Protein AF-A0A2M8RA01-F1 (afdb_monomer_lite)

Secondary structure (DSSP, 8-state):
-----HHHHHHHHHHSTTHHHHHHHIIIII--SSHHHHHHHHHHHHHHHHHHHHHH--SHHHHHHHHHHHHHHHHHHHHHHHHHTT---S--TT-TTS--TTHHHHHHHHHHHHHHHHHHHTTHHHHHHHHHHHHSTTSS---HHHHHHHHHHHHHHHHHHHHHHHHHHHHHHHHHHHHHHHGGGT--S-TTTPPPTTTTHHHHHHHTT-S--HHHHHHHHHHHHHTT------HHHHHHHHHHHHHHHHHH---TTTSSTTTTTTT-----SPPP-SS--------------------------------HHHHHTTGGGGBTT--TTTS-HHHHHHHHHHTT--TTTTTS--HHHHHHHHHHHTS--SSHHHHTT--SSSSB-HHHHHHHHHSPPP-TTT-SSHHHHHHH-SS-HHHHHHHIIIIIHHHHHTS--TT-PPPPTT--HHHHHHHHHHHHHHHHHSTTTGGGS----GGGTT---HHHHHHHHH-

Foldseek 3Di:
DPDDDPVQQVCQQPPPDVGDVVVCCCVQQAVAPALLSNLLSLLLLLLLLLLLQLVQQPDLVLLLVLQQLSQVLLVLSVCSNCLSVQQHPDPDPPCRRPRPPCNVVSSVVSVVSSVVSNPSSDPVVLVVVVCCLVPVPPPDPDPVVVNVVNVVVVVVVCVVVVVSVVVSSLVSLVLQLVLLCCQQVPFPDDPLAGRHNVLCVQSVVVVVVVPSPSVSSVVSVVVCVVSVYHGRGDVLSQQQSLLSQLVSSVSSHPPCVSNDCNTSSPPRSNHDPRPPPPDDDPDPPDDDDDDDDDDDDDDDDDDDPDDDCPDLVVLCPAVCVAAPDDDCVVCPLVLQLLLCQLFLPDPVCRSHDDQSSLLSLQLLLLADDPDPVLVVQGDNPSHDYPSNSVVSNPGDGAPNVQANGNNRCVQCDVDDVVSNLCSCQVAQQVLLQVDDDPPDDRDDRSHDLVVSLVSQLVSLVVQCVVPVLVVQDRDHDNVCSSHDGSSSSVVSVVD

Structure (mmCIF, N/CA/C/O backbone):
data_AF-A0A2M8RA01-F1
#
_entry.id   AF-A0A2M8RA01-F1
#
loop_
_atom_site.group_PDB
_atom_site.id
_atom_site.type_symbol
_atom_site.label_atom_id
_atom_site.label_alt_id
_atom_site.label_comp_id
_atom_site.label_asym_id
_atom_site.label_entity_id
_atom_site.label_seq_id
_atom_site.pdbx_PDB_ins_code
_atom_site.Cartn_x
_atom_site.Cartn_y
_atom_site.Cartn_z
_atom_site.occupancy
_atom_site.B_iso_or_equiv
_atom_site.auth_seq_id
_atom_site.auth_comp_id
_atom_site.auth_asym_id
_atom_site.auth_atom_id
_atom_site.pdbx_PDB_model_num
ATOM 1 N N . MET A 1 1 ? 18.959 -20.703 1.209 1.00 35.69 1 MET A N 1
ATOM 2 C CA . MET A 1 1 ? 19.745 -19.768 0.372 1.00 35.69 1 MET A CA 1
ATOM 3 C C . MET A 1 1 ? 20.207 -18.551 1.198 1.00 35.69 1 MET A C 1
ATOM 5 O O . MET A 1 1 ? 20.118 -17.427 0.737 1.00 35.69 1 MET A O 1
ATOM 9 N N . LEU A 1 2 ? 20.689 -18.764 2.433 1.00 31.36 2 LEU A N 1
ATOM 10 C CA . LEU A 1 2 ? 21.117 -17.709 3.369 1.00 31.36 2 LEU A CA 1
ATOM 11 C C . LEU A 1 2 ? 22.371 -18.186 4.116 1.00 31.36 2 LEU A C 1
ATOM 13 O O . LEU A 1 2 ? 22.300 -18.548 5.282 1.00 31.36 2 LEU A O 1
ATOM 17 N N . LEU A 1 3 ? 23.498 -18.273 3.413 1.00 35.00 3 LEU A N 1
ATOM 18 C CA . LEU A 1 3 ? 24.824 -18.474 4.009 1.00 35.00 3 LEU A CA 1
ATOM 19 C C . LEU A 1 3 ? 25.853 -17.737 3.139 1.00 35.00 3 LEU A C 1
ATOM 21 O O . LEU A 1 3 ? 26.678 -18.360 2.483 1.00 35.00 3 LEU A O 1
ATOM 25 N N . ASN A 1 4 ? 25.767 -16.406 3.083 1.00 39.41 4 ASN A N 1
ATOM 26 C CA . ASN A 1 4 ? 26.886 -15.586 2.617 1.00 39.41 4 ASN A CA 1
ATOM 27 C C . ASN A 1 4 ? 27.534 -14.951 3.851 1.00 39.41 4 ASN A C 1
ATOM 29 O O . ASN A 1 4 ? 26.859 -14.287 4.636 1.00 39.41 4 ASN A O 1
ATOM 33 N N . ASN A 1 5 ? 28.829 -15.212 4.038 1.00 42.72 5 ASN A N 1
ATOM 34 C CA . ASN A 1 5 ? 29.633 -14.704 5.149 1.00 42.72 5 ASN A CA 1
ATOM 35 C C . ASN A 1 5 ? 29.649 -13.165 5.164 1.00 42.72 5 ASN A C 1
ATOM 37 O O . ASN A 1 5 ? 29.687 -12.539 4.105 1.00 42.72 5 ASN A O 1
ATOM 41 N N . GLY A 1 6 ? 29.678 -12.555 6.355 1.00 47.00 6 GLY A N 1
ATOM 42 C CA . GLY A 1 6 ? 29.566 -11.098 6.546 1.00 47.00 6 GLY A CA 1
ATOM 43 C C . GLY A 1 6 ? 30.570 -10.238 5.761 1.00 47.00 6 GLY A C 1
ATOM 44 O O . GLY A 1 6 ? 30.247 -9.105 5.416 1.00 47.00 6 GLY A O 1
ATOM 45 N N . CYS A 1 7 ? 31.736 -10.779 5.388 1.00 56.66 7 CYS A N 1
ATOM 46 C CA . CYS A 1 7 ? 32.702 -10.080 4.531 1.00 56.66 7 CYS A CA 1
ATOM 47 C C . CYS A 1 7 ? 32.156 -9.797 3.123 1.00 56.66 7 CYS A C 1
ATOM 49 O O . CYS A 1 7 ? 32.380 -8.713 2.600 1.00 56.66 7 CYS A O 1
ATOM 51 N N . ALA A 1 8 ? 31.383 -10.723 2.543 1.00 51.66 8 ALA A N 1
ATOM 52 C CA . ALA A 1 8 ? 30.787 -10.547 1.217 1.00 51.66 8 ALA A CA 1
ATOM 53 C C . ALA A 1 8 ? 29.656 -9.504 1.215 1.00 51.66 8 ALA A C 1
ATOM 55 O O . ALA A 1 8 ? 29.356 -8.926 0.179 1.00 51.66 8 ALA A O 1
ATOM 56 N N . ILE A 1 9 ? 29.026 -9.254 2.369 1.00 48.69 9 ILE A N 1
ATOM 57 C CA . ILE A 1 9 ? 28.024 -8.192 2.517 1.00 48.69 9 ILE A CA 1
ATOM 58 C C . ILE A 1 9 ? 28.723 -6.836 2.583 1.00 48.69 9 ILE A C 1
ATOM 60 O O . ILE A 1 9 ? 28.410 -5.957 1.791 1.00 48.69 9 ILE A O 1
ATOM 64 N N . TYR A 1 10 ? 29.708 -6.684 3.472 1.00 55.72 10 TYR A N 1
ATOM 65 C CA . TYR A 1 10 ? 30.448 -5.430 3.646 1.00 55.72 10 TYR A CA 1
ATOM 66 C C . TYR A 1 10 ? 31.186 -4.987 2.375 1.00 55.72 10 TYR A C 1
ATOM 68 O O . TYR A 1 10 ? 31.172 -3.812 2.008 1.00 55.72 10 TYR A O 1
ATOM 76 N N . GLU A 1 11 ? 31.812 -5.934 1.677 1.00 55.31 11 GLU A N 1
ATOM 77 C CA . GLU A 1 11 ? 32.492 -5.664 0.413 1.00 55.31 11 GLU A CA 1
ATOM 78 C C . GLU A 1 11 ? 31.514 -5.120 -0.631 1.00 55.31 11 GLU A C 1
ATOM 80 O O . GLU A 1 11 ? 31.785 -4.099 -1.250 1.00 55.31 11 GLU A O 1
ATOM 85 N N . MET A 1 12 ? 30.333 -5.717 -0.783 1.00 55.81 12 MET A N 1
ATOM 86 C CA . MET A 1 12 ? 29.350 -5.231 -1.758 1.00 55.81 12 MET A CA 1
ATOM 87 C C . MET A 1 12 ? 28.647 -3.950 -1.302 1.00 55.81 12 MET A C 1
ATOM 89 O O . MET A 1 12 ? 28.281 -3.140 -2.145 1.00 55.81 12 MET A O 1
ATOM 93 N N . GLU A 1 13 ? 28.507 -3.727 0.007 1.00 52.00 13 GLU A N 1
ATOM 94 C CA . GLU A 1 13 ? 27.983 -2.471 0.558 1.00 52.00 13 GLU A CA 1
ATOM 95 C C . GLU A 1 13 ? 28.885 -1.275 0.216 1.00 52.00 13 GLU A C 1
ATOM 97 O O . GLU A 1 13 ? 28.414 -0.157 0.033 1.00 52.00 13 GLU A O 1
ATOM 102 N N . THR A 1 14 ? 30.191 -1.525 0.105 1.00 51.69 14 THR A N 1
ATOM 103 C CA . THR A 1 14 ? 31.208 -0.497 -0.150 1.00 51.69 14 THR A CA 1
ATOM 104 C C . THR A 1 14 ? 31.614 -0.388 -1.619 1.00 51.69 14 THR A C 1
ATOM 106 O O . THR A 1 14 ? 32.033 0.685 -2.051 1.00 51.69 14 THR A O 1
ATOM 109 N N . THR A 1 15 ? 31.495 -1.469 -2.395 1.00 49.22 15 THR A N 1
ATOM 110 C CA . THR A 1 15 ? 31.978 -1.532 -3.786 1.00 49.22 15 THR A CA 1
ATOM 111 C C . THR A 1 15 ? 30.874 -1.521 -4.840 1.00 49.22 15 THR A C 1
ATOM 113 O O . THR A 1 15 ? 31.141 -1.090 -5.963 1.00 49.22 15 THR A O 1
ATOM 116 N N . ASN A 1 16 ? 29.645 -1.946 -4.518 1.00 45.69 16 ASN A N 1
ATOM 117 C CA . ASN A 1 16 ? 28.538 -1.921 -5.471 1.00 45.69 16 ASN A CA 1
ATOM 118 C C . ASN A 1 16 ? 27.715 -0.635 -5.341 1.00 45.69 16 ASN A C 1
ATOM 120 O O . ASN A 1 16 ? 27.414 -0.165 -4.241 1.00 45.69 16 ASN A O 1
ATOM 124 N N . ARG A 1 17 ? 27.322 -0.054 -6.477 1.00 44.56 17 ARG A N 1
ATOM 125 C CA . ARG A 1 17 ? 26.574 1.207 -6.513 1.00 44.56 17 ARG A CA 1
ATOM 126 C C . ARG A 1 17 ? 25.153 0.953 -5.989 1.00 44.56 17 ARG A C 1
ATOM 128 O O . ARG A 1 17 ? 24.334 0.419 -6.721 1.00 44.56 17 ARG A O 1
ATOM 135 N N . GLY A 1 18 ? 24.895 1.314 -4.729 1.00 42.66 18 GLY A N 1
ATOM 136 C CA . GLY A 1 18 ? 23.618 1.054 -4.042 1.00 42.66 18 GLY A CA 1
ATOM 137 C C . GLY A 1 18 ? 23.640 -0.091 -3.014 1.00 42.66 18 GLY A C 1
ATOM 138 O O . GLY A 1 18 ? 22.631 -0.361 -2.369 1.00 42.66 18 GLY A O 1
ATOM 139 N N . GLY A 1 19 ? 24.797 -0.729 -2.801 1.00 53.00 19 GLY A N 1
ATOM 140 C CA . GLY A 1 19 ? 25.043 -1.664 -1.699 1.00 53.00 19 GLY A CA 1
ATOM 141 C C . GLY A 1 19 ? 24.786 -3.151 -1.999 1.00 53.00 19 GLY A C 1
ATOM 142 O O . GLY A 1 19 ? 24.597 -3.557 -3.148 1.00 53.00 19 GLY A O 1
ATOM 143 N N . TYR A 1 20 ? 24.805 -3.999 -0.962 1.00 42.75 20 TYR A N 1
ATOM 144 C CA . TYR A 1 20 ? 24.675 -5.462 -1.058 1.00 42.75 20 TYR A CA 1
ATOM 145 C C . TYR A 1 20 ? 23.279 -5.901 -1.500 1.00 42.75 20 TYR A C 1
ATOM 147 O O . TYR A 1 20 ? 23.145 -6.882 -2.231 1.00 42.75 20 TYR A O 1
ATOM 155 N N . ILE A 1 21 ? 22.233 -5.189 -1.074 1.00 45.28 21 ILE A N 1
ATOM 156 C CA . ILE A 1 21 ? 20.869 -5.474 -1.531 1.00 45.28 21 ILE A CA 1
ATOM 157 C C . ILE A 1 21 ? 20.777 -5.213 -3.032 1.00 45.28 21 ILE A C 1
ATOM 159 O O . ILE A 1 21 ? 20.347 -6.109 -3.756 1.00 45.28 21 ILE A O 1
ATOM 163 N N . ASP A 1 22 ? 21.276 -4.071 -3.507 1.00 45.25 22 ASP A N 1
ATOM 164 C CA . ASP A 1 22 ? 21.349 -3.782 -4.939 1.00 45.25 22 ASP A CA 1
ATOM 165 C C . ASP A 1 22 ? 22.259 -4.778 -5.663 1.00 45.25 22 ASP A C 1
ATOM 167 O O . ASP A 1 22 ? 21.903 -5.227 -6.738 1.00 45.25 22 ASP A O 1
ATOM 171 N N . TYR A 1 23 ? 23.342 -5.269 -5.052 1.00 52.47 23 TYR A N 1
ATOM 172 C CA . TYR A 1 23 ? 24.168 -6.339 -5.632 1.00 52.47 23 TYR A CA 1
ATOM 173 C C . TYR A 1 23 ? 23.415 -7.663 -5.797 1.00 52.47 23 TYR A C 1
ATOM 175 O O . TYR A 1 23 ? 23.531 -8.319 -6.830 1.00 52.47 23 TYR A O 1
ATOM 183 N N . VAL A 1 24 ? 22.662 -8.102 -4.785 1.00 49.44 24 VAL A N 1
ATOM 184 C CA . VAL A 1 24 ? 21.873 -9.342 -4.857 1.00 49.44 24 VAL A CA 1
ATOM 185 C C . VAL A 1 24 ? 20.732 -9.177 -5.853 1.00 49.44 24 VAL A C 1
ATOM 187 O O . VAL A 1 24 ? 20.484 -10.088 -6.650 1.00 49.44 24 VAL A O 1
ATOM 190 N N . LEU A 1 25 ? 20.072 -8.016 -5.830 1.00 49.25 25 LEU A N 1
ATOM 191 C CA . LEU A 1 25 ? 19.061 -7.653 -6.806 1.00 49.25 25 LEU A CA 1
ATOM 192 C C . LEU A 1 25 ? 19.675 -7.659 -8.201 1.00 49.25 25 LEU A C 1
ATOM 194 O O . LEU A 1 25 ? 19.173 -8.391 -9.032 1.00 49.25 25 LEU A O 1
ATOM 198 N N . ASP A 1 26 ? 20.792 -6.993 -8.457 1.00 52.25 26 ASP A N 1
ATOM 199 C CA . ASP A 1 26 ? 21.491 -6.988 -9.742 1.00 52.25 26 ASP A CA 1
ATOM 200 C C . ASP A 1 26 ? 21.891 -8.404 -10.159 1.00 52.25 26 ASP A C 1
ATOM 202 O O . ASP A 1 26 ? 21.517 -8.867 -11.231 1.00 52.25 26 ASP A O 1
ATOM 206 N N . LYS A 1 27 ? 22.560 -9.168 -9.300 1.00 56.47 27 LYS A N 1
ATOM 207 C CA . LYS A 1 27 ? 23.065 -10.509 -9.625 1.00 56.47 27 LYS A CA 1
ATOM 208 C C . LYS A 1 27 ? 21.969 -11.517 -9.969 1.00 56.47 27 LYS A C 1
ATOM 210 O O . LYS A 1 27 ? 22.207 -12.400 -10.794 1.00 56.47 27 LYS A O 1
ATOM 215 N N . HIS A 1 28 ? 20.802 -11.419 -9.335 1.00 50.00 28 HIS A N 1
ATOM 216 C CA . HIS A 1 28 ? 19.772 -12.456 -9.426 1.00 50.00 28 HIS A CA 1
ATOM 217 C C . HIS A 1 28 ? 18.454 -11.998 -10.052 1.00 50.00 28 HIS A C 1
ATOM 219 O O . HIS A 1 28 ? 17.752 -12.834 -10.617 1.00 50.00 28 HIS A O 1
ATOM 225 N N . TRP A 1 29 ? 18.127 -10.708 -10.000 1.00 45.00 29 TRP A N 1
ATOM 226 C CA . TRP A 1 29 ? 16.832 -10.159 -10.414 1.00 45.00 29 TRP A CA 1
ATOM 227 C C . TRP A 1 29 ? 16.912 -8.949 -11.366 1.00 45.00 29 TRP A C 1
ATOM 229 O O . TRP A 1 29 ? 16.000 -8.772 -12.165 1.00 45.00 29 TRP A O 1
ATOM 239 N N . LEU A 1 30 ? 17.976 -8.138 -11.372 1.00 49.53 30 LEU A N 1
ATOM 240 C CA . LEU A 1 30 ? 18.034 -6.790 -11.961 1.00 49.53 30 LEU A CA 1
ATOM 241 C C . LEU A 1 30 ? 19.291 -6.489 -12.802 1.00 49.53 30 LEU A C 1
ATOM 243 O O . LEU A 1 30 ? 19.401 -5.353 -13.237 1.00 49.53 30 LEU A O 1
ATOM 247 N N . LYS A 1 31 ? 20.165 -7.463 -13.146 1.00 51.69 31 LYS A N 1
ATOM 248 C CA . LYS A 1 31 ? 21.251 -7.265 -14.137 1.00 51.69 31 LYS A CA 1
ATOM 249 C C . LYS A 1 31 ? 20.684 -6.824 -15.488 1.00 51.69 31 LYS A C 1
ATOM 251 O O . LYS A 1 31 ? 20.304 -7.658 -16.314 1.00 51.69 31 LYS A O 1
ATOM 256 N N . ALA A 1 32 ? 20.532 -5.526 -15.640 1.00 56.34 32 ALA A N 1
ATOM 257 C CA . ALA A 1 32 ? 19.901 -4.831 -16.734 1.00 56.34 32 ALA A CA 1
ATOM 258 C C . ALA A 1 32 ? 20.660 -3.515 -16.837 1.00 56.34 32 ALA A C 1
ATOM 260 O O . ALA A 1 32 ? 20.376 -2.572 -16.098 1.00 56.34 32 ALA A O 1
ATOM 261 N N . ASP A 1 33 ? 21.671 -3.483 -17.697 1.00 64.44 33 ASP A N 1
ATOM 262 C CA . ASP A 1 33 ? 22.510 -2.296 -17.832 1.00 64.44 33 ASP A CA 1
ATOM 263 C C . ASP A 1 33 ? 21.727 -1.168 -18.551 1.00 64.44 33 ASP A C 1
ATOM 265 O O . ASP A 1 33 ? 21.959 0.020 -18.318 1.00 64.44 33 ASP A O 1
ATOM 269 N N . SER A 1 34 ? 20.682 -1.518 -19.316 1.00 79.06 34 SER A N 1
ATOM 270 C CA . SER A 1 34 ? 19.712 -0.578 -19.890 1.00 79.06 34 SER A CA 1
ATOM 271 C C . SER A 1 34 ? 18.540 -0.187 -18.965 1.00 79.06 34 SER A C 1
ATOM 273 O O . SER A 1 34 ? 17.915 -1.002 -18.276 1.00 79.06 34 SER A O 1
ATOM 275 N N . LYS A 1 35 ? 18.152 1.100 -19.031 1.00 84.56 35 LYS A N 1
ATOM 276 C CA . LYS A 1 35 ? 16.979 1.670 -18.328 1.00 84.56 35 LYS A CA 1
ATOM 277 C C . LYS A 1 35 ? 15.683 0.917 -18.652 1.00 84.56 35 LYS A C 1
ATOM 279 O O . LYS A 1 35 ? 14.871 0.656 -17.772 1.00 84.56 35 LYS A O 1
ATOM 284 N N . SER A 1 36 ? 15.493 0.520 -19.906 1.00 85.00 36 SER A N 1
ATOM 285 C CA . SER A 1 36 ? 14.278 -0.159 -20.358 1.00 85.00 36 SER A CA 1
ATOM 286 C C . SER A 1 36 ? 14.096 -1.545 -19.734 1.00 85.00 36 SER A C 1
ATOM 288 O O . SER A 1 36 ? 12.988 -1.885 -19.310 1.00 85.00 36 SER A O 1
ATOM 290 N N . MET A 1 37 ? 15.173 -2.320 -19.587 1.00 82.56 37 MET A N 1
ATOM 291 C CA . MET A 1 37 ? 15.126 -3.614 -18.904 1.00 82.56 37 MET A CA 1
ATOM 292 C C . MET A 1 37 ? 14.910 -3.472 -17.395 1.00 82.56 37 MET A C 1
ATOM 294 O O . MET A 1 37 ? 14.130 -4.237 -16.820 1.00 82.56 37 MET A O 1
ATOM 298 N N . ARG A 1 38 ? 15.527 -2.467 -16.755 1.00 80.25 38 ARG A N 1
ATOM 299 C CA . ARG A 1 38 ? 15.272 -2.149 -15.337 1.00 80.25 38 ARG A CA 1
ATOM 300 C C . ARG A 1 38 ? 13.799 -1.817 -15.103 1.00 80.25 38 ARG A C 1
ATOM 302 O O . ARG A 1 38 ? 13.189 -2.383 -14.197 1.00 80.25 38 ARG A O 1
ATOM 309 N N . ALA A 1 39 ? 13.209 -0.981 -15.957 1.00 87.12 39 ALA A N 1
ATOM 310 C CA . ALA A 1 39 ? 11.790 -0.645 -15.892 1.00 87.12 39 ALA A CA 1
ATOM 311 C C . ALA A 1 39 ? 10.890 -1.878 -16.085 1.00 87.12 39 ALA A C 1
ATOM 313 O O . ALA A 1 39 ? 9.953 -2.074 -15.311 1.00 87.12 39 ALA A O 1
ATOM 314 N N . LEU A 1 40 ? 11.180 -2.733 -17.078 1.00 85.00 40 LEU A N 1
ATOM 315 C CA . LEU A 1 40 ? 10.379 -3.935 -17.348 1.00 85.00 40 LEU A CA 1
ATOM 316 C C . LEU A 1 40 ? 10.350 -4.872 -16.141 1.00 85.00 40 LEU A C 1
ATOM 318 O O . LEU A 1 40 ? 9.280 -5.306 -15.716 1.00 85.00 40 LEU A O 1
ATOM 322 N N . ARG A 1 41 ? 11.521 -5.168 -15.577 1.00 79.81 41 ARG A N 1
ATOM 323 C CA . ARG A 1 41 ? 11.643 -6.085 -14.440 1.00 79.81 41 ARG A CA 1
ATOM 324 C C . ARG A 1 41 ? 10.971 -5.528 -13.198 1.00 79.81 41 ARG A C 1
ATOM 326 O O . ARG A 1 41 ? 10.228 -6.244 -12.535 1.00 79.81 41 ARG A O 1
ATOM 333 N N . ALA A 1 42 ? 11.167 -4.244 -12.917 1.00 82.44 42 ALA A N 1
ATOM 334 C CA . ALA A 1 42 ? 10.563 -3.607 -11.759 1.00 82.44 42 ALA A CA 1
ATOM 335 C C . ALA A 1 42 ? 9.021 -3.536 -11.884 1.00 82.44 42 ALA A C 1
ATOM 337 O O . ALA A 1 42 ? 8.307 -3.672 -10.889 1.00 82.44 42 ALA A O 1
ATOM 338 N N . PHE A 1 43 ? 8.475 -3.404 -13.098 1.00 88.56 43 PHE A N 1
ATOM 339 C CA . PHE A 1 43 ? 7.030 -3.516 -13.327 1.00 88.56 43 PHE A CA 1
ATOM 340 C C . PHE A 1 43 ? 6.524 -4.959 -13.221 1.00 88.56 43 PHE A C 1
ATOM 342 O O . PHE A 1 43 ? 5.499 -5.207 -12.588 1.00 88.56 43 PHE A O 1
ATOM 349 N N . ALA A 1 44 ? 7.264 -5.933 -13.755 1.00 82.75 44 ALA A N 1
ATOM 350 C CA . ALA A 1 44 ? 6.945 -7.350 -13.587 1.00 82.75 44 ALA A CA 1
ATOM 351 C C . ALA A 1 44 ? 6.915 -7.755 -12.099 1.00 82.75 44 ALA A C 1
ATOM 353 O O . ALA A 1 44 ? 6.007 -8.472 -11.673 1.00 82.75 44 ALA A O 1
ATOM 354 N N . MET A 1 45 ? 7.838 -7.233 -11.281 1.00 80.81 45 MET A N 1
ATOM 355 C CA . MET A 1 45 ? 7.821 -7.401 -9.822 1.00 80.81 45 MET A CA 1
ATOM 356 C C . MET A 1 45 ? 6.560 -6.810 -9.193 1.00 80.81 45 MET A C 1
ATOM 358 O O . MET A 1 45 ? 5.929 -7.466 -8.369 1.00 80.81 45 MET A O 1
ATOM 362 N N . GLN A 1 46 ? 6.140 -5.613 -9.603 1.00 88.00 46 GLN A N 1
ATOM 363 C CA . GLN A 1 46 ? 4.898 -5.021 -9.108 1.00 88.00 46 GLN A CA 1
ATOM 364 C C . GLN A 1 46 ? 3.682 -5.900 -9.417 1.00 88.00 46 GLN A C 1
ATOM 366 O O . GLN A 1 46 ? 2.877 -6.162 -8.526 1.00 88.00 46 GLN A O 1
ATOM 371 N N . VAL A 1 47 ? 3.551 -6.376 -10.660 1.00 85.56 47 VAL A N 1
ATOM 372 C CA . VAL A 1 47 ? 2.465 -7.283 -11.078 1.00 85.56 47 VAL A CA 1
ATOM 373 C C . VAL A 1 47 ? 2.485 -8.572 -10.256 1.00 85.56 47 VAL A C 1
ATOM 375 O O . VAL A 1 47 ? 1.445 -9.046 -9.800 1.00 85.56 47 VAL A O 1
ATOM 378 N N . SER A 1 48 ? 3.680 -9.098 -9.998 1.00 80.31 48 SER A N 1
ATOM 379 C CA . SER A 1 48 ? 3.896 -10.287 -9.173 1.00 80.31 48 SER A CA 1
ATOM 380 C C . SER A 1 48 ? 3.442 -10.076 -7.724 1.00 80.31 48 SER A C 1
ATOM 382 O O . SER A 1 48 ? 2.711 -10.895 -7.162 1.00 80.31 48 SER A O 1
ATOM 384 N N . LEU A 1 49 ? 3.808 -8.941 -7.126 1.00 80.75 49 LEU A N 1
ATOM 385 C CA . LEU A 1 49 ? 3.386 -8.557 -5.780 1.00 80.75 49 LEU A CA 1
ATOM 386 C C . LEU A 1 49 ? 1.879 -8.295 -5.703 1.00 80.75 49 LEU A C 1
ATOM 388 O O . LEU A 1 49 ? 1.238 -8.713 -4.743 1.00 80.75 49 LEU A O 1
ATOM 392 N N . ALA A 1 50 ? 1.287 -7.677 -6.725 1.00 86.62 50 ALA A N 1
ATOM 393 C CA . ALA A 1 50 ? -0.158 -7.500 -6.822 1.00 86.62 50 ALA A CA 1
ATOM 394 C C . ALA A 1 50 ? -0.890 -8.850 -6.891 1.00 86.62 50 ALA A C 1
ATOM 396 O O . ALA A 1 50 ? -1.927 -9.043 -6.251 1.00 86.62 50 ALA A O 1
ATOM 397 N N . ARG A 1 51 ? -0.329 -9.829 -7.613 1.00 84.00 51 ARG A N 1
ATOM 398 C CA . ARG A 1 51 ? -0.874 -11.189 -7.647 1.00 84.00 51 ARG A CA 1
ATOM 399 C C . ARG A 1 51 ? -0.821 -11.848 -6.270 1.00 84.00 51 ARG A C 1
ATOM 401 O O . ARG A 1 51 ? -1.824 -12.426 -5.854 1.00 84.00 51 ARG A O 1
ATOM 408 N N . LEU A 1 52 ? 0.302 -11.737 -5.561 1.00 77.12 52 LEU A N 1
ATOM 409 C CA . LEU A 1 52 ? 0.432 -12.215 -4.179 1.00 77.12 52 LEU A CA 1
ATOM 410 C C . LEU A 1 52 ? -0.587 -11.539 -3.253 1.00 77.12 52 LEU A C 1
ATOM 412 O O . LEU A 1 52 ? -1.310 -12.228 -2.537 1.00 77.12 52 LEU A O 1
ATOM 416 N N . ALA A 1 53 ? -0.718 -10.216 -3.349 1.00 79.81 53 ALA A N 1
ATOM 417 C CA . ALA A 1 53 ? -1.691 -9.427 -2.601 1.00 79.81 53 ALA A CA 1
ATOM 418 C C . ALA A 1 53 ? -3.138 -9.908 -2.821 1.00 79.81 53 ALA A C 1
ATOM 420 O O . ALA A 1 53 ? -3.910 -10.017 -1.869 1.00 79.81 53 ALA A O 1
ATOM 421 N N . SER A 1 54 ? -3.499 -10.279 -4.057 1.00 81.19 54 SER A N 1
ATOM 422 C CA . SER A 1 54 ? -4.847 -10.779 -4.382 1.00 81.19 54 SER A CA 1
ATOM 423 C C . SER A 1 54 ? -5.229 -12.079 -3.666 1.00 81.19 54 SER A C 1
ATOM 425 O O . SER A 1 54 ? -6.414 -12.366 -3.507 1.00 81.19 54 SER A O 1
ATOM 427 N N . VAL A 1 55 ? -4.243 -12.862 -3.215 1.00 79.81 55 VAL A N 1
ATOM 428 C CA . VAL A 1 55 ? -4.462 -14.150 -2.533 1.00 79.81 55 VAL A CA 1
ATOM 429 C C . VAL A 1 55 ? -4.107 -14.129 -1.043 1.00 79.81 55 VAL A C 1
ATOM 431 O O . VAL A 1 55 ? -4.384 -15.119 -0.351 1.00 79.81 55 VAL A O 1
ATOM 434 N N . SER A 1 56 ? -3.484 -13.049 -0.555 1.00 71.69 56 SER A N 1
ATOM 435 C CA . SER A 1 56 ? -3.063 -12.887 0.843 1.00 71.69 56 SER A CA 1
ATOM 436 C C . SER A 1 56 ? -4.021 -12.043 1.687 1.00 71.69 56 SER A C 1
ATOM 438 O O . SER A 1 56 ? -4.060 -12.217 2.904 1.00 71.69 56 SER A O 1
ATOM 440 N N . ALA A 1 57 ? -4.831 -11.179 1.068 1.00 73.25 57 ALA A N 1
ATOM 441 C CA . ALA A 1 57 ? -5.768 -10.318 1.784 1.00 73.25 57 ALA A CA 1
ATOM 442 C C . ALA A 1 57 ? -6.826 -11.120 2.572 1.00 73.25 57 ALA A C 1
ATOM 444 O O . ALA A 1 57 ? -7.548 -11.945 1.999 1.00 73.25 57 ALA A O 1
ATOM 445 N N . LYS A 1 58 ? -6.942 -10.852 3.882 1.00 75.06 58 LYS A N 1
ATOM 446 C CA . LYS A 1 58 ? -7.809 -11.607 4.807 1.00 75.06 58 LYS A CA 1
ATOM 447 C C . LYS A 1 58 ? -9.262 -11.112 4.790 1.00 75.06 58 LYS A C 1
ATOM 449 O O . LYS A 1 58 ? -10.168 -11.886 5.085 1.00 75.06 58 LYS A O 1
ATOM 454 N N . ASN A 1 59 ? -9.499 -9.851 4.424 1.00 81.75 59 ASN A N 1
ATOM 455 C CA . ASN A 1 59 ? -10.832 -9.241 4.362 1.00 81.75 59 ASN A CA 1
ATOM 456 C C . ASN A 1 59 ? -10.946 -8.194 3.227 1.00 81.75 59 ASN A C 1
ATOM 458 O O . ASN A 1 59 ? -9.966 -7.881 2.552 1.00 81.75 59 ASN A O 1
ATOM 462 N N . GLU A 1 60 ? -12.152 -7.657 3.007 1.00 80.00 60 GLU A N 1
ATOM 463 C CA . GLU A 1 60 ? -12.426 -6.684 1.933 1.00 80.00 60 GLU A CA 1
ATOM 464 C C . GLU A 1 60 ? -11.726 -5.333 2.145 1.00 80.00 60 GLU A C 1
ATOM 466 O O . GLU A 1 60 ? -11.263 -4.721 1.188 1.00 80.00 60 GLU A O 1
ATOM 471 N N . SER A 1 61 ? -11.575 -4.883 3.393 1.00 82.19 61 SER A N 1
ATOM 472 C CA . SER A 1 61 ? -10.857 -3.638 3.694 1.00 82.19 61 SER A CA 1
ATOM 473 C C . SER A 1 61 ? -9.375 -3.745 3.317 1.00 82.19 61 SER A C 1
ATOM 475 O O . SER A 1 61 ? -8.818 -2.816 2.730 1.00 82.19 61 SER A O 1
ATOM 477 N N . ASP A 1 62 ? -8.742 -4.886 3.598 1.00 82.00 62 ASP A N 1
ATOM 478 C CA . ASP A 1 62 ? -7.354 -5.160 3.214 1.00 82.00 62 ASP A CA 1
ATOM 479 C C . ASP A 1 62 ? -7.211 -5.180 1.690 1.00 82.00 62 ASP A C 1
ATOM 481 O O . ASP A 1 62 ? -6.269 -4.607 1.145 1.00 82.00 62 ASP A O 1
ATOM 485 N N . ARG A 1 63 ? -8.178 -5.789 0.989 1.00 83.12 63 ARG A N 1
ATOM 486 C CA . ARG A 1 63 ? -8.232 -5.814 -0.480 1.00 83.12 63 ARG A CA 1
ATOM 487 C C . ARG A 1 63 ? -8.308 -4.409 -1.067 1.00 83.12 63 ARG A C 1
ATOM 489 O O . ARG A 1 63 ? -7.543 -4.086 -1.972 1.00 83.12 63 ARG A O 1
ATOM 496 N N . GLN A 1 64 ? -9.173 -3.552 -0.529 1.00 85.94 64 GLN A N 1
ATOM 497 C CA . GLN A 1 64 ? -9.286 -2.160 -0.968 1.00 85.94 64 GLN A CA 1
ATOM 498 C C . GLN A 1 64 ? -8.000 -1.370 -0.709 1.00 85.94 64 GLN A C 1
ATOM 500 O O . GLN A 1 64 ? -7.532 -0.641 -1.586 1.00 85.94 64 GLN A O 1
ATOM 505 N N . LEU A 1 65 ? -7.391 -1.538 0.468 1.00 85.06 65 LEU A N 1
ATOM 506 C CA . LEU A 1 65 ? -6.125 -0.885 0.793 1.00 85.06 65 LEU A CA 1
ATOM 507 C C . LEU A 1 65 ? -5.004 -1.341 -0.150 1.00 85.06 65 LEU A C 1
ATOM 509 O O . LEU A 1 65 ? -4.268 -0.505 -0.675 1.00 85.06 65 LEU A O 1
ATOM 513 N N . LEU A 1 66 ? -4.901 -2.645 -0.411 1.00 87.25 66 LEU A N 1
ATOM 514 C CA . LEU A 1 66 ? -3.946 -3.221 -1.357 1.00 87.25 66 LEU A CA 1
ATOM 515 C C . LEU A 1 66 ? -4.157 -2.678 -2.772 1.00 87.25 66 LEU A C 1
ATOM 517 O O . LEU A 1 66 ? -3.198 -2.236 -3.400 1.00 87.25 66 LEU A O 1
ATOM 521 N N . ALA A 1 67 ? -5.404 -2.629 -3.241 1.00 88.38 67 ALA A N 1
ATOM 522 C CA . ALA A 1 67 ? -5.769 -2.059 -4.534 1.00 88.38 67 ALA A CA 1
ATOM 523 C C . ALA A 1 67 ? -5.319 -0.589 -4.661 1.00 88.38 67 ALA A C 1
ATOM 525 O O . ALA A 1 67 ? -4.703 -0.199 -5.656 1.00 88.38 67 ALA A O 1
ATOM 526 N N . ILE A 1 68 ? -5.531 0.221 -3.619 1.00 87.12 68 ILE A N 1
ATOM 527 C CA . ILE A 1 68 ? -5.075 1.618 -3.576 1.00 87.12 68 ILE A CA 1
ATOM 528 C C . ILE A 1 68 ? -3.542 1.709 -3.607 1.00 87.12 68 ILE A C 1
ATOM 530 O O . ILE A 1 68 ? -2.994 2.546 -4.328 1.00 87.12 68 ILE A O 1
ATOM 534 N N . ARG A 1 69 ? -2.835 0.857 -2.851 1.00 89.56 69 ARG A N 1
ATOM 535 C CA . ARG A 1 69 ? -1.361 0.849 -2.789 1.00 89.56 69 ARG A CA 1
ATOM 536 C C . ARG A 1 69 ? -0.735 0.422 -4.118 1.00 89.56 69 ARG A C 1
ATOM 538 O O . ARG A 1 69 ? 0.194 1.083 -4.577 1.00 89.56 69 ARG A O 1
ATOM 545 N N . ILE A 1 70 ? -1.284 -0.603 -4.771 1.00 91.12 70 ILE A N 1
ATOM 546 C CA . ILE A 1 70 ? -0.899 -1.024 -6.130 1.00 91.12 70 ILE A CA 1
ATOM 547 C C . ILE A 1 70 ? -1.088 0.133 -7.113 1.00 91.12 70 ILE A C 1
ATOM 549 O O . ILE A 1 70 ? -0.195 0.439 -7.902 1.00 91.12 70 ILE A O 1
ATOM 553 N N . GLY A 1 71 ? -2.220 0.828 -7.023 1.00 90.00 71 GLY A N 1
ATOM 554 C CA . GLY A 1 71 ? -2.495 2.014 -7.824 1.00 90.00 71 GLY A CA 1
ATOM 555 C C . GLY A 1 71 ? -1.479 3.134 -7.641 1.00 90.00 71 GLY A C 1
ATOM 556 O O . GLY A 1 71 ? -0.926 3.660 -8.607 1.00 90.00 71 GLY A O 1
ATOM 557 N N . ALA A 1 72 ? -1.195 3.486 -6.386 1.00 89.75 72 ALA A N 1
ATOM 558 C CA . ALA A 1 72 ? -0.210 4.506 -6.044 1.00 89.75 72 ALA A CA 1
ATOM 559 C C . ALA A 1 72 ? 1.193 4.149 -6.559 1.00 89.75 72 ALA A C 1
ATOM 561 O O . ALA A 1 72 ? 1.899 5.023 -7.060 1.00 89.75 72 ALA A O 1
ATOM 562 N N . LEU A 1 73 ? 1.573 2.872 -6.485 1.00 91.69 73 LEU A N 1
ATOM 563 C CA . LEU A 1 73 ? 2.849 2.393 -7.001 1.00 91.69 73 LEU A CA 1
ATOM 564 C C . LEU A 1 73 ? 2.913 2.461 -8.535 1.00 91.69 73 LEU A C 1
ATOM 566 O O . LEU A 1 73 ? 3.903 2.944 -9.077 1.00 91.69 73 LEU A O 1
ATOM 570 N N . THR A 1 74 ? 1.824 2.121 -9.233 1.00 92.06 74 THR A N 1
ATOM 571 C CA . THR A 1 74 ? 1.732 2.267 -10.700 1.00 92.06 74 THR A CA 1
ATOM 572 C C . THR A 1 74 ? 1.899 3.725 -11.138 1.00 92.06 74 THR A C 1
ATOM 574 O O . THR A 1 74 ? 2.565 4.013 -12.130 1.00 92.06 74 THR A O 1
ATOM 577 N N . LYS A 1 75 ? 1.374 4.689 -10.369 1.00 88.50 75 LYS A N 1
ATOM 578 C CA . LYS A 1 75 ? 1.597 6.119 -10.654 1.00 88.50 75 LYS A CA 1
ATOM 579 C C . LYS A 1 75 ? 3.077 6.505 -10.568 1.00 88.50 75 LYS A C 1
ATOM 581 O O . LYS A 1 75 ? 3.531 7.294 -11.390 1.00 88.50 75 LYS A O 1
ATOM 586 N N . ARG A 1 76 ? 3.823 5.937 -9.612 1.00 88.38 76 ARG A N 1
ATOM 587 C CA . ARG A 1 76 ? 5.280 6.140 -9.478 1.00 88.38 76 ARG A CA 1
ATOM 588 C C . ARG A 1 76 ? 6.068 5.454 -10.594 1.00 88.38 76 ARG A C 1
ATOM 590 O O . ARG A 1 76 ? 7.136 5.930 -10.956 1.00 88.38 76 ARG A O 1
ATOM 597 N N . PHE A 1 77 ? 5.530 4.376 -11.160 1.00 91.00 77 PHE A N 1
ATOM 598 C CA . PHE A 1 77 ? 6.141 3.677 -12.286 1.00 91.00 77 PHE A CA 1
ATOM 599 C C . PHE A 1 77 ? 6.119 4.493 -13.588 1.00 91.00 77 PHE A C 1
ATOM 601 O O . PHE A 1 77 ? 7.024 4.374 -14.409 1.00 91.00 77 PHE A O 1
ATOM 608 N N . MET A 1 78 ? 5.115 5.344 -13.806 1.00 88.38 78 MET A N 1
ATOM 609 C CA . MET A 1 78 ? 4.948 5.999 -15.110 1.00 88.38 78 MET A CA 1
ATOM 610 C C . MET A 1 78 ? 6.122 6.875 -15.565 1.00 88.38 78 MET A C 1
ATOM 612 O O . MET A 1 78 ? 6.543 6.716 -16.711 1.00 88.38 78 MET A O 1
ATOM 616 N N . PRO A 1 79 ? 6.703 7.748 -14.724 1.00 85.31 79 PRO A N 1
ATOM 617 C CA . PRO A 1 79 ? 7.903 8.490 -15.104 1.00 85.31 79 PRO A CA 1
ATOM 618 C C . PRO A 1 79 ? 9.075 7.575 -15.490 1.00 85.31 79 PRO A C 1
ATOM 620 O O . PRO A 1 79 ? 9.792 7.869 -16.441 1.00 85.31 79 PRO A O 1
ATOM 623 N N . ILE A 1 80 ? 9.232 6.435 -14.807 1.00 87.94 80 ILE A N 1
ATOM 624 C CA . ILE A 1 80 ? 10.258 5.425 -15.113 1.00 87.94 80 ILE A CA 1
ATOM 625 C C . ILE A 1 80 ? 10.005 4.814 -16.487 1.00 87.94 80 ILE A C 1
ATOM 627 O O . ILE A 1 80 ? 10.929 4.734 -17.292 1.00 87.94 80 ILE A O 1
ATOM 631 N N . TYR A 1 81 ? 8.765 4.401 -16.764 1.00 90.31 81 TYR A N 1
ATOM 632 C CA . TYR A 1 81 ? 8.370 3.830 -18.051 1.00 90.31 81 TYR A CA 1
ATOM 633 C C . TYR A 1 81 ? 8.642 4.789 -19.214 1.00 90.31 81 TYR A C 1
ATOM 635 O O . TYR A 1 81 ? 9.263 4.394 -20.196 1.00 90.31 81 TYR A O 1
ATOM 643 N N . LEU A 1 82 ? 8.217 6.047 -19.097 1.00 86.12 82 LEU A N 1
ATOM 644 C CA . LEU A 1 82 ? 8.434 7.061 -20.133 1.00 86.12 82 LEU A CA 1
ATOM 645 C C . LEU A 1 82 ? 9.937 7.279 -20.371 1.00 86.12 82 LEU A C 1
ATOM 647 O O . LEU A 1 82 ? 10.424 7.145 -21.495 1.00 86.12 82 LEU A O 1
ATOM 651 N N . CYS A 1 83 ? 10.700 7.463 -19.292 1.00 85.00 83 CYS A N 1
ATOM 652 C CA . CYS A 1 83 ? 12.147 7.633 -19.366 1.00 85.00 83 CYS A CA 1
ATOM 653 C C . CYS A 1 83 ? 12.893 6.412 -19.918 1.00 85.00 83 CYS A C 1
ATOM 655 O O . CYS A 1 83 ? 13.917 6.566 -20.583 1.00 85.00 83 CYS A O 1
ATOM 657 N N . ALA A 1 84 ? 12.395 5.201 -19.667 1.00 86.75 84 ALA A N 1
ATOM 658 C CA . ALA A 1 84 ? 12.927 3.966 -20.235 1.00 86.75 84 ALA A CA 1
ATOM 659 C C . ALA A 1 84 ? 12.817 3.915 -21.767 1.00 86.75 84 ALA A C 1
ATOM 661 O O . ALA A 1 84 ? 13.580 3.189 -22.403 1.00 86.75 84 ALA A O 1
ATOM 662 N N . PHE A 1 85 ? 11.903 4.689 -22.355 1.00 86.81 85 PHE A N 1
ATOM 663 C CA . PHE A 1 85 ? 11.703 4.784 -23.797 1.00 86.81 85 PHE A CA 1
ATOM 664 C C . PHE A 1 85 ? 12.018 6.175 -24.362 1.00 86.81 85 PHE A C 1
ATOM 666 O O . PHE A 1 85 ? 11.491 6.530 -25.415 1.00 86.81 85 PHE A O 1
ATOM 673 N N . ASN A 1 86 ? 12.908 6.919 -23.695 1.00 81.88 86 ASN A N 1
ATOM 674 C CA . ASN A 1 86 ? 13.379 8.246 -24.109 1.00 81.88 86 ASN A CA 1
ATOM 675 C C . ASN A 1 86 ? 12.251 9.274 -24.312 1.00 81.88 86 ASN A C 1
ATOM 677 O O . ASN A 1 86 ? 12.371 10.166 -25.147 1.00 81.88 86 ASN A O 1
ATOM 681 N N . GLU A 1 87 ? 11.156 9.144 -23.564 1.00 79.94 87 GLU A N 1
ATOM 682 C CA . GLU A 1 87 ? 10.119 10.169 -23.462 1.00 79.94 87 GLU A CA 1
ATOM 683 C C . GLU A 1 87 ? 10.336 10.909 -22.144 1.00 79.94 87 GLU A C 1
ATOM 685 O O . GLU A 1 87 ? 10.232 10.291 -21.085 1.00 79.94 87 GLU A O 1
ATOM 690 N N . ASN A 1 88 ? 10.661 12.205 -22.186 1.00 74.62 88 ASN A N 1
ATOM 691 C CA . ASN A 1 88 ? 10.830 12.993 -20.966 1.00 74.62 88 ASN A CA 1
ATOM 692 C C . ASN A 1 88 ? 9.456 13.333 -20.346 1.00 74.62 88 ASN A C 1
ATOM 694 O O . ASN A 1 88 ? 8.656 14.023 -20.977 1.00 74.62 88 ASN A O 1
ATOM 698 N N . PRO A 1 89 ? 9.162 12.890 -19.108 1.00 71.50 89 PRO A N 1
ATOM 699 C CA . PRO A 1 89 ? 7.902 13.204 -18.429 1.00 71.50 89 PRO A CA 1
ATOM 700 C C . PRO A 1 89 ? 7.748 14.670 -18.007 1.00 71.50 89 PRO A C 1
ATOM 702 O O . PRO A 1 89 ? 6.651 15.070 -17.612 1.00 71.50 89 PRO A O 1
ATOM 705 N N . LEU A 1 90 ? 8.833 15.453 -17.983 1.00 72.81 90 LEU A N 1
ATOM 706 C CA . LEU A 1 90 ? 8.773 16.847 -17.558 1.00 72.81 90 LEU A CA 1
ATOM 707 C C . LEU A 1 90 ? 8.140 17.681 -18.672 1.00 72.81 90 LEU A C 1
ATOM 709 O O . LEU A 1 90 ? 8.623 17.681 -19.797 1.00 72.81 90 LEU A O 1
ATOM 713 N N . ALA A 1 91 ? 7.083 18.423 -18.340 1.00 64.62 91 ALA A N 1
ATOM 714 C CA . ALA A 1 91 ? 6.410 19.348 -19.252 1.00 64.62 91 ALA A CA 1
ATOM 715 C C . ALA A 1 91 ? 7.233 20.637 -19.461 1.00 64.62 91 ALA A C 1
ATOM 717 O O . ALA A 1 91 ? 6.744 21.743 -19.233 1.00 64.62 91 ALA A O 1
ATOM 718 N N . VAL A 1 92 ? 8.506 20.483 -19.824 1.00 73.12 92 VAL A N 1
ATOM 719 C CA . VAL A 1 92 ? 9.395 21.571 -20.228 1.00 73.12 92 VAL A CA 1
ATOM 720 C C . VAL A 1 92 ? 9.444 21.548 -21.749 1.00 73.12 92 VAL A C 1
ATOM 722 O O . VAL A 1 92 ? 9.844 20.549 -22.341 1.00 73.12 92 VAL A O 1
ATOM 725 N N . GLU A 1 93 ? 8.987 22.632 -22.366 1.00 73.88 93 GLU A N 1
ATOM 726 C CA . GLU A 1 93 ? 8.960 22.786 -23.820 1.00 73.88 93 GLU A CA 1
ATOM 727 C C . GLU A 1 93 ? 10.368 22.595 -24.407 1.00 73.88 93 GLU A C 1
ATOM 729 O O . GLU A 1 93 ? 11.322 23.233 -23.954 1.00 73.88 93 GLU A O 1
ATOM 734 N N . GLY A 1 94 ? 10.504 21.691 -25.383 1.00 72.00 94 GLY A N 1
ATOM 735 C CA . GLY A 1 94 ? 11.779 21.377 -26.037 1.00 72.00 94 GLY A CA 1
ATOM 736 C C . GLY A 1 94 ? 12.627 20.308 -25.340 1.00 72.00 94 GLY A C 1
ATOM 737 O O . GLY A 1 94 ? 13.668 19.929 -25.877 1.00 72.00 94 GLY A O 1
ATOM 738 N N . ALA A 1 95 ? 12.202 19.804 -24.176 1.00 69.81 95 ALA A N 1
ATOM 739 C CA . ALA A 1 95 ? 12.916 18.767 -23.429 1.00 69.81 95 ALA A CA 1
ATOM 740 C C . ALA A 1 95 ? 12.408 17.344 -23.726 1.00 69.81 95 ALA A C 1
ATOM 742 O O . ALA A 1 95 ? 12.812 16.400 -23.044 1.00 69.81 95 ALA A O 1
ATOM 743 N N . GLU A 1 96 ? 11.516 17.155 -24.708 1.00 66.75 96 GLU A N 1
ATOM 744 C CA . GLU A 1 96 ? 10.803 15.889 -24.954 1.00 66.75 96 GLU A CA 1
ATOM 745 C C . GLU A 1 96 ? 11.749 14.718 -25.267 1.00 66.75 96 GLU A C 1
ATOM 747 O O . GLU A 1 96 ? 11.420 13.561 -24.990 1.00 66.75 96 GLU A O 1
ATOM 752 N N . HIS A 1 97 ? 12.932 15.026 -25.806 1.00 68.00 97 HIS A N 1
ATOM 753 C CA . HIS A 1 97 ? 13.975 14.070 -26.186 1.00 68.00 97 HIS A CA 1
ATOM 754 C C . HIS A 1 97 ? 15.230 14.146 -25.311 1.00 68.00 97 HIS A C 1
ATOM 756 O O . HIS A 1 97 ? 16.213 13.452 -25.589 1.00 68.00 97 HIS A O 1
ATOM 762 N N . ASP A 1 98 ? 15.211 14.963 -24.258 1.00 71.94 98 ASP A N 1
ATOM 763 C CA . ASP A 1 98 ? 16.352 15.072 -23.363 1.00 71.94 98 ASP A CA 1
ATOM 764 C C . ASP A 1 98 ? 16.570 13.760 -22.598 1.00 71.94 98 ASP A C 1
ATOM 766 O O . ASP A 1 98 ? 15.612 13.084 -22.194 1.00 71.94 98 ASP A O 1
ATOM 770 N N . PRO A 1 99 ? 17.834 13.378 -22.346 1.00 69.81 99 PRO A N 1
ATOM 771 C CA . PRO A 1 99 ? 18.126 12.213 -21.537 1.00 69.81 99 PRO A CA 1
ATOM 772 C C . PRO A 1 99 ? 17.526 12.393 -20.141 1.00 69.81 99 PRO A C 1
ATOM 774 O O . PRO A 1 99 ? 17.863 13.322 -19.408 1.00 69.81 99 PRO A O 1
ATOM 777 N N . CYS A 1 100 ? 16.668 11.455 -19.736 1.00 77.94 100 CYS A N 1
ATOM 778 C CA . CYS A 1 100 ? 16.103 11.440 -18.392 1.00 77.94 100 CYS A CA 1
ATOM 779 C C . CYS A 1 100 ? 17.198 11.274 -17.327 1.00 77.94 100 CYS A C 1
ATOM 781 O O . CYS A 1 100 ? 17.594 10.144 -17.003 1.00 77.94 100 CYS A O 1
ATOM 783 N N . PHE A 1 101 ? 17.670 12.392 -16.777 1.00 78.25 101 PHE A N 1
ATOM 784 C CA . PHE A 1 101 ? 18.716 12.433 -15.753 1.00 78.25 101 PHE A CA 1
ATOM 785 C C . PHE A 1 101 ? 18.216 11.966 -14.377 1.00 78.25 101 PHE A C 1
ATOM 787 O O . PHE A 1 101 ? 19.002 11.485 -13.570 1.00 78.25 101 PHE A O 1
ATOM 794 N N . TYR A 1 102 ? 16.907 12.045 -14.119 1.00 77.75 102 TYR A N 1
ATOM 795 C CA . TYR A 1 102 ? 16.297 11.661 -12.840 1.00 77.75 102 TYR A CA 1
ATOM 796 C C . TYR A 1 102 ? 15.776 10.215 -12.805 1.00 77.75 102 TYR A C 1
ATOM 798 O O . TYR A 1 102 ? 15.142 9.822 -11.826 1.00 77.75 102 TYR A O 1
ATOM 806 N N . TYR A 1 103 ? 16.041 9.410 -13.844 1.00 82.81 103 TYR A N 1
ATOM 807 C CA . TYR A 1 103 ? 15.593 8.013 -13.919 1.00 82.81 103 TYR A CA 1
ATOM 808 C C . TYR A 1 103 ? 15.989 7.210 -12.673 1.00 82.81 103 TYR A C 1
ATOM 810 O O . TYR A 1 103 ? 15.153 6.524 -12.093 1.00 82.81 103 TYR A O 1
ATOM 818 N N . ASP A 1 104 ? 17.245 7.328 -12.235 1.00 75.38 104 ASP A N 1
ATOM 819 C CA . ASP A 1 104 ? 17.742 6.587 -11.073 1.00 75.38 104 ASP A CA 1
ATOM 820 C C . ASP A 1 104 ? 17.064 7.036 -9.775 1.00 75.38 104 ASP A C 1
ATOM 822 O O . ASP A 1 104 ? 16.679 6.198 -8.966 1.00 75.38 104 ASP A O 1
ATOM 826 N N . SER A 1 105 ? 16.818 8.339 -9.618 1.00 75.44 105 SER A N 1
ATOM 827 C CA . SER A 1 105 ? 16.062 8.889 -8.485 1.00 75.44 105 SER A CA 1
ATOM 828 C C . SER A 1 105 ? 14.631 8.344 -8.454 1.00 75.44 105 SER A C 1
ATOM 830 O O . SER A 1 105 ? 14.170 7.865 -7.422 1.00 75.44 105 SER A O 1
ATOM 832 N N . ALA A 1 106 ? 13.940 8.348 -9.599 1.00 78.50 106 ALA A N 1
ATOM 833 C CA . ALA A 1 106 ? 12.594 7.791 -9.706 1.00 78.50 106 ALA A CA 1
ATOM 834 C C . ALA A 1 106 ? 12.577 6.277 -9.426 1.00 78.50 106 ALA A C 1
ATOM 836 O O . ALA A 1 106 ? 11.666 5.782 -8.762 1.00 78.50 106 ALA A O 1
ATOM 837 N N . MET A 1 107 ? 13.597 5.543 -9.884 1.00 79.88 107 MET A N 1
ATOM 838 C CA . MET A 1 107 ? 13.755 4.116 -9.599 1.00 79.88 107 MET A CA 1
ATOM 839 C C . MET A 1 107 ? 13.943 3.822 -8.110 1.00 79.88 107 MET A C 1
ATOM 841 O O . MET A 1 107 ? 13.409 2.817 -7.653 1.00 79.88 107 MET A O 1
ATOM 845 N N . VAL A 1 108 ? 14.647 4.674 -7.356 1.00 72.88 108 VAL A N 1
ATOM 846 C CA . VAL A 1 108 ? 14.794 4.540 -5.893 1.00 72.88 108 VAL A CA 1
ATOM 847 C C . VAL A 1 108 ? 13.455 4.753 -5.175 1.00 72.88 108 VAL A C 1
ATOM 849 O O . VAL A 1 108 ? 13.071 3.972 -4.300 1.00 72.88 108 VAL A O 1
ATOM 852 N N . ASP A 1 109 ? 12.686 5.765 -5.576 1.00 74.31 109 ASP A N 1
ATOM 853 C CA . ASP A 1 109 ? 11.345 5.999 -5.018 1.00 74.31 109 ASP A CA 1
ATOM 854 C C . ASP A 1 109 ? 10.384 4.840 -5.328 1.00 74.31 109 ASP A C 1
ATOM 856 O O . ASP A 1 109 ? 9.520 4.466 -4.520 1.00 74.31 109 ASP A O 1
ATOM 860 N N . TYR A 1 110 ? 10.526 4.259 -6.518 1.00 82.31 110 TYR A N 1
ATOM 861 C CA . TYR A 1 110 ? 9.736 3.120 -6.955 1.00 82.31 110 TYR A CA 1
ATOM 862 C C . TYR A 1 110 ? 10.162 1.812 -6.286 1.00 82.31 110 TYR A C 1
ATOM 864 O O . TYR A 1 110 ? 9.291 1.049 -5.876 1.00 82.31 110 TYR A O 1
ATOM 872 N N . SER A 1 111 ? 11.462 1.565 -6.099 1.00 72.06 111 SER A N 1
ATOM 873 C CA . SER A 1 111 ? 11.964 0.391 -5.377 1.00 72.06 111 SER A CA 1
ATOM 874 C C . SER A 1 111 ? 11.531 0.420 -3.913 1.00 72.06 111 SER A C 1
ATOM 876 O O . SER A 1 111 ? 11.032 -0.583 -3.409 1.00 72.06 111 SER A O 1
ATOM 878 N N . THR A 1 112 ? 11.583 1.585 -3.265 1.00 72.69 112 THR A N 1
ATOM 879 C CA . THR A 1 112 ? 11.020 1.789 -1.921 1.00 72.69 112 THR A CA 1
ATOM 880 C C . THR A 1 112 ? 9.532 1.431 -1.892 1.00 72.69 112 THR A C 1
ATOM 882 O O . THR A 1 112 ? 9.080 0.683 -1.030 1.00 72.69 112 THR A O 1
ATOM 885 N N . GLY A 1 113 ? 8.767 1.878 -2.892 1.00 75.50 113 GLY A N 1
ATOM 886 C CA . GLY A 1 113 ? 7.356 1.511 -3.022 1.00 75.50 113 GLY A CA 1
ATOM 887 C C . GLY A 1 113 ? 7.113 0.016 -3.286 1.00 75.50 113 GLY A C 1
ATOM 888 O O . GLY A 1 113 ? 6.123 -0.531 -2.800 1.00 75.50 113 GLY A O 1
ATOM 889 N N . LEU A 1 114 ? 8.004 -0.663 -4.017 1.00 75.69 114 LEU A N 1
ATOM 890 C CA . LEU A 1 114 ? 7.974 -2.119 -4.193 1.00 75.69 114 LEU A CA 1
ATOM 891 C C . LEU A 1 114 ? 8.227 -2.843 -2.867 1.00 75.69 114 LEU A C 1
ATOM 893 O O . LEU A 1 114 ? 7.527 -3.812 -2.580 1.00 75.69 114 LEU A O 1
ATOM 897 N N . PHE A 1 115 ? 9.170 -2.367 -2.049 1.00 69.81 115 PHE A N 1
ATOM 898 C CA . PHE A 1 115 ? 9.403 -2.904 -0.706 1.00 69.81 115 PHE A CA 1
ATOM 899 C C . PHE A 1 115 ? 8.183 -2.714 0.196 1.00 69.81 115 PHE A C 1
ATOM 901 O O . PHE A 1 115 ? 7.739 -3.682 0.812 1.00 69.81 115 PHE A O 1
ATOM 908 N N . ASP A 1 116 ? 7.581 -1.523 0.206 1.00 71.81 116 ASP A N 1
ATOM 909 C CA . ASP A 1 116 ? 6.343 -1.262 0.947 1.00 71.81 116 ASP A CA 1
ATOM 910 C C . ASP A 1 116 ? 5.222 -2.215 0.506 1.00 71.81 116 ASP A C 1
ATOM 912 O O . ASP A 1 116 ? 4.556 -2.837 1.336 1.00 71.81 116 ASP A O 1
ATOM 916 N N . LEU A 1 117 ? 5.023 -2.377 -0.808 1.00 80.00 117 LEU A N 1
ATOM 917 C CA . LEU A 1 117 ? 4.016 -3.297 -1.334 1.00 80.00 117 LEU A CA 1
ATOM 918 C C . LEU A 1 117 ? 4.334 -4.747 -0.953 1.00 80.00 117 LEU A C 1
ATOM 920 O O . LEU A 1 117 ? 3.421 -5.483 -0.588 1.00 80.00 117 LEU A O 1
ATOM 924 N N . ALA A 1 118 ? 5.602 -5.157 -0.996 1.00 73.00 118 ALA A N 1
ATOM 925 C CA . ALA A 1 118 ? 6.027 -6.490 -0.588 1.00 73.00 118 ALA A CA 1
ATOM 926 C C . ALA A 1 118 ? 5.757 -6.746 0.898 1.00 73.00 118 ALA A C 1
ATOM 928 O O . ALA A 1 118 ? 5.267 -7.820 1.241 1.00 73.00 118 ALA A O 1
ATOM 929 N N . MET A 1 119 ? 5.998 -5.761 1.768 1.00 67.75 119 MET A N 1
ATOM 930 C CA . MET A 1 119 ? 5.721 -5.870 3.202 1.00 67.75 119 MET A CA 1
ATOM 931 C C . MET A 1 119 ? 4.235 -6.045 3.523 1.00 67.75 119 MET A C 1
ATOM 933 O O . MET A 1 119 ? 3.902 -6.666 4.529 1.00 67.75 119 MET A O 1
ATOM 937 N N . ILE A 1 120 ? 3.348 -5.499 2.688 1.00 72.38 120 ILE A N 1
ATOM 938 C CA . ILE A 1 120 ? 1.896 -5.631 2.861 1.00 72.38 120 ILE A CA 1
ATOM 939 C C . ILE A 1 120 ? 1.387 -6.913 2.183 1.00 72.38 120 ILE A C 1
ATOM 941 O O . ILE A 1 120 ? 0.518 -7.600 2.714 1.00 72.38 120 ILE A O 1
ATOM 945 N N . ALA A 1 121 ? 1.919 -7.248 1.005 1.00 71.75 121 ALA A N 1
ATOM 946 C CA . ALA A 1 121 ? 1.499 -8.413 0.229 1.00 71.75 121 ALA A CA 1
ATOM 947 C C . ALA A 1 121 ? 1.944 -9.736 0.870 1.00 71.75 121 ALA A C 1
ATOM 949 O O . ALA A 1 121 ? 1.228 -10.736 0.764 1.00 71.75 121 ALA A O 1
ATOM 950 N N . LEU A 1 122 ? 3.106 -9.745 1.528 1.00 68.62 122 LEU A N 1
ATOM 951 C CA . LEU A 1 122 ? 3.627 -10.873 2.291 1.00 68.62 122 LEU A CA 1
ATOM 952 C C . LEU A 1 122 ? 3.220 -10.691 3.759 1.00 68.62 122 LEU A C 1
ATOM 954 O O . LEU A 1 122 ? 3.652 -9.720 4.375 1.00 68.62 122 LEU A O 1
ATOM 958 N N . PRO A 1 123 ? 2.422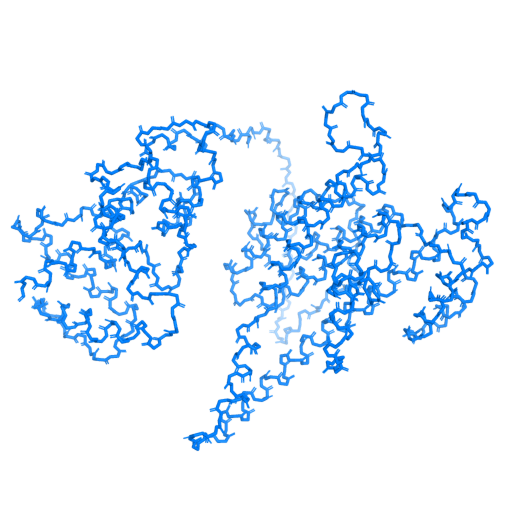 -11.587 4.366 1.00 61.47 123 PRO A N 1
ATOM 959 C CA . PRO A 1 123 ? 2.041 -11.440 5.766 1.00 61.47 123 PRO A CA 1
ATOM 960 C C . PRO A 1 123 ? 3.249 -11.685 6.683 1.00 61.47 123 PRO A C 1
ATOM 962 O O . PRO A 1 123 ? 3.530 -12.800 7.122 1.00 61.47 123 PRO A O 1
ATOM 965 N N . ILE A 1 124 ? 3.978 -10.609 6.987 1.00 53.41 124 ILE A N 1
ATOM 966 C CA . ILE A 1 124 ? 5.157 -10.621 7.862 1.00 53.41 124 ILE A CA 1
ATOM 967 C C . ILE A 1 124 ? 4.787 -11.061 9.281 1.00 53.41 124 ILE A C 1
ATOM 969 O O . ILE A 1 124 ? 5.626 -11.617 9.975 1.00 53.41 124 ILE A O 1
ATOM 973 N N . GLU A 1 125 ? 3.548 -10.861 9.729 1.00 55.09 125 GLU A N 1
ATOM 974 C CA . GLU A 1 125 ? 3.084 -11.337 11.038 1.00 55.09 125 GLU A CA 1
ATOM 975 C C . GLU A 1 125 ? 3.038 -12.864 11.125 1.00 55.09 125 GLU A C 1
ATOM 977 O O . GLU A 1 125 ? 3.400 -13.418 12.162 1.00 55.09 125 GLU A O 1
ATOM 982 N N . ASP A 1 126 ? 2.693 -13.541 10.029 1.00 52.31 126 ASP A N 1
ATOM 983 C CA . ASP A 1 126 ? 2.689 -15.002 9.960 1.00 52.31 126 ASP A CA 1
ATOM 984 C C . ASP A 1 126 ? 4.146 -15.523 9.933 1.00 52.31 126 ASP A C 1
ATOM 986 O O . ASP A 1 126 ? 4.474 -16.486 10.625 1.00 52.31 126 ASP A O 1
ATOM 990 N N . ALA A 1 127 ? 5.065 -14.795 9.277 1.00 45.06 127 ALA A N 1
ATOM 991 C CA . ALA A 1 127 ? 6.512 -15.059 9.295 1.00 45.06 127 ALA A CA 1
ATOM 992 C C . ALA A 1 127 ? 7.219 -14.672 10.619 1.00 45.06 127 ALA A C 1
ATOM 994 O O . ALA A 1 127 ? 8.208 -15.291 11.003 1.00 45.06 127 ALA A O 1
ATOM 995 N N . LYS A 1 128 ? 6.737 -13.662 11.350 1.00 44.75 128 LYS A N 1
ATOM 996 C CA . LYS A 1 128 ? 7.269 -13.256 12.663 1.00 44.75 128 LYS A CA 1
ATOM 997 C C . LYS A 1 128 ? 6.766 -14.180 13.764 1.00 44.75 128 LYS A C 1
ATOM 999 O O . LYS A 1 128 ? 7.578 -14.606 14.577 1.00 44.75 128 LYS A O 1
ATOM 1004 N N . ARG A 1 129 ? 5.481 -14.565 13.748 1.00 48.97 129 ARG A N 1
ATOM 1005 C CA . ARG A 1 129 ? 4.952 -15.643 14.604 1.00 48.97 129 ARG A CA 1
ATOM 1006 C C . ARG A 1 129 ? 5.753 -16.930 14.410 1.00 48.97 129 ARG A C 1
ATOM 1008 O O . ARG A 1 129 ? 6.102 -17.559 15.398 1.00 48.97 129 ARG A O 1
ATOM 1015 N N . LEU A 1 130 ? 6.131 -17.246 13.171 1.00 41.69 130 LEU A N 1
ATOM 1016 C CA . LEU A 1 130 ? 7.055 -18.327 12.800 1.00 41.69 130 LEU A CA 1
ATOM 1017 C C . LEU A 1 130 ? 8.360 -18.301 13.603 1.00 41.69 130 LEU A C 1
ATOM 1019 O O . LEU A 1 130 ? 8.734 -19.295 14.215 1.00 41.69 130 LEU A O 1
ATOM 1023 N N . VAL A 1 131 ? 9.052 -17.157 13.594 1.00 42.75 131 VAL A N 1
ATOM 1024 C CA . VAL A 1 131 ? 10.352 -16.998 14.252 1.00 42.75 131 VAL A CA 1
ATOM 1025 C C . VAL A 1 131 ? 10.166 -17.043 15.758 1.00 42.75 131 VAL A C 1
ATOM 1027 O O . VAL A 1 131 ? 10.894 -17.760 16.422 1.00 42.75 131 VAL A O 1
ATOM 1030 N N . THR A 1 132 ? 9.161 -16.356 16.300 1.00 48.28 132 THR A N 1
ATOM 1031 C CA . THR A 1 132 ? 8.904 -16.325 17.745 1.00 48.28 132 THR A CA 1
ATOM 1032 C C . THR A 1 132 ? 8.468 -17.686 18.304 1.00 48.28 132 THR A C 1
ATOM 1034 O O . THR A 1 132 ? 8.843 -18.020 19.422 1.00 48.28 132 THR A O 1
ATOM 1037 N N . VAL A 1 133 ? 7.735 -18.501 17.538 1.00 47.88 133 VAL A N 1
ATOM 1038 C CA . VAL A 1 133 ? 7.376 -19.882 17.917 1.00 47.88 133 VAL A CA 1
ATOM 1039 C C . VAL A 1 133 ? 8.568 -20.830 17.757 1.00 47.88 133 VAL A C 1
ATOM 1041 O O . VAL A 1 133 ? 8.775 -21.687 18.606 1.00 47.88 133 VAL A O 1
ATOM 1044 N N . ALA A 1 134 ? 9.396 -20.661 16.722 1.00 39.34 134 ALA A N 1
ATOM 1045 C CA . ALA A 1 134 ? 10.571 -21.505 16.497 1.00 39.34 134 ALA A CA 1
ATOM 1046 C C . ALA A 1 134 ? 11.754 -21.189 17.435 1.00 39.34 134 ALA A C 1
ATOM 1048 O O . ALA A 1 134 ? 12.553 -22.077 17.722 1.00 39.34 134 ALA A O 1
ATOM 1049 N N . THR A 1 135 ? 11.887 -19.946 17.913 1.00 45.28 135 THR A N 1
ATOM 1050 C CA . THR A 1 135 ? 13.002 -19.512 18.778 1.00 45.28 135 THR A CA 1
ATOM 1051 C C . THR A 1 135 ? 12.602 -19.285 20.240 1.00 45.28 135 THR A C 1
ATOM 1053 O O . THR A 1 135 ? 13.481 -19.171 21.091 1.00 45.28 135 THR A O 1
ATOM 1056 N N . GLY A 1 136 ? 11.301 -19.245 20.561 1.00 43.50 136 GLY A N 1
ATOM 1057 C CA . GLY A 1 136 ? 10.782 -18.919 21.898 1.00 43.50 136 GLY A CA 1
ATOM 1058 C C . GLY A 1 136 ? 10.528 -20.103 22.841 1.00 43.50 136 GLY A C 1
ATOM 1059 O O . GLY A 1 136 ? 10.199 -19.894 24.009 1.00 43.50 136 GLY A O 1
ATOM 1060 N N . SER A 1 137 ? 10.683 -21.347 22.392 1.00 40.84 137 SER A N 1
ATOM 1061 C CA . SER A 1 137 ? 10.283 -22.541 23.156 1.00 40.84 137 SER A CA 1
ATOM 1062 C C . SER A 1 137 ? 11.448 -23.211 23.879 1.00 40.84 137 SER A C 1
ATOM 1064 O O . SER A 1 137 ? 11.686 -24.403 23.720 1.00 40.84 137 SER A O 1
ATOM 1066 N N . ALA A 1 138 ? 12.182 -22.446 24.684 1.00 41.19 138 ALA A N 1
ATOM 1067 C CA . ALA A 1 138 ? 13.189 -22.999 25.592 1.00 41.19 138 ALA A CA 1
ATOM 1068 C C . ALA A 1 138 ? 12.722 -23.052 27.059 1.00 41.19 138 ALA A C 1
ATOM 1070 O O . ALA A 1 138 ? 13.452 -23.574 27.895 1.00 41.19 138 ALA A O 1
ATOM 1071 N N . VAL A 1 139 ? 11.536 -22.519 27.404 1.00 43.00 139 VAL A N 1
ATOM 1072 C CA . VAL A 1 139 ? 11.203 -22.267 28.825 1.00 43.00 139 VAL A CA 1
ATOM 1073 C C . VAL A 1 139 ? 9.820 -22.733 29.298 1.00 43.00 139 VAL A C 1
ATOM 1075 O O . VAL A 1 139 ? 9.510 -22.543 30.464 1.00 43.00 139 VAL A O 1
ATOM 1078 N N . ASN A 1 140 ? 8.993 -23.388 28.475 1.00 45.41 140 ASN A N 1
ATOM 1079 C CA . ASN A 1 140 ? 7.783 -24.063 28.971 1.00 45.41 140 ASN A CA 1
ATOM 1080 C C . ASN A 1 140 ? 7.390 -25.260 28.091 1.00 45.41 140 ASN A C 1
ATOM 1082 O O . ASN A 1 140 ? 7.592 -25.193 26.876 1.00 45.41 140 ASN A O 1
ATOM 1086 N N . PRO A 1 141 ? 6.820 -26.338 28.669 1.00 42.12 141 PRO A N 1
ATOM 1087 C CA . PRO A 1 141 ? 6.329 -27.478 27.906 1.00 42.12 141 PRO A CA 1
ATOM 1088 C C . PRO A 1 141 ? 5.132 -27.029 27.064 1.00 42.12 141 PRO A C 1
ATOM 1090 O O . PRO A 1 141 ? 4.021 -26.850 27.557 1.00 42.12 141 PRO A O 1
ATOM 1093 N N . ILE A 1 142 ? 5.386 -26.789 25.783 1.00 43.00 142 ILE A N 1
ATOM 1094 C CA . ILE A 1 142 ? 4.353 -26.475 24.804 1.00 43.00 142 ILE A CA 1
ATOM 1095 C C . ILE A 1 142 ? 3.538 -27.735 24.544 1.00 43.00 142 ILE A C 1
ATOM 1097 O O . ILE A 1 142 ? 4.085 -28.826 24.380 1.00 43.00 142 ILE A O 1
ATOM 1101 N N . ASN A 1 143 ? 2.221 -27.563 24.491 1.00 51.47 143 ASN A N 1
ATOM 1102 C CA . ASN A 1 143 ? 1.292 -28.572 24.020 1.00 51.47 143 ASN A CA 1
ATOM 1103 C C . ASN A 1 143 ? 1.702 -28.968 22.592 1.00 51.47 143 ASN A C 1
ATOM 1105 O O . ASN A 1 143 ? 1.609 -28.165 21.665 1.00 51.47 143 ASN A O 1
ATOM 1109 N N . LEU A 1 144 ? 2.220 -30.186 22.426 1.00 39.09 144 LEU A N 1
ATOM 1110 C CA . LEU A 1 144 ? 2.826 -30.684 21.183 1.00 39.09 144 LEU A CA 1
ATOM 1111 C C . LEU A 1 144 ? 1.892 -30.527 19.965 1.00 39.09 144 LEU A C 1
ATOM 1113 O O . LEU A 1 144 ? 2.355 -30.412 18.834 1.00 39.09 144 LEU A O 1
ATOM 1117 N N . ILE A 1 145 ? 0.582 -30.491 20.220 1.00 43.41 145 ILE A N 1
ATOM 1118 C CA . ILE A 1 145 ? -0.480 -30.293 19.233 1.00 43.41 145 ILE A CA 1
ATOM 1119 C C . ILE A 1 145 ? -0.475 -28.861 18.677 1.00 43.41 145 ILE A C 1
ATOM 1121 O O . ILE A 1 145 ? -0.552 -28.707 17.466 1.00 43.41 145 ILE A O 1
ATOM 1125 N N . ASP A 1 146 ? -0.285 -27.831 19.507 1.00 44.00 146 ASP A N 1
ATOM 1126 C CA . ASP A 1 146 ? -0.246 -26.428 19.059 1.00 44.00 146 ASP A CA 1
ATOM 1127 C C . ASP A 1 146 ? 1.029 -26.129 18.253 1.00 44.00 146 ASP A C 1
ATOM 1129 O O . ASP A 1 146 ? 1.006 -25.370 17.283 1.00 44.00 146 ASP A O 1
ATOM 1133 N N . LEU A 1 147 ? 2.148 -26.772 18.614 1.00 41.34 147 LEU A N 1
ATOM 1134 C CA . LEU A 1 147 ? 3.394 -26.710 17.845 1.00 41.34 147 LEU A CA 1
ATOM 1135 C C . LEU A 1 147 ? 3.245 -27.411 16.487 1.00 41.34 147 LEU A C 1
ATOM 1137 O O . LEU A 1 147 ? 3.740 -26.906 15.479 1.00 41.34 147 LEU A O 1
ATOM 1141 N N . LEU A 1 148 ? 2.562 -28.559 16.454 1.00 39.16 148 LEU A N 1
ATOM 1142 C CA . LEU A 1 148 ? 2.300 -29.304 15.226 1.00 39.16 148 LEU A CA 1
ATOM 1143 C C . LEU A 1 148 ? 1.335 -28.543 14.310 1.00 39.16 148 LEU A C 1
ATOM 1145 O O . LEU A 1 148 ? 1.610 -28.449 13.120 1.00 39.16 148 LEU A O 1
ATOM 1149 N N . ASP A 1 149 ? 0.264 -27.950 14.842 1.00 45.75 149 ASP A N 1
ATOM 1150 C CA . ASP A 1 149 ? -0.689 -27.153 14.059 1.00 45.75 149 ASP A CA 1
ATOM 1151 C C . ASP A 1 149 ? -0.039 -25.880 13.509 1.00 45.75 149 ASP A C 1
ATOM 1153 O O . ASP A 1 149 ? -0.218 -25.558 12.331 1.00 45.75 149 ASP A O 1
ATOM 1157 N N . ALA A 1 150 ? 0.809 -25.218 14.306 1.00 44.50 150 ALA A N 1
ATOM 1158 C CA . ALA A 1 150 ? 1.634 -24.113 13.836 1.00 44.50 150 ALA A CA 1
ATOM 1159 C C . ALA A 1 150 ? 2.594 -24.575 12.729 1.00 44.50 150 ALA A C 1
ATOM 1161 O O . ALA A 1 150 ? 2.597 -23.985 11.657 1.00 44.50 150 ALA A O 1
ATOM 1162 N N . LEU A 1 151 ? 3.352 -25.662 12.914 1.00 37.03 151 LEU A N 1
ATOM 1163 C CA . LEU A 1 151 ? 4.254 -26.215 11.889 1.00 37.03 151 LEU A CA 1
ATOM 1164 C C . LEU A 1 151 ? 3.523 -26.647 10.611 1.00 37.03 151 LEU A C 1
ATOM 1166 O O . LEU A 1 151 ? 4.065 -26.529 9.512 1.00 37.03 151 LEU A O 1
ATOM 1170 N N . LEU A 1 152 ? 2.288 -27.124 10.729 1.00 41.56 152 LEU A N 1
ATOM 1171 C CA . LEU A 1 152 ? 1.480 -27.597 9.611 1.00 41.56 152 LEU A CA 1
ATOM 1172 C C . LEU A 1 152 ? 0.808 -26.429 8.870 1.00 41.56 152 LEU A C 1
ATOM 1174 O O . LEU A 1 152 ? 0.712 -26.468 7.642 1.00 41.56 152 LEU A O 1
ATOM 1178 N N . GLN A 1 153 ? 0.431 -25.353 9.569 1.00 47.88 153 GLN A N 1
ATOM 1179 C CA . GLN A 1 153 ? 0.081 -24.063 8.960 1.00 47.88 153 GLN A CA 1
ATOM 1180 C C . GLN A 1 153 ? 1.291 -23.408 8.291 1.00 47.88 153 GLN A C 1
ATOM 1182 O O . GLN A 1 153 ? 1.175 -22.972 7.153 1.00 47.88 153 GLN A O 1
ATOM 1187 N N . ILE A 1 154 ? 2.468 -23.457 8.916 1.00 41.12 154 ILE A N 1
ATOM 1188 C CA . ILE A 1 154 ? 3.743 -23.002 8.345 1.00 41.12 154 ILE A CA 1
ATOM 1189 C C . ILE A 1 154 ? 4.059 -23.769 7.063 1.00 41.12 154 ILE A C 1
ATOM 1191 O O . ILE A 1 154 ? 4.388 -23.161 6.049 1.00 41.12 154 ILE A O 1
ATOM 1195 N N . GLY A 1 155 ? 3.913 -25.096 7.075 1.00 35.22 155 GLY A N 1
ATOM 1196 C CA . GLY A 1 155 ? 4.072 -25.927 5.888 1.00 35.22 155 GLY A CA 1
ATOM 1197 C C . GLY A 1 155 ? 3.076 -25.547 4.794 1.00 35.22 155 GLY A C 1
ATOM 1198 O O . GLY A 1 155 ? 3.464 -25.377 3.643 1.00 35.22 155 GLY A O 1
ATOM 1199 N N . LYS A 1 156 ? 1.799 -25.343 5.136 1.00 46.97 156 LYS A N 1
ATOM 1200 C CA . LYS A 1 156 ? 0.754 -24.951 4.176 1.00 46.97 156 LYS A CA 1
ATOM 1201 C C . LYS A 1 156 ? 0.976 -23.557 3.593 1.00 46.97 156 LYS A C 1
ATOM 1203 O O . LYS A 1 156 ? 0.841 -23.400 2.382 1.00 46.97 156 LYS A O 1
ATOM 1208 N N . ASP A 1 157 ? 1.358 -22.582 4.407 1.00 47.66 157 ASP A N 1
ATOM 1209 C CA . ASP A 1 157 ? 1.593 -21.204 3.984 1.00 47.66 157 ASP A CA 1
ATOM 1210 C C . ASP A 1 157 ? 2.906 -21.081 3.213 1.00 47.66 157 ASP A C 1
ATOM 1212 O O . ASP A 1 157 ? 2.918 -20.511 2.127 1.00 47.66 157 ASP A O 1
ATOM 1216 N N . ALA A 1 158 ? 3.989 -21.713 3.668 1.00 39.16 158 ALA A N 1
ATOM 1217 C CA . ALA A 1 158 ? 5.242 -21.778 2.918 1.00 39.16 158 ALA A CA 1
ATOM 1218 C C . ALA A 1 158 ? 5.077 -22.517 1.580 1.00 39.16 158 ALA A C 1
ATOM 1220 O O . ALA A 1 158 ? 5.667 -22.104 0.586 1.00 39.16 158 ALA A O 1
ATOM 1221 N N . ILE A 1 159 ? 4.237 -23.558 1.504 1.00 45.41 159 ILE A N 1
ATOM 1222 C CA . ILE A 1 159 ? 3.892 -24.223 0.236 1.00 45.41 159 ILE A CA 1
ATOM 1223 C C . ILE A 1 159 ? 2.991 -23.328 -0.626 1.00 45.41 159 ILE A C 1
ATOM 1225 O O . ILE A 1 159 ? 3.187 -23.266 -1.838 1.00 45.41 159 ILE A O 1
ATOM 1229 N N . LYS A 1 160 ? 2.019 -22.614 -0.045 1.00 53.62 160 LYS A N 1
ATOM 1230 C CA . LYS A 1 160 ? 1.134 -21.688 -0.773 1.00 53.62 160 LYS A CA 1
ATOM 1231 C C . LYS A 1 160 ? 1.939 -20.535 -1.374 1.00 53.62 160 LYS A C 1
ATOM 1233 O O . LYS A 1 160 ? 1.841 -20.293 -2.574 1.00 53.62 160 LYS A O 1
ATOM 1238 N N . TYR A 1 161 ? 2.782 -19.883 -0.579 1.00 52.00 161 TYR A N 1
ATOM 1239 C CA . TYR A 1 161 ? 3.661 -18.810 -1.037 1.00 52.00 161 TYR A CA 1
ATOM 1240 C C . TYR A 1 161 ? 4.784 -19.340 -1.922 1.00 52.00 161 TYR A C 1
ATOM 1242 O O . TYR A 1 161 ? 5.071 -18.723 -2.934 1.00 52.00 161 TYR A O 1
ATOM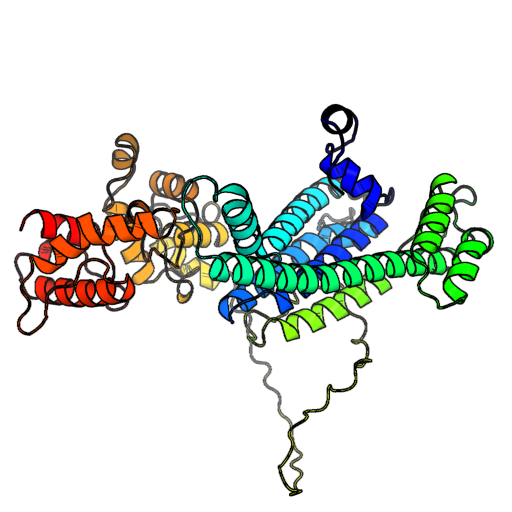 1250 N N . GLY A 1 162 ? 5.350 -20.513 -1.638 1.00 43.22 162 GLY A N 1
ATOM 1251 C CA . GLY A 1 162 ? 6.353 -21.161 -2.485 1.00 43.22 162 GLY A CA 1
ATOM 1252 C C . GLY A 1 162 ? 5.820 -21.533 -3.871 1.00 43.22 162 GLY A C 1
ATOM 1253 O O . GLY A 1 162 ? 6.520 -21.343 -4.860 1.00 43.22 162 GLY A O 1
ATOM 1254 N N . ARG A 1 163 ? 4.560 -21.979 -3.980 1.00 58.19 163 ARG A N 1
ATOM 1255 C CA . ARG A 1 163 ? 3.892 -22.212 -5.273 1.00 58.19 163 ARG A CA 1
ATOM 1256 C C . ARG A 1 163 ? 3.695 -20.917 -6.052 1.00 58.19 163 ARG A C 1
ATOM 1258 O O . ARG A 1 163 ? 3.929 -20.904 -7.255 1.00 58.19 163 ARG A O 1
ATOM 1265 N N . VAL A 1 164 ? 3.281 -19.840 -5.382 1.00 56.56 164 VAL A N 1
ATOM 1266 C CA . VAL A 1 164 ? 3.072 -18.547 -6.048 1.00 56.56 164 VAL A CA 1
ATOM 1267 C C . VAL A 1 164 ? 4.410 -17.910 -6.422 1.00 56.56 164 VAL A C 1
ATOM 1269 O O . VAL A 1 164 ? 4.597 -17.567 -7.576 1.00 56.56 164 VAL A O 1
ATOM 1272 N N . VAL A 1 165 ? 5.374 -17.824 -5.505 1.00 55.59 165 VAL A N 1
ATOM 1273 C CA . VAL A 1 165 ? 6.716 -17.269 -5.751 1.00 55.59 165 VAL A CA 1
ATOM 1274 C C . VAL A 1 165 ? 7.485 -18.095 -6.783 1.00 55.59 165 VAL A C 1
ATOM 1276 O O . VAL A 1 165 ? 8.142 -17.517 -7.638 1.00 55.59 165 VAL A O 1
ATOM 1279 N N . GLY A 1 166 ? 7.382 -19.426 -6.753 1.00 55.59 166 GLY A N 1
ATOM 1280 C CA . GLY A 1 166 ? 8.001 -20.300 -7.752 1.00 55.59 166 GLY A CA 1
ATOM 1281 C C . GLY A 1 166 ? 7.415 -20.102 -9.151 1.00 55.59 166 GLY A C 1
ATOM 1282 O O . GLY A 1 166 ? 8.173 -19.989 -10.112 1.00 55.59 166 GLY A O 1
ATOM 1283 N N . ALA A 1 167 ? 6.085 -19.993 -9.262 1.00 63.09 167 ALA A N 1
ATOM 1284 C CA . ALA A 1 167 ? 5.428 -19.659 -10.525 1.00 63.09 167 ALA A CA 1
ATOM 1285 C C . ALA A 1 167 ? 5.828 -18.258 -11.009 1.00 63.09 167 ALA A C 1
ATOM 1287 O O . ALA A 1 167 ? 6.238 -18.114 -12.150 1.00 63.09 167 ALA A O 1
ATOM 1288 N N . LEU A 1 168 ? 5.815 -17.254 -10.126 1.00 62.00 168 LEU A N 1
ATOM 1289 C CA . LEU A 1 168 ? 6.237 -15.889 -10.452 1.00 62.00 168 LEU A CA 1
ATOM 1290 C C . LEU A 1 168 ? 7.691 -15.839 -10.925 1.00 62.00 168 LEU A C 1
ATOM 1292 O O . LEU A 1 168 ? 7.983 -15.208 -11.933 1.00 62.00 168 LEU A O 1
ATOM 1296 N N . TYR A 1 169 ? 8.601 -16.530 -10.236 1.00 63.47 169 TYR A N 1
ATOM 1297 C CA . TYR A 1 169 ? 10.001 -16.607 -10.641 1.00 63.47 169 TYR A CA 1
ATOM 1298 C C . TYR A 1 169 ? 10.143 -17.239 -12.028 1.00 63.47 169 TYR A C 1
ATOM 1300 O O . TYR A 1 169 ? 10.787 -16.656 -12.900 1.00 63.47 169 TYR A O 1
ATOM 1308 N N . ARG A 1 170 ? 9.487 -18.377 -12.274 1.00 70.94 170 ARG A N 1
ATOM 1309 C CA . ARG A 1 170 ? 9.485 -19.014 -13.596 1.00 70.94 170 ARG A CA 1
ATOM 1310 C C . ARG A 1 170 ? 8.938 -18.078 -14.672 1.00 70.94 170 ARG A C 1
ATOM 1312 O O . ARG A 1 170 ? 9.598 -17.896 -15.688 1.00 70.94 170 ARG A O 1
ATOM 1319 N N . ASP A 1 171 ? 7.790 -17.454 -14.432 1.00 70.62 171 ASP A N 1
ATOM 1320 C CA . ASP A 1 171 ? 7.140 -16.563 -15.393 1.00 70.62 171 ASP A CA 1
ATOM 1321 C C . ASP A 1 171 ? 8.016 -15.319 -15.673 1.00 70.62 171 ASP A C 1
ATOM 1323 O O . ASP A 1 171 ? 8.077 -14.845 -16.806 1.00 70.62 171 ASP A O 1
ATOM 1327 N N . THR A 1 172 ? 8.769 -14.816 -14.680 1.00 70.81 172 THR A N 1
ATOM 1328 C CA . THR A 1 172 ? 9.748 -13.730 -14.898 1.00 70.81 172 THR A CA 1
ATOM 1329 C C . THR A 1 172 ? 10.951 -14.163 -15.733 1.00 70.81 172 THR A C 1
ATOM 1331 O O . THR A 1 172 ? 11.403 -13.394 -16.582 1.00 70.81 172 THR A O 1
ATOM 1334 N N . VAL A 1 173 ? 11.457 -15.385 -15.530 1.00 77.62 173 VAL A N 1
ATOM 1335 C CA . VAL A 1 173 ? 12.539 -15.946 -16.352 1.00 77.62 173 VAL A CA 1
ATOM 1336 C C . VAL A 1 173 ? 12.045 -16.156 -17.781 1.00 77.62 173 VAL A C 1
ATOM 1338 O O . VAL A 1 173 ? 12.731 -15.769 -18.722 1.00 77.62 173 VAL A O 1
ATOM 1341 N N . GLU A 1 174 ? 10.845 -16.709 -17.960 1.00 83.50 174 GLU A N 1
ATOM 1342 C CA . GLU A 1 174 ? 10.261 -16.922 -19.283 1.00 83.50 174 GLU A CA 1
ATOM 1343 C C . GLU A 1 174 ? 10.011 -15.600 -20.022 1.00 83.50 174 GLU A C 1
ATOM 1345 O O . GLU A 1 174 ? 10.365 -15.477 -21.196 1.00 83.50 174 GLU A O 1
ATOM 1350 N N . LEU A 1 175 ? 9.466 -14.585 -19.341 1.00 82.94 175 LEU A N 1
ATOM 1351 C CA . LEU A 1 175 ? 9.313 -13.246 -19.913 1.00 82.94 175 LEU A CA 1
ATOM 1352 C C . LEU A 1 175 ? 10.654 -12.722 -20.434 1.00 82.94 175 LEU A C 1
ATOM 1354 O O . LEU A 1 175 ? 10.721 -12.171 -21.532 1.00 82.94 175 LEU A O 1
ATOM 1358 N N . GLU A 1 176 ? 11.729 -12.906 -19.670 1.00 86.25 176 GLU A N 1
ATOM 1359 C CA . GLU A 1 176 ? 13.051 -12.482 -20.105 1.00 86.25 176 GLU A CA 1
ATOM 1360 C C . GLU A 1 176 ? 13.539 -13.253 -21.339 1.00 86.25 176 GLU A C 1
ATOM 1362 O O . GLU A 1 176 ? 14.060 -12.635 -22.270 1.00 86.25 176 GLU A O 1
ATOM 1367 N N . VAL A 1 177 ? 13.311 -14.568 -21.403 1.00 88.62 177 VAL A N 1
ATOM 1368 C CA . VAL A 1 177 ? 13.598 -15.368 -22.605 1.00 88.62 177 VAL A CA 1
ATOM 1369 C C . VAL A 1 177 ? 12.853 -14.801 -23.815 1.00 88.62 177 VAL A C 1
ATOM 1371 O O . VAL A 1 177 ? 13.465 -14.550 -24.851 1.00 88.62 177 VAL A O 1
ATOM 1374 N N . GLN A 1 178 ? 11.556 -14.512 -23.695 1.00 89.12 178 GLN A N 1
ATOM 1375 C CA . GLN A 1 178 ? 10.773 -13.931 -24.793 1.00 89.12 178 GLN A CA 1
ATOM 1376 C C . GLN A 1 178 ? 11.294 -12.549 -25.219 1.00 89.12 178 GLN A C 1
ATOM 1378 O O . GLN A 1 178 ? 11.279 -12.205 -26.406 1.00 89.12 178 GLN A O 1
ATOM 1383 N N . VAL A 1 179 ? 11.789 -11.748 -24.275 1.00 88.88 179 VAL A N 1
ATOM 1384 C CA . VAL A 1 179 ? 12.414 -10.450 -24.559 1.00 88.88 179 VAL A CA 1
ATOM 1385 C C . VAL A 1 179 ? 13.715 -10.636 -25.347 1.00 88.88 179 VAL A C 1
ATOM 1387 O O . VAL A 1 179 ? 13.889 -9.986 -26.379 1.00 88.88 179 VAL A O 1
ATOM 1390 N N . TRP A 1 180 ? 14.571 -11.588 -24.967 1.00 92.69 180 TRP A N 1
ATOM 1391 C CA . TRP A 1 180 ? 15.755 -11.955 -25.755 1.00 92.69 180 TRP A CA 1
ATOM 1392 C C . TRP A 1 180 ? 15.402 -12.395 -27.173 1.00 92.69 180 TRP A C 1
ATOM 1394 O O . TRP A 1 180 ? 15.934 -11.848 -28.136 1.00 92.69 180 TRP A O 1
ATOM 1404 N N . LEU A 1 181 ? 14.459 -13.326 -27.313 1.00 92.38 181 LEU A N 1
ATOM 1405 C CA . LEU A 1 181 ? 14.077 -13.887 -28.611 1.00 92.38 181 LEU A CA 1
ATOM 1406 C C . LEU A 1 181 ? 13.430 -12.857 -29.548 1.00 92.38 181 LEU A C 1
ATOM 1408 O O . LEU A 1 181 ? 13.492 -13.001 -30.766 1.00 92.38 181 LEU A O 1
ATOM 1412 N N . THR A 1 182 ? 12.822 -11.802 -29.003 1.00 91.56 182 THR A N 1
ATOM 1413 C CA . THR A 1 182 ? 12.187 -10.739 -29.798 1.00 91.56 182 THR A CA 1
ATOM 1414 C C . THR A 1 182 ? 13.087 -9.527 -30.046 1.00 91.56 182 THR A C 1
ATOM 1416 O O . THR A 1 182 ? 12.733 -8.682 -30.872 1.00 91.56 182 THR A O 1
ATOM 1419 N N . THR A 1 183 ? 14.245 -9.442 -29.381 1.00 91.06 183 THR A N 1
ATOM 1420 C CA . THR A 1 183 ? 15.198 -8.329 -29.527 1.00 91.06 183 THR A CA 1
ATOM 1421 C C . THR A 1 183 ? 15.742 -8.188 -30.957 1.00 91.06 183 THR A C 1
ATOM 1423 O O . THR A 1 183 ? 15.694 -7.070 -31.470 1.00 91.06 183 THR A O 1
ATOM 1426 N N . PRO A 1 184 ? 16.175 -9.257 -31.663 1.00 93.00 184 PRO A N 1
ATOM 1427 C CA . PRO A 1 184 ? 16.785 -9.115 -32.991 1.00 93.00 184 PRO A CA 1
ATOM 1428 C C . PRO A 1 184 ? 15.921 -8.395 -34.030 1.00 93.00 184 PRO A C 1
ATOM 1430 O O . PRO A 1 184 ? 16.443 -7.766 -34.944 1.00 93.00 184 PRO A O 1
ATOM 1433 N N . ALA A 1 185 ? 14.595 -8.466 -33.893 1.00 89.06 185 ALA A N 1
ATOM 1434 C CA . ALA A 1 185 ? 13.660 -7.834 -34.819 1.00 89.06 185 ALA A CA 1
ATOM 1435 C C . ALA A 1 185 ? 13.587 -6.302 -34.682 1.00 89.06 185 ALA A C 1
ATOM 1437 O O . ALA A 1 185 ? 13.059 -5.639 -35.572 1.00 89.06 185 ALA A O 1
ATOM 1438 N N . ILE A 1 186 ? 14.056 -5.744 -33.563 1.00 85.69 186 ILE A N 1
ATOM 1439 C CA . ILE A 1 186 ? 13.913 -4.318 -33.233 1.00 85.69 186 ILE A CA 1
ATOM 1440 C C . ILE A 1 186 ? 15.232 -3.640 -32.854 1.00 85.69 186 ILE A C 1
ATOM 1442 O O . ILE A 1 186 ? 15.255 -2.428 -32.646 1.00 85.69 186 ILE A O 1
ATOM 1446 N N . ASP A 1 187 ? 16.316 -4.403 -32.730 1.00 87.75 187 ASP A N 1
ATOM 1447 C CA . ASP A 1 187 ? 17.602 -3.887 -32.288 1.00 87.75 187 ASP A CA 1
ATOM 1448 C C . ASP A 1 187 ? 18.323 -3.140 -33.410 1.00 87.75 187 ASP A C 1
ATOM 1450 O O . ASP A 1 187 ? 18.887 -3.720 -34.340 1.00 87.75 187 ASP A O 1
ATOM 1454 N N . ASN A 1 188 ? 18.284 -1.815 -33.312 1.00 84.69 188 ASN A N 1
ATOM 1455 C CA . ASN A 1 188 ? 18.907 -0.891 -34.246 1.00 84.69 188 ASN A CA 1
ATOM 1456 C C . ASN A 1 188 ? 20.248 -0.335 -33.740 1.00 84.69 188 ASN A C 1
ATOM 1458 O O . ASN A 1 188 ? 20.790 0.568 -34.379 1.00 84.69 188 ASN A O 1
ATOM 1462 N N . ARG A 1 189 ? 20.802 -0.867 -32.638 1.00 84.69 189 ARG A N 1
ATOM 1463 C CA . ARG A 1 189 ? 22.131 -0.476 -32.144 1.00 84.69 189 ARG A CA 1
ATOM 1464 C C . ARG A 1 189 ? 23.221 -0.792 -33.170 1.00 84.69 189 ARG A C 1
ATOM 1466 O O . ARG A 1 189 ? 22.997 -1.514 -34.150 1.00 84.69 189 ARG A O 1
ATOM 1473 N N . ASP A 1 190 ? 24.402 -0.227 -32.933 1.00 83.69 190 ASP A N 1
ATOM 1474 C CA . ASP A 1 190 ? 25.613 -0.548 -33.688 1.00 83.69 190 ASP A CA 1
ATOM 1475 C C . ASP A 1 190 ? 25.894 -2.061 -33.662 1.00 83.69 190 ASP A C 1
ATOM 1477 O O . ASP A 1 190 ? 25.572 -2.740 -32.685 1.00 83.69 190 ASP A O 1
ATOM 1481 N N . LEU A 1 191 ? 26.497 -2.586 -34.733 1.00 80.62 191 LEU A N 1
ATOM 1482 C CA . LEU A 1 191 ? 26.772 -4.014 -34.929 1.00 80.62 191 LEU A CA 1
ATOM 1483 C C . LEU A 1 191 ? 27.526 -4.629 -33.745 1.00 80.62 191 LEU A C 1
ATOM 1485 O O . LEU A 1 191 ? 27.278 -5.777 -33.397 1.00 80.62 191 LEU A O 1
ATOM 1489 N N . SER A 1 192 ? 28.384 -3.840 -33.101 1.00 80.69 192 SER A N 1
ATOM 1490 C CA . SER A 1 192 ? 29.170 -4.198 -31.918 1.00 80.69 192 SER A CA 1
ATOM 1491 C C . SER A 1 192 ? 28.324 -4.616 -30.702 1.00 80.69 192 SER A C 1
ATOM 1493 O O . SER A 1 192 ? 28.793 -5.384 -29.868 1.00 80.69 192 SER A O 1
ATOM 1495 N N . TYR A 1 193 ? 27.091 -4.106 -30.594 1.00 79.94 193 TYR A N 1
ATOM 1496 C CA . TYR A 1 193 ? 26.193 -4.290 -29.440 1.00 79.94 193 TYR A CA 1
ATOM 1497 C C . TYR A 1 193 ? 24.812 -4.830 -29.831 1.00 79.94 193 TYR A C 1
ATOM 1499 O O . TYR A 1 193 ? 23.930 -4.976 -28.981 1.00 79.94 193 TYR A O 1
ATOM 1507 N N . ARG A 1 194 ? 24.602 -5.081 -31.125 1.00 88.19 194 ARG A N 1
ATOM 1508 C CA . ARG A 1 194 ? 23.337 -5.556 -31.671 1.00 88.19 194 ARG A CA 1
ATOM 1509 C C . ARG A 1 194 ? 23.179 -7.043 -31.390 1.00 88.19 194 ARG A C 1
ATOM 1511 O O . ARG A 1 194 ? 24.033 -7.842 -31.754 1.00 88.19 194 ARG A O 1
ATOM 1518 N N . VAL A 1 195 ? 22.042 -7.421 -30.824 1.00 90.62 195 VAL A N 1
ATOM 1519 C CA . VAL A 1 195 ? 21.650 -8.822 -30.680 1.00 90.62 195 VAL A CA 1
ATOM 1520 C C . VAL A 1 195 ? 21.101 -9.314 -32.013 1.00 90.62 195 VAL A C 1
ATOM 1522 O O . VAL A 1 195 ? 20.091 -8.812 -32.505 1.00 90.62 195 VAL A O 1
ATOM 1525 N N . THR A 1 196 ? 21.754 -10.305 -32.609 1.00 93.69 196 THR A N 1
ATOM 1526 C CA . THR A 1 196 ? 21.330 -10.906 -33.879 1.00 93.69 196 THR A CA 1
ATOM 1527 C C . THR A 1 196 ? 20.542 -12.199 -33.665 1.00 93.69 196 THR A C 1
ATOM 1529 O O . THR A 1 196 ? 20.530 -12.772 -32.575 1.00 93.69 196 THR A O 1
ATOM 1532 N N . VAL A 1 197 ? 19.891 -12.695 -34.724 1.00 94.62 197 VAL A N 1
ATOM 1533 C CA . VAL A 1 197 ? 19.223 -14.012 -34.707 1.00 94.62 197 VAL A CA 1
ATOM 1534 C C . VAL A 1 197 ? 20.223 -15.120 -34.364 1.00 94.62 197 VAL A C 1
ATOM 1536 O O . VAL A 1 197 ? 19.917 -15.994 -33.559 1.00 94.62 197 VAL A O 1
ATOM 1539 N N . THR A 1 198 ? 21.440 -15.037 -34.906 1.00 95.50 198 THR A N 1
ATOM 1540 C CA . THR A 1 198 ? 22.522 -15.988 -34.630 1.00 95.50 198 THR A CA 1
ATOM 1541 C C . THR A 1 198 ? 22.906 -16.000 -33.153 1.00 95.50 198 THR A C 1
ATOM 1543 O O . THR A 1 198 ? 23.151 -17.065 -32.595 1.00 95.50 198 THR A O 1
ATOM 1546 N N . ASP A 1 199 ? 22.923 -14.836 -32.497 1.00 95.00 199 ASP A N 1
ATOM 1547 C CA . ASP A 1 199 ? 23.306 -14.747 -31.088 1.00 95.00 199 ASP A CA 1
ATOM 1548 C C . ASP A 1 199 ? 22.345 -15.496 -30.173 1.00 95.00 199 ASP A C 1
ATOM 1550 O O . ASP A 1 199 ? 22.795 -16.151 -29.234 1.00 95.00 199 ASP A O 1
ATOM 1554 N N . VAL A 1 200 ? 21.041 -15.400 -30.444 1.00 95.69 200 VAL A N 1
ATOM 1555 C CA . VAL A 1 200 ? 19.985 -15.998 -29.614 1.00 95.69 200 VAL A CA 1
ATOM 1556 C C . VAL A 1 200 ? 19.595 -17.409 -30.055 1.00 95.69 200 VAL A C 1
ATOM 1558 O O . VAL A 1 200 ? 18.693 -17.989 -29.453 1.00 95.69 200 VAL A O 1
ATOM 1561 N N . GLN A 1 201 ? 20.262 -17.985 -31.062 1.00 96.19 201 GLN A N 1
ATOM 1562 C CA . GLN A 1 201 ? 19.898 -19.290 -31.621 1.00 96.19 201 GLN A CA 1
ATOM 1563 C C . GLN A 1 201 ? 19.938 -20.405 -30.568 1.00 96.19 201 GLN A C 1
ATOM 1565 O O . GLN A 1 201 ? 18.976 -21.155 -30.442 1.00 96.19 201 GLN A O 1
ATOM 1570 N N . SER A 1 202 ? 20.991 -20.474 -29.749 1.00 94.31 202 SER A N 1
ATOM 1571 C CA . SER A 1 202 ? 21.082 -21.478 -28.678 1.00 94.31 202 SER A CA 1
ATOM 1572 C C . SER A 1 202 ? 19.946 -21.338 -27.662 1.00 94.31 202 SER A C 1
ATOM 1574 O O . SER A 1 202 ? 19.340 -22.330 -27.258 1.00 94.31 202 SER A O 1
ATOM 1576 N N . LEU A 1 203 ? 19.592 -20.103 -27.290 1.00 94.69 203 LEU A N 1
ATOM 1577 C CA . LEU A 1 203 ? 18.464 -19.841 -26.396 1.00 94.69 203 LEU A CA 1
ATOM 1578 C C . LEU A 1 203 ? 17.131 -20.252 -27.041 1.00 94.69 203 LEU A C 1
ATOM 1580 O O . LEU A 1 203 ? 16.290 -20.854 -26.372 1.00 94.69 203 LEU A O 1
ATOM 1584 N N . TYR A 1 204 ? 16.955 -19.966 -28.334 1.00 95.38 204 TYR A N 1
ATOM 1585 C CA . TYR A 1 204 ? 15.792 -20.392 -29.109 1.00 95.38 204 TYR A CA 1
ATOM 1586 C C . TYR A 1 204 ? 15.674 -21.917 -29.137 1.00 95.38 204 TYR A C 1
ATOM 1588 O O . TYR A 1 204 ? 14.609 -22.445 -28.832 1.00 95.38 204 TYR A O 1
ATOM 1596 N N . ASP A 1 205 ? 16.767 -22.630 -29.411 1.00 94.38 205 ASP A N 1
ATOM 1597 C CA . ASP A 1 205 ? 16.792 -24.093 -29.476 1.00 94.38 205 ASP A CA 1
ATOM 1598 C C . ASP A 1 205 ? 16.470 -24.743 -28.126 1.00 94.38 205 ASP A C 1
ATOM 1600 O O . ASP A 1 205 ? 15.888 -25.828 -28.078 1.00 94.38 205 ASP A O 1
ATOM 1604 N N . VAL A 1 206 ? 16.849 -24.108 -27.013 1.00 92.88 206 VAL A N 1
ATOM 1605 C CA . VAL A 1 206 ? 16.461 -24.558 -25.670 1.00 92.88 206 VAL A CA 1
ATOM 1606 C C . VAL A 1 206 ? 14.981 -24.262 -25.408 1.00 92.88 206 VAL A C 1
ATOM 1608 O O . VAL A 1 206 ? 14.276 -25.137 -24.907 1.00 92.88 206 VAL A O 1
ATOM 1611 N N . TYR A 1 207 ? 14.491 -23.068 -25.753 1.00 91.69 207 TYR A N 1
ATOM 1612 C CA . TYR A 1 207 ? 13.088 -22.678 -25.556 1.00 91.69 207 TYR A CA 1
ATOM 1613 C C . TYR A 1 207 ? 12.120 -23.521 -26.404 1.00 91.69 207 TYR A C 1
ATOM 1615 O O . TYR A 1 207 ? 11.103 -23.997 -25.902 1.00 91.69 207 TYR A O 1
ATOM 1623 N N . ALA A 1 208 ? 12.478 -23.808 -27.658 1.00 91.56 208 ALA A N 1
ATOM 1624 C CA . ALA A 1 208 ? 11.673 -24.575 -28.608 1.00 91.56 208 ALA A CA 1
ATOM 1625 C C . ALA A 1 208 ? 11.433 -26.039 -28.192 1.00 91.56 208 ALA A C 1
ATOM 1627 O O . ALA A 1 208 ? 10.520 -26.680 -28.709 1.00 91.56 208 ALA A O 1
ATOM 1628 N N . ARG A 1 209 ? 12.206 -26.578 -27.236 1.00 91.69 209 ARG A N 1
ATOM 1629 C CA . ARG A 1 209 ? 11.987 -27.927 -26.679 1.00 91.69 209 ARG A CA 1
ATOM 1630 C C . ARG A 1 209 ? 10.719 -28.023 -25.828 1.00 91.69 209 ARG A C 1
ATOM 1632 O O . ARG A 1 209 ? 10.277 -29.138 -25.565 1.00 91.69 209 ARG A O 1
ATOM 1639 N N . GLY A 1 210 ? 10.163 -26.894 -25.374 1.00 84.62 210 GLY A N 1
ATOM 1640 C CA . GLY A 1 210 ? 8.889 -26.841 -24.645 1.00 84.62 210 GLY A CA 1
ATOM 1641 C C . GLY A 1 210 ? 8.883 -27.579 -23.302 1.00 84.62 210 GLY A C 1
ATOM 1642 O O . GLY A 1 210 ? 7.831 -28.025 -22.855 1.00 84.62 210 GLY A O 1
ATOM 1643 N N . ASN A 1 211 ? 10.050 -27.766 -22.679 1.00 83.19 211 ASN A N 1
ATOM 1644 C CA . ASN A 1 211 ? 10.211 -28.541 -21.445 1.00 83.19 211 ASN A CA 1
ATOM 1645 C C . ASN A 1 211 ? 10.525 -27.684 -20.204 1.00 83.19 211 ASN A C 1
ATOM 1647 O O . ASN A 1 211 ? 11.013 -28.225 -19.213 1.00 83.19 211 ASN A O 1
ATOM 1651 N N . ASP A 1 212 ? 10.292 -26.369 -20.268 1.00 79.75 212 ASP A N 1
ATOM 1652 C CA . ASP A 1 212 ? 10.503 -25.401 -19.181 1.00 79.75 212 ASP A CA 1
ATOM 1653 C C . ASP A 1 212 ? 11.859 -25.519 -18.460 1.00 79.75 212 ASP A C 1
ATOM 1655 O O . ASP A 1 212 ? 11.961 -25.418 -17.233 1.00 79.75 212 ASP A O 1
ATOM 1659 N N . ASN A 1 213 ? 12.936 -25.755 -19.220 1.00 85.19 213 ASN A N 1
ATOM 1660 C CA . ASN A 1 213 ? 14.278 -25.949 -18.672 1.00 85.19 213 ASN A CA 1
ATOM 1661 C C . ASN A 1 213 ? 14.910 -24.621 -18.211 1.00 85.19 213 ASN A C 1
ATOM 1663 O O . ASN A 1 213 ? 15.828 -24.096 -18.846 1.00 85.19 213 ASN A O 1
ATOM 1667 N N . MET A 1 214 ? 14.435 -24.088 -17.078 1.00 80.56 214 MET A N 1
ATOM 1668 C CA . MET A 1 214 ? 14.920 -22.818 -16.526 1.00 80.56 214 MET A CA 1
ATOM 1669 C C . MET A 1 214 ? 16.439 -22.774 -16.307 1.00 80.56 214 MET A C 1
ATOM 1671 O O . MET A 1 214 ? 17.029 -21.750 -16.649 1.00 80.56 214 MET A O 1
ATOM 1675 N N . PRO A 1 215 ? 17.113 -23.817 -15.769 1.00 81.56 215 PRO A N 1
ATOM 1676 C CA . PRO A 1 215 ? 18.567 -23.780 -15.626 1.00 81.56 215 PRO A CA 1
ATOM 1677 C C . PRO A 1 215 ? 19.285 -23.549 -16.959 1.00 81.56 215 PRO A C 1
ATOM 1679 O O . PRO A 1 215 ? 20.227 -22.760 -17.010 1.00 81.56 215 PRO A O 1
ATOM 1682 N N . ALA A 1 216 ? 18.812 -24.179 -18.039 1.00 86.56 216 ALA A N 1
ATOM 1683 C CA . ALA A 1 216 ? 19.367 -23.967 -19.371 1.00 86.56 216 ALA A CA 1
ATOM 1684 C C . ALA A 1 216 ? 19.057 -22.558 -19.900 1.00 86.56 216 ALA A C 1
ATOM 1686 O O . ALA A 1 216 ? 19.963 -21.893 -20.389 1.00 86.56 216 ALA A O 1
ATOM 1687 N N . TRP A 1 217 ? 17.830 -22.051 -19.728 1.00 86.38 217 TRP A N 1
ATOM 1688 C CA . TRP A 1 217 ? 17.493 -20.667 -20.095 1.00 86.38 217 TRP A CA 1
ATOM 1689 C C . TRP A 1 217 ? 18.398 -19.647 -19.397 1.00 86.38 217 TRP A C 1
ATOM 1691 O O . TRP A 1 217 ? 18.942 -18.750 -20.037 1.00 86.38 217 TRP A O 1
ATOM 1701 N N . ILE A 1 218 ? 18.593 -19.800 -18.085 1.00 82.69 218 ILE A N 1
ATOM 1702 C CA . ILE A 1 218 ? 19.445 -18.917 -17.280 1.00 82.69 218 ILE A CA 1
ATOM 1703 C C . ILE A 1 218 ? 20.900 -18.990 -17.754 1.00 82.69 218 ILE A C 1
ATOM 1705 O O . ILE A 1 218 ? 21.547 -17.947 -17.854 1.00 82.69 218 ILE A O 1
ATOM 1709 N N . ALA A 1 219 ? 21.404 -20.186 -18.069 1.00 85.94 219 ALA A N 1
ATOM 1710 C CA . ALA A 1 219 ? 22.762 -20.376 -18.571 1.00 85.94 219 ALA A CA 1
ATOM 1711 C C . ALA A 1 219 ? 22.978 -19.688 -19.931 1.00 85.94 219 ALA A C 1
ATOM 1713 O O . ALA A 1 219 ? 23.943 -18.941 -20.087 1.00 85.94 219 ALA A O 1
ATOM 1714 N N . GLU A 1 220 ? 22.053 -19.860 -20.877 1.00 92.44 220 GLU A N 1
ATOM 1715 C CA . GLU A 1 220 ? 22.126 -19.225 -22.200 1.00 92.44 220 GLU A CA 1
ATOM 1716 C C . GLU A 1 220 ? 22.029 -17.693 -22.106 1.00 92.44 220 GLU A C 1
ATOM 1718 O O . GLU A 1 220 ? 22.837 -16.967 -22.688 1.00 92.44 220 GLU A O 1
ATOM 1723 N N . MET A 1 221 ? 21.105 -17.170 -21.291 1.00 90.06 221 MET A N 1
ATOM 1724 C CA . MET A 1 221 ? 21.018 -15.728 -21.031 1.00 90.06 221 MET A CA 1
ATOM 1725 C C . MET A 1 221 ? 22.274 -15.184 -20.336 1.00 90.06 221 MET A C 1
ATOM 1727 O O . MET A 1 221 ? 22.678 -14.047 -20.579 1.00 90.06 221 MET A O 1
ATOM 1731 N N . ALA A 1 222 ? 22.909 -15.958 -19.453 1.00 85.50 222 ALA A N 1
ATOM 1732 C CA . ALA A 1 222 ? 24.172 -15.569 -18.833 1.00 85.50 222 ALA A CA 1
ATOM 1733 C C . ALA A 1 222 ? 25.317 -15.529 -19.857 1.00 85.50 222 ALA A C 1
ATOM 1735 O O . ALA A 1 222 ? 26.103 -14.582 -19.834 1.00 85.50 222 ALA A O 1
ATOM 1736 N N . ALA A 1 223 ? 25.377 -16.492 -20.782 1.00 90.12 223 ALA A N 1
ATOM 1737 C CA . ALA A 1 223 ? 26.359 -16.523 -21.865 1.00 90.12 223 ALA A CA 1
ATOM 1738 C C . ALA A 1 223 ? 26.203 -15.330 -22.824 1.00 90.12 223 ALA A C 1
ATOM 1740 O O . ALA A 1 223 ? 27.194 -14.714 -23.214 1.00 90.12 223 ALA A O 1
ATOM 1741 N N . LEU A 1 224 ? 24.965 -14.948 -23.151 1.00 90.81 224 LEU A N 1
ATOM 1742 C CA . LEU A 1 224 ? 24.668 -13.735 -23.916 1.00 90.81 224 LEU A CA 1
ATOM 1743 C C . LEU A 1 224 ? 25.204 -12.476 -23.217 1.00 90.81 224 LEU A C 1
ATOM 1745 O O . LEU A 1 224 ? 25.973 -11.721 -23.810 1.00 90.81 224 LEU A O 1
ATOM 1749 N N . ARG A 1 225 ? 24.886 -12.294 -21.929 1.00 86.75 225 ARG A N 1
ATOM 1750 C CA . ARG A 1 225 ? 25.374 -11.144 -21.145 1.00 86.75 225 ARG A CA 1
ATOM 1751 C C . ARG A 1 225 ? 26.891 -11.142 -20.959 1.00 86.75 225 ARG A C 1
ATOM 1753 O O . ARG A 1 225 ? 27.493 -10.077 -20.904 1.00 86.75 225 ARG A O 1
ATOM 1760 N N . ALA A 1 226 ? 27.526 -12.311 -20.868 1.00 87.06 226 ALA A N 1
ATOM 1761 C CA . ALA A 1 226 ? 28.984 -12.418 -20.772 1.00 87.06 226 ALA A CA 1
ATOM 1762 C C . ALA A 1 226 ? 29.698 -11.882 -22.025 1.00 87.06 226 ALA A C 1
ATOM 1764 O O . ALA A 1 226 ? 30.852 -11.472 -21.938 1.00 87.06 226 ALA A O 1
ATOM 1765 N N . ARG A 1 227 ? 29.003 -11.833 -23.170 1.00 87.88 227 ARG A N 1
ATOM 1766 C CA . ARG A 1 227 ? 29.481 -11.208 -24.411 1.00 87.88 227 ARG A CA 1
ATOM 1767 C C . ARG A 1 227 ? 29.211 -9.699 -24.487 1.00 87.88 227 ARG A C 1
ATOM 1769 O O . ARG A 1 227 ? 29.494 -9.098 -25.514 1.00 87.88 227 ARG A O 1
ATOM 1776 N N . GLY A 1 228 ? 28.651 -9.090 -23.438 1.00 85.69 228 GLY A N 1
ATOM 1777 C CA . GLY A 1 228 ? 28.247 -7.680 -23.438 1.00 85.69 228 GLY A CA 1
ATOM 1778 C C . GLY A 1 228 ? 26.966 -7.399 -24.230 1.00 85.69 228 GLY A C 1
ATOM 1779 O O . GLY A 1 228 ? 26.664 -6.244 -24.511 1.00 85.69 228 GLY A O 1
ATOM 1780 N N . LEU A 1 229 ? 26.219 -8.443 -24.607 1.00 87.75 229 LEU A N 1
ATOM 1781 C CA . LEU A 1 229 ? 24.925 -8.298 -25.264 1.00 87.75 229 LEU A CA 1
ATOM 1782 C C . LEU A 1 229 ? 23.826 -8.068 -24.226 1.00 87.75 229 LEU A C 1
ATOM 1784 O O . LEU A 1 229 ? 23.853 -8.626 -23.127 1.00 87.75 229 LEU A O 1
ATOM 1788 N N . GLU A 1 230 ? 22.804 -7.315 -24.620 1.00 85.56 230 GLU A N 1
ATOM 1789 C CA . GLU A 1 230 ? 21.635 -7.027 -23.790 1.00 85.56 230 GLU A CA 1
ATOM 1790 C C . GLU A 1 230 ? 20.355 -7.091 -24.611 1.00 85.56 230 GLU A C 1
ATOM 1792 O O . GLU A 1 230 ? 20.362 -6.647 -25.758 1.00 85.56 230 GLU A O 1
ATOM 1797 N N . PRO A 1 231 ? 19.234 -7.550 -24.047 1.00 88.25 231 PRO A N 1
ATOM 1798 C CA . PRO A 1 231 ? 17.985 -7.549 -24.775 1.00 88.25 231 PRO A CA 1
ATOM 1799 C C . PRO A 1 231 ? 17.325 -6.162 -24.734 1.00 88.25 231 PRO A C 1
ATOM 1801 O O . PRO A 1 231 ? 17.511 -5.395 -23.788 1.00 88.25 231 PRO A O 1
ATOM 1804 N N . ILE A 1 232 ? 16.507 -5.852 -25.741 1.00 87.75 232 ILE A N 1
ATOM 1805 C CA . ILE A 1 232 ? 15.718 -4.616 -25.800 1.00 87.75 232 ILE A CA 1
ATOM 1806 C C . ILE A 1 232 ? 14.241 -4.972 -25.609 1.00 87.75 232 ILE A C 1
ATOM 1808 O O . ILE A 1 232 ? 13.650 -5.645 -26.458 1.00 87.75 232 ILE A O 1
ATOM 1812 N N . PRO A 1 233 ? 13.597 -4.513 -24.525 1.00 87.38 233 PRO A N 1
ATOM 1813 C CA . PRO A 1 233 ? 12.201 -4.817 -24.288 1.00 87.38 233 PRO A CA 1
ATOM 1814 C C . PRO A 1 233 ? 11.302 -3.963 -25.185 1.00 87.38 233 PRO A C 1
ATOM 1816 O O . PRO A 1 233 ? 11.425 -2.742 -25.275 1.00 87.38 233 PRO A O 1
ATOM 1819 N N . GLN A 1 234 ? 10.330 -4.613 -25.818 1.00 86.19 234 GLN A N 1
ATOM 1820 C CA . GLN A 1 234 ? 9.271 -3.946 -26.573 1.00 86.19 234 GLN A CA 1
ATOM 1821 C C . GLN A 1 234 ? 8.184 -3.404 -25.635 1.00 86.19 234 GLN A C 1
ATOM 1823 O O . GLN A 1 234 ? 7.798 -4.069 -24.670 1.00 86.19 234 GLN A O 1
ATOM 1828 N N . ARG A 1 235 ? 7.585 -2.253 -25.980 1.00 88.00 235 ARG A N 1
ATOM 1829 C CA . ARG A 1 235 ? 6.443 -1.673 -25.238 1.00 88.00 235 ARG A CA 1
ATOM 1830 C C . ARG A 1 235 ? 5.280 -2.657 -25.051 1.00 88.00 235 ARG A C 1
ATOM 1832 O O . ARG A 1 235 ? 4.605 -2.618 -24.028 1.00 88.00 235 ARG A O 1
ATOM 1839 N N . LYS A 1 236 ? 5.096 -3.604 -25.983 1.00 86.38 236 LYS A N 1
ATOM 1840 C CA . LYS A 1 236 ? 4.064 -4.652 -25.894 1.00 86.38 236 LYS A CA 1
ATOM 1841 C C . LYS A 1 236 ? 4.126 -5.464 -24.595 1.00 86.38 236 LYS A C 1
ATOM 1843 O O . LYS A 1 236 ? 3.075 -5.817 -24.075 1.00 86.38 236 LYS A O 1
ATOM 1848 N N . PHE A 1 237 ? 5.320 -5.726 -24.056 1.00 86.75 237 PHE A N 1
ATOM 1849 C CA . PHE A 1 237 ? 5.466 -6.499 -22.820 1.00 86.75 237 PHE A CA 1
ATOM 1850 C C . PHE A 1 237 ? 4.930 -5.718 -21.616 1.00 86.75 237 PHE A C 1
ATOM 1852 O O . PHE A 1 237 ? 4.248 -6.284 -20.766 1.00 86.75 237 PHE A O 1
ATOM 1859 N N . PHE A 1 238 ? 5.124 -4.396 -21.593 1.00 89.50 238 PHE A N 1
ATOM 1860 C CA . PHE A 1 238 ? 4.504 -3.524 -20.592 1.00 89.50 238 PHE A CA 1
ATOM 1861 C C . PHE A 1 238 ? 2.982 -3.512 -20.730 1.00 89.50 238 PHE A C 1
ATOM 1863 O O . PHE A 1 238 ? 2.287 -3.544 -19.721 1.00 89.50 238 PHE A O 1
ATOM 1870 N N . PHE A 1 239 ? 2.450 -3.532 -21.956 1.00 88.38 239 PHE A N 1
ATOM 1871 C CA . PHE A 1 239 ? 1.002 -3.593 -22.188 1.00 88.38 239 PHE A CA 1
ATOM 1872 C C . PHE A 1 239 ? 0.391 -4.930 -21.757 1.00 88.38 239 PHE A C 1
ATOM 1874 O O . PHE A 1 239 ? -0.703 -4.947 -21.199 1.00 88.38 239 PHE A O 1
ATOM 1881 N N . GLN A 1 240 ? 1.092 -6.044 -21.973 1.00 85.50 240 GLN A N 1
ATOM 1882 C CA . GLN A 1 240 ? 0.669 -7.366 -21.503 1.00 85.50 240 GLN A CA 1
ATOM 1883 C C . GLN A 1 240 ? 0.669 -7.437 -19.972 1.00 85.50 240 GLN A C 1
ATOM 1885 O O . GLN A 1 240 ? -0.324 -7.854 -19.376 1.00 85.50 240 GLN A O 1
ATOM 1890 N N . LEU A 1 241 ? 1.735 -6.949 -19.330 1.00 87.75 241 LEU A N 1
ATOM 1891 C CA . LEU A 1 241 ? 1.824 -6.837 -17.872 1.00 87.75 241 LEU A CA 1
ATOM 1892 C C . LEU A 1 241 ? 0.755 -5.897 -17.299 1.00 87.75 241 LEU A C 1
ATOM 1894 O O . LEU A 1 241 ? 0.147 -6.204 -16.279 1.00 87.75 241 LEU A O 1
ATOM 1898 N N . ALA A 1 242 ? 0.469 -4.789 -17.980 1.00 88.69 242 ALA A N 1
ATOM 1899 C CA . ALA A 1 242 ? -0.601 -3.867 -17.619 1.00 88.69 242 ALA A CA 1
ATOM 1900 C C . ALA A 1 242 ? -1.987 -4.517 -17.757 1.00 88.69 242 ALA A C 1
ATOM 1902 O O . ALA A 1 242 ? -2.845 -4.322 -16.900 1.00 88.69 242 ALA A O 1
ATOM 1903 N N . GLY A 1 243 ? -2.200 -5.335 -18.792 1.00 86.31 243 GLY A N 1
ATOM 1904 C CA . GLY A 1 243 ? -3.417 -6.129 -18.961 1.00 86.31 243 GLY A CA 1
ATOM 1905 C C . GLY A 1 243 ? -3.595 -7.147 -17.834 1.00 86.31 243 GLY A C 1
ATOM 1906 O O . GLY A 1 243 ? -4.690 -7.275 -17.286 1.00 86.31 243 GLY A O 1
ATOM 1907 N N . LEU A 1 244 ? -2.507 -7.808 -17.431 1.00 86.94 244 LEU A N 1
ATOM 1908 C CA . LEU A 1 244 ? -2.500 -8.713 -16.285 1.00 86.94 244 LEU A CA 1
ATOM 1909 C C . LEU A 1 244 ? -2.774 -7.966 -14.972 1.00 86.94 244 LEU A C 1
ATOM 1911 O O . LEU A 1 244 ? -3.584 -8.428 -14.173 1.00 86.94 244 LEU A O 1
ATOM 1915 N N . MET A 1 245 ? -2.168 -6.796 -14.763 1.00 89.81 245 MET A N 1
ATOM 1916 C CA . MET A 1 245 ? -2.441 -5.952 -13.597 1.00 89.81 245 MET A CA 1
ATOM 1917 C C . MET A 1 245 ? -3.909 -5.522 -13.546 1.00 89.81 245 MET A C 1
ATOM 1919 O O . MET A 1 245 ? -4.543 -5.621 -12.500 1.00 89.81 245 MET A O 1
ATOM 1923 N N . ASN A 1 246 ? -4.469 -5.102 -14.682 1.00 90.00 246 ASN A N 1
ATOM 1924 C CA . ASN A 1 246 ? -5.874 -4.728 -14.806 1.00 90.00 246 ASN A CA 1
ATOM 1925 C C . ASN A 1 246 ? -6.798 -5.882 -14.384 1.00 90.00 246 ASN A C 1
ATOM 1927 O O . ASN A 1 246 ? -7.705 -5.679 -13.581 1.00 90.00 246 ASN A O 1
ATOM 1931 N N . TYR A 1 247 ? -6.512 -7.097 -14.860 1.00 88.44 247 TYR A N 1
ATOM 1932 C CA . TYR A 1 247 ? -7.219 -8.309 -14.445 1.00 88.44 247 TYR A CA 1
ATOM 1933 C C . TYR A 1 247 ? -7.049 -8.610 -12.947 1.00 88.44 247 TYR A C 1
ATOM 1935 O O . TYR A 1 247 ? -8.019 -8.921 -12.262 1.00 88.44 247 TYR A O 1
ATOM 1943 N N . ILE A 1 248 ? -5.831 -8.495 -12.406 1.00 88.44 248 ILE A N 1
ATOM 1944 C CA . ILE A 1 248 ? -5.567 -8.717 -10.978 1.00 88.44 248 ILE A CA 1
ATOM 1945 C C . ILE A 1 248 ? -6.346 -7.715 -10.118 1.00 88.44 248 ILE A C 1
ATOM 1947 O O . ILE A 1 248 ? -6.912 -8.112 -9.104 1.00 88.44 248 ILE A O 1
ATOM 1951 N N . CYS A 1 249 ? -6.432 -6.450 -10.525 1.00 89.00 249 CYS A N 1
ATOM 1952 C CA . CYS A 1 249 ? -7.225 -5.439 -9.829 1.00 89.00 249 CYS A CA 1
ATOM 1953 C C . CYS A 1 249 ? -8.704 -5.825 -9.714 1.00 89.00 249 CYS A C 1
ATOM 1955 O O . CYS A 1 249 ? -9.285 -5.654 -8.643 1.00 89.00 249 CYS A O 1
ATOM 1957 N N . ASP A 1 250 ? -9.273 -6.420 -10.767 1.00 87.56 250 ASP A N 1
ATOM 1958 C CA . ASP A 1 250 ? -10.641 -6.955 -10.756 1.00 87.56 250 ASP A CA 1
ATOM 1959 C C . ASP A 1 250 ? -10.820 -8.146 -9.808 1.00 87.56 250 ASP A C 1
ATOM 1961 O O . ASP A 1 250 ? -11.903 -8.343 -9.260 1.00 87.56 250 ASP A O 1
ATOM 1965 N N . LEU A 1 251 ? -9.760 -8.920 -9.567 1.00 86.06 251 LEU A N 1
ATOM 1966 C CA . LEU A 1 251 ? -9.777 -10.002 -8.581 1.00 86.06 251 LEU A CA 1
ATOM 1967 C C . LEU A 1 251 ? -9.596 -9.511 -7.144 1.00 86.06 251 LEU A C 1
ATOM 1969 O O . LEU A 1 251 ? -10.096 -10.150 -6.217 1.00 86.06 251 LEU A O 1
ATOM 1973 N N . ILE A 1 252 ? -8.843 -8.426 -6.947 1.00 85.00 252 ILE A N 1
ATOM 1974 C CA . ILE A 1 252 ? -8.557 -7.894 -5.614 1.00 85.00 252 ILE A CA 1
ATOM 1975 C C . ILE A 1 252 ? -9.836 -7.334 -5.006 1.00 85.00 252 ILE A C 1
ATOM 1977 O O . ILE A 1 252 ? -10.206 -7.749 -3.913 1.00 85.00 252 ILE A O 1
ATOM 1981 N N . THR A 1 253 ? -10.519 -6.420 -5.692 1.00 81.81 253 THR A N 1
ATOM 1982 C CA . THR A 1 253 ? -11.742 -5.805 -5.171 1.00 81.81 253 THR A CA 1
ATOM 1983 C C . THR A 1 253 ? -12.700 -5.442 -6.295 1.00 81.81 253 THR A C 1
ATOM 1985 O O . THR A 1 253 ? -12.307 -4.998 -7.376 1.00 81.81 253 THR A O 1
ATOM 1988 N N . VAL A 1 254 ? -13.987 -5.615 -6.013 1.00 83.62 254 VAL A N 1
ATOM 1989 C CA . VAL A 1 254 ? -15.079 -5.180 -6.890 1.00 83.62 254 VAL A CA 1
ATOM 1990 C C . VAL A 1 254 ? -15.557 -3.767 -6.552 1.00 83.62 254 VAL A C 1
ATOM 1992 O O . VAL A 1 254 ? -16.418 -3.246 -7.256 1.00 83.62 254 VAL A O 1
ATOM 1995 N N . ASP A 1 255 ? -15.023 -3.138 -5.494 1.00 81.56 255 ASP A N 1
ATOM 1996 C CA . ASP A 1 255 ? -15.400 -1.777 -5.111 1.00 81.56 255 ASP A CA 1
ATOM 1997 C C . ASP A 1 255 ? -14.951 -0.783 -6.199 1.00 81.56 255 ASP A C 1
ATOM 1999 O O . ASP A 1 255 ? -13.745 -0.576 -6.382 1.00 81.56 255 ASP A O 1
ATOM 2003 N N . PRO A 1 256 ? -15.887 -0.095 -6.880 1.00 82.25 256 PRO A N 1
ATOM 2004 C CA . PRO A 1 256 ? -15.561 0.868 -7.928 1.00 82.25 256 PRO A CA 1
ATOM 2005 C C . PRO A 1 256 ? -14.697 2.036 -7.443 1.00 82.25 256 PRO A C 1
ATOM 2007 O O . PRO A 1 256 ? -14.100 2.734 -8.257 1.00 82.25 256 PRO A O 1
ATOM 2010 N N . ARG A 1 257 ? -14.627 2.297 -6.131 1.00 79.25 257 ARG A N 1
ATOM 2011 C CA . ARG A 1 257 ? -13.787 3.350 -5.540 1.00 79.25 257 ARG A CA 1
ATOM 2012 C C . ARG A 1 257 ? -12.322 2.943 -5.420 1.00 79.25 257 ARG A C 1
ATOM 2014 O O . ARG A 1 257 ? -11.464 3.818 -5.498 1.00 79.25 257 ARG A O 1
ATOM 2021 N N . ALA A 1 258 ? -12.048 1.653 -5.237 1.00 74.88 258 ALA A N 1
ATOM 2022 C CA . ALA A 1 258 ? -10.700 1.096 -5.107 1.00 74.88 258 ALA A CA 1
ATOM 2023 C C . ALA A 1 258 ? -10.208 0.419 -6.400 1.00 74.88 258 ALA A C 1
ATOM 2025 O O . ALA A 1 258 ? -9.003 0.245 -6.596 1.00 74.88 258 ALA A O 1
ATOM 2026 N N . ASN A 1 259 ? -11.135 0.073 -7.293 1.00 82.69 259 ASN A N 1
ATOM 2027 C CA . ASN A 1 259 ? -10.882 -0.530 -8.591 1.00 82.69 259 ASN A CA 1
ATOM 2028 C C . ASN A 1 259 ? -11.328 0.400 -9.736 1.00 82.69 259 ASN A C 1
ATOM 2030 O O . ASN A 1 259 ? -12.311 0.159 -10.435 1.00 82.69 259 ASN A O 1
ATOM 2034 N N . ASN A 1 260 ? -10.598 1.500 -9.917 1.00 84.50 260 ASN A N 1
ATOM 2035 C CA . ASN A 1 260 ? -10.801 2.449 -11.014 1.00 84.50 260 ASN A CA 1
ATOM 2036 C C . ASN A 1 260 ? -9.468 2.975 -11.565 1.00 84.50 260 ASN A C 1
ATOM 2038 O O . ASN A 1 260 ? -8.390 2.666 -11.050 1.00 84.50 260 ASN A O 1
ATOM 2042 N N . SER A 1 261 ? -9.559 3.805 -12.606 1.00 83.19 261 SER A N 1
ATOM 2043 C CA . SER A 1 261 ? -8.432 4.465 -13.278 1.00 83.19 261 SER A CA 1
ATOM 2044 C C . SER A 1 261 ? -7.661 5.463 -12.410 1.00 83.19 261 SER A C 1
ATOM 2046 O O . SER A 1 261 ? -6.629 5.958 -12.844 1.00 83.19 261 SER A O 1
ATOM 2048 N N . ASP A 1 262 ? -8.128 5.766 -11.201 1.00 79.81 262 ASP A N 1
ATOM 2049 C CA . ASP A 1 262 ? -7.438 6.645 -10.253 1.00 79.81 262 ASP A CA 1
ATOM 2050 C C . ASP A 1 262 ? -6.791 5.867 -9.098 1.00 79.81 262 ASP A C 1
ATOM 2052 O O . ASP A 1 262 ? -6.003 6.436 -8.333 1.00 79.81 262 ASP A O 1
ATOM 2056 N N . THR A 1 263 ? -7.082 4.569 -8.989 1.00 86.19 263 THR A N 1
ATOM 2057 C CA . THR A 1 263 ? -6.639 3.656 -7.926 1.00 86.19 263 THR A CA 1
ATOM 2058 C C . THR A 1 263 ? -5.972 2.428 -8.536 1.00 86.19 263 THR A C 1
ATOM 2060 O O . THR A 1 263 ? -4.957 2.604 -9.197 1.00 86.19 263 THR A O 1
ATOM 2063 N N . CYS A 1 264 ? -6.465 1.202 -8.343 1.00 85.25 264 CYS A N 1
ATOM 2064 C CA . CYS A 1 264 ? -5.731 -0.005 -8.744 1.00 85.25 264 CYS A CA 1
ATOM 2065 C C . CYS A 1 264 ? -5.345 -0.023 -10.231 1.00 85.25 264 CYS A C 1
ATOM 2067 O O . CYS A 1 264 ? -4.244 -0.439 -10.583 1.00 85.25 264 CYS A O 1
ATOM 2069 N N . LYS A 1 265 ? -6.208 0.517 -11.099 1.00 87.88 265 LYS A N 1
ATOM 2070 C CA . LYS A 1 265 ? -5.986 0.592 -12.550 1.00 87.88 265 LYS A CA 1
ATOM 2071 C C . LYS A 1 265 ? -5.322 1.904 -12.981 1.00 87.88 265 LYS A C 1
ATOM 2073 O O . LYS A 1 265 ? -5.393 2.283 -14.151 1.00 87.88 265 LYS A O 1
ATOM 2078 N N . ALA A 1 266 ? -4.714 2.630 -12.043 1.00 83.25 266 ALA A N 1
ATOM 2079 C CA . ALA A 1 266 ? -4.209 3.964 -12.300 1.00 83.25 266 ALA A CA 1
ATOM 2080 C C . ALA A 1 266 ? -3.026 3.987 -13.242 1.00 83.25 266 ALA A C 1
ATOM 2082 O O . ALA A 1 266 ? -1.996 3.387 -12.961 1.00 83.25 266 ALA A O 1
ATOM 2083 N N . ASN A 1 267 ? -3.169 4.775 -14.308 1.00 82.69 267 ASN A N 1
ATOM 2084 C CA . ASN A 1 267 ? -2.115 5.049 -15.276 1.00 82.69 267 ASN A CA 1
ATOM 2085 C C . ASN A 1 267 ? -1.398 3.785 -15.768 1.00 82.69 267 ASN A C 1
ATOM 2087 O O . ASN A 1 267 ? -0.201 3.818 -16.030 1.00 82.69 267 ASN A O 1
ATOM 2091 N N . LEU A 1 268 ? -2.113 2.664 -15.884 1.00 84.81 268 LEU A N 1
ATOM 2092 C CA . LEU A 1 268 ? -1.541 1.473 -16.491 1.00 84.81 268 LEU A CA 1
ATOM 2093 C C . LEU A 1 268 ? -1.095 1.817 -17.922 1.00 84.81 268 LEU A C 1
ATOM 2095 O O . LEU A 1 268 ? -1.869 2.462 -18.642 1.00 84.81 268 LEU A O 1
ATOM 2099 N N . PRO A 1 269 ? 0.122 1.416 -18.349 1.00 81.50 269 PRO A N 1
ATOM 2100 C CA . PRO A 1 269 ? 0.557 1.575 -19.731 1.00 81.50 269 PRO A CA 1
ATOM 2101 C C . PRO A 1 269 ? -0.559 1.105 -20.661 1.00 81.50 269 PRO A C 1
ATOM 2103 O O . PRO A 1 269 ? -1.013 -0.032 -20.518 1.00 81.50 269 PRO A O 1
ATOM 2106 N N . LYS A 1 270 ? -1.052 2.006 -21.528 1.00 73.75 270 LYS A N 1
ATOM 2107 C CA . LYS A 1 270 ? -2.303 1.816 -22.281 1.00 73.75 270 LYS A CA 1
ATOM 2108 C C . LYS A 1 270 ? -2.327 0.416 -22.886 1.00 73.75 270 LYS A C 1
ATOM 2110 O O . LYS A 1 270 ? -1.528 0.086 -23.758 1.00 73.75 270 LYS A O 1
ATOM 2115 N N . THR A 1 271 ? -3.213 -0.405 -22.345 1.00 52.03 271 THR A N 1
ATOM 2116 C CA . THR A 1 271 ? -3.303 -1.824 -22.642 1.00 52.03 271 THR A CA 1
ATOM 2117 C C . THR A 1 271 ? -3.715 -2.005 -24.099 1.00 52.03 271 THR A C 1
ATOM 2119 O O . THR A 1 271 ? -4.653 -1.369 -24.583 1.00 52.03 271 THR A O 1
ATOM 2122 N N . ALA A 1 272 ? -3.034 -2.902 -24.815 1.00 43.59 272 ALA A N 1
ATOM 2123 C CA . ALA A 1 272 ? -3.705 -3.582 -25.914 1.00 43.59 272 ALA A CA 1
ATOM 2124 C C . ALA A 1 272 ? -4.910 -4.338 -25.325 1.00 43.59 272 ALA A C 1
ATOM 2126 O O . ALA A 1 272 ? -4.884 -4.710 -24.148 1.00 43.59 272 ALA A O 1
ATOM 2127 N N . ILE A 1 273 ? -5.963 -4.524 -26.126 1.00 38.41 273 ILE A N 1
ATOM 2128 C CA . ILE A 1 273 ? -7.198 -5.227 -25.741 1.00 38.41 273 ILE A CA 1
ATOM 2129 C C . ILE A 1 273 ? -6.834 -6.464 -24.908 1.00 38.41 273 ILE A C 1
ATOM 2131 O O . ILE A 1 273 ? -5.970 -7.241 -25.319 1.00 38.41 273 ILE A O 1
ATOM 2135 N N . ALA A 1 274 ? -7.443 -6.591 -23.722 1.00 37.88 274 ALA A N 1
ATOM 2136 C CA . ALA A 1 274 ? -7.147 -7.662 -22.774 1.00 37.88 274 ALA A CA 1
ATOM 2137 C C . ALA A 1 274 ? -7.097 -9.019 -23.500 1.00 37.88 274 ALA A C 1
ATOM 2139 O O . ALA A 1 274 ? -7.972 -9.271 -24.336 1.00 37.88 274 ALA A O 1
ATOM 2140 N N . PRO A 1 275 ? -6.112 -9.893 -23.213 1.00 32.84 275 PRO A N 1
ATOM 2141 C CA . PRO A 1 275 ? -6.135 -11.235 -23.767 1.00 32.84 275 PRO A CA 1
ATOM 2142 C C . PRO A 1 275 ? -7.458 -11.879 -23.354 1.00 32.84 275 PRO A C 1
ATOM 2144 O O . PRO A 1 275 ? -7.766 -11.980 -22.164 1.00 32.84 275 PRO A O 1
ATOM 2147 N N . VAL A 1 276 ? -8.260 -12.254 -24.354 1.00 33.50 276 VAL A N 1
ATOM 2148 C CA . VAL A 1 276 ? -9.453 -13.082 -24.167 1.00 33.50 276 VAL A CA 1
ATOM 2149 C C . VAL A 1 276 ? -9.033 -14.246 -23.283 1.00 33.50 276 VAL A C 1
ATOM 2151 O O . VAL A 1 276 ? -8.039 -14.904 -23.582 1.00 33.50 276 VAL A O 1
ATOM 2154 N N . ALA A 1 277 ? -9.730 -14.422 -22.161 1.00 31.78 277 ALA A N 1
ATOM 2155 C CA . ALA A 1 277 ? -9.372 -15.358 -21.108 1.00 31.78 277 ALA A CA 1
ATOM 2156 C C . ALA A 1 277 ? -8.946 -16.722 -21.682 1.00 31.78 277 ALA A C 1
ATOM 2158 O O . ALA A 1 277 ? -9.779 -17.527 -22.087 1.00 31.78 277 ALA A O 1
ATOM 2159 N N . ALA A 1 278 ? -7.637 -16.990 -21.683 1.00 31.44 278 ALA A N 1
ATOM 2160 C CA . ALA A 1 278 ? -7.073 -18.314 -21.958 1.00 31.44 278 ALA A CA 1
ATOM 2161 C C . ALA A 1 278 ? -7.265 -19.274 -20.765 1.00 31.44 278 ALA A C 1
ATOM 2163 O O . ALA A 1 278 ? -6.909 -20.446 -20.828 1.00 31.44 278 ALA A O 1
ATOM 2164 N N . LEU A 1 279 ? -7.869 -18.787 -19.679 1.00 29.38 279 LEU A N 1
ATOM 2165 C CA . LEU A 1 279 ? -8.417 -19.594 -18.601 1.00 29.38 279 LEU A CA 1
ATOM 2166 C C . LEU A 1 279 ? -9.931 -19.611 -18.776 1.00 29.38 279 LEU A C 1
ATOM 2168 O O . LEU A 1 279 ? -10.641 -18.714 -18.319 1.00 29.38 279 LEU A O 1
ATOM 2172 N N . GLY A 1 280 ? -10.410 -20.638 -19.478 1.00 26.11 280 GLY A N 1
ATOM 2173 C CA . GLY A 1 280 ? -11.815 -21.003 -19.454 1.00 26.11 280 GLY A CA 1
ATOM 2174 C C . GLY A 1 280 ? -12.308 -21.072 -18.010 1.00 26.11 280 GLY A C 1
ATOM 2175 O O . GLY A 1 280 ? -11.576 -21.486 -17.109 1.00 26.11 280 GLY A O 1
ATOM 2176 N N . SER A 1 281 ? -13.543 -20.610 -17.818 1.00 25.12 281 SER A N 1
ATOM 2177 C CA . SER A 1 281 ? -14.320 -20.723 -16.588 1.00 25.12 281 SER A CA 1
ATOM 2178 C C . SER A 1 281 ? -13.954 -22.001 -15.831 1.00 25.12 281 SER A C 1
ATOM 2180 O O . SER A 1 281 ? -14.194 -23.108 -16.316 1.00 25.12 281 SER A O 1
ATOM 2182 N N . ALA A 1 282 ? -13.373 -21.849 -14.638 1.00 28.36 282 ALA A N 1
ATOM 2183 C CA . ALA A 1 282 ? -13.435 -22.909 -13.651 1.00 28.36 282 ALA A CA 1
ATOM 2184 C C . ALA A 1 282 ? -14.925 -23.156 -13.418 1.00 28.36 282 ALA A C 1
ATOM 2186 O O . ALA A 1 282 ? -15.619 -22.326 -12.822 1.00 28.36 282 ALA A O 1
ATOM 2187 N N . GLY A 1 283 ? -15.412 -24.248 -14.004 1.00 24.66 283 GLY A N 1
ATOM 2188 C CA . GLY A 1 283 ? -16.787 -24.675 -13.897 1.00 24.66 283 GLY A CA 1
ATOM 2189 C C . GLY A 1 283 ? -17.197 -24.665 -12.435 1.00 24.66 283 GLY A C 1
ATOM 2190 O O . GLY A 1 283 ? -16.525 -25.226 -11.568 1.00 24.66 283 GLY A O 1
ATOM 2191 N N . SER A 1 284 ? -18.314 -23.998 -12.176 1.00 27.66 284 SER A N 1
ATOM 2192 C CA . SER A 1 284 ? -19.095 -24.211 -10.975 1.00 27.66 284 SER A CA 1
ATOM 2193 C C . SER A 1 284 ? -19.442 -25.700 -10.900 1.00 27.66 284 SER A C 1
ATOM 2195 O O . SER A 1 284 ? -20.371 -26.173 -11.546 1.00 27.66 284 SER A O 1
ATOM 2197 N N . LEU A 1 285 ? -18.674 -26.459 -10.123 1.00 24.19 285 LEU A N 1
ATOM 2198 C CA . LEU A 1 285 ? -19.114 -27.740 -9.590 1.00 24.19 285 LEU A CA 1
ATOM 2199 C C . LEU A 1 285 ? -20.124 -27.423 -8.482 1.00 24.19 285 LEU A C 1
ATOM 2201 O O . LEU A 1 285 ? -19.784 -27.330 -7.305 1.00 24.19 285 LEU A O 1
ATOM 2205 N N . ARG A 1 286 ? -21.382 -27.208 -8.876 1.00 26.50 286 ARG A N 1
ATOM 2206 C CA . ARG A 1 286 ? -22.538 -27.459 -8.015 1.00 26.50 286 ARG A CA 1
ATOM 2207 C C . ARG A 1 286 ? -23.180 -28.751 -8.489 1.00 26.50 286 ARG A C 1
ATOM 2209 O O . ARG A 1 286 ? -23.792 -28.809 -9.551 1.00 26.50 286 ARG A O 1
ATOM 2216 N N . ILE A 1 287 ? -22.990 -29.800 -7.699 1.00 26.39 287 ILE A N 1
ATOM 2217 C CA . ILE A 1 287 ? -23.781 -31.019 -7.813 1.00 26.39 287 ILE A CA 1
ATOM 2218 C C . ILE A 1 287 ? -25.184 -30.671 -7.314 1.00 26.39 287 ILE A C 1
ATOM 2220 O O . ILE A 1 287 ? -25.355 -30.354 -6.141 1.00 26.39 287 ILE A O 1
ATOM 2224 N N . GLY A 1 288 ? -26.152 -30.742 -8.229 1.00 28.34 288 GLY A N 1
ATOM 2225 C CA . GLY A 1 288 ? -27.580 -30.737 -7.932 1.00 28.34 288 GLY A CA 1
ATOM 2226 C C . GLY A 1 288 ? -28.254 -29.374 -8.012 1.00 28.34 288 GLY A C 1
ATOM 2227 O O . GLY A 1 288 ? -28.620 -28.841 -6.979 1.00 28.34 288 GLY A O 1
ATOM 2228 N N . ASP A 1 289 ? -28.494 -28.861 -9.221 1.00 24.75 289 ASP A N 1
ATOM 2229 C CA . ASP A 1 289 ? -29.705 -28.073 -9.469 1.00 24.75 289 ASP A CA 1
ATOM 2230 C C . ASP A 1 289 ? -30.174 -28.207 -10.921 1.00 24.75 289 ASP A C 1
ATOM 2232 O O . ASP A 1 289 ? -29.404 -28.190 -11.883 1.00 24.75 289 ASP A O 1
ATOM 2236 N N . VAL A 1 290 ? -31.479 -28.427 -11.038 1.00 27.22 290 VAL A N 1
ATOM 2237 C CA . VAL A 1 290 ? -32.214 -28.837 -12.231 1.00 27.22 290 VAL A CA 1
ATOM 2238 C C . VAL A 1 290 ? -32.673 -27.610 -13.025 1.00 27.22 290 VAL A C 1
ATOM 2240 O O . VAL A 1 290 ? -33.291 -26.698 -12.491 1.00 27.22 290 VAL A O 1
ATOM 2243 N N . ILE A 1 291 ? -32.372 -27.646 -14.324 1.00 23.92 291 ILE A N 1
ATOM 2244 C CA . ILE A 1 291 ? -33.009 -26.998 -15.487 1.00 23.92 291 ILE A CA 1
ATOM 2245 C C . ILE A 1 291 ? -34.207 -26.064 -15.195 1.00 23.92 291 ILE A C 1
ATOM 2247 O O . ILE A 1 291 ? -35.274 -26.538 -14.807 1.00 23.92 291 ILE A O 1
ATOM 2251 N N . ARG A 1 292 ? -34.106 -24.792 -15.629 1.00 23.55 292 ARG A N 1
ATOM 2252 C CA . ARG A 1 292 ? -35.140 -24.129 -16.458 1.00 23.55 292 ARG A CA 1
ATOM 2253 C C . ARG A 1 292 ? -34.621 -22.893 -17.201 1.00 23.55 292 ARG A C 1
ATOM 2255 O O . ARG A 1 292 ? -33.880 -22.080 -16.665 1.00 23.55 292 ARG A O 1
ATOM 2262 N N . ALA A 1 293 ? -35.030 -22.823 -18.464 1.00 23.86 293 ALA A N 1
ATOM 2263 C CA . ALA A 1 293 ? -34.680 -21.845 -19.484 1.00 23.86 293 ALA A CA 1
ATOM 2264 C C . ALA A 1 293 ? -35.615 -20.616 -19.502 1.00 23.86 293 ALA A C 1
ATOM 2266 O O . ALA A 1 293 ? -36.679 -20.632 -18.882 1.00 23.86 293 ALA A O 1
ATOM 2267 N N . ASN A 1 294 ? -35.233 -19.655 -20.357 1.00 24.31 294 ASN A N 1
ATOM 2268 C CA . ASN A 1 294 ? -35.938 -18.444 -20.820 1.00 24.31 294 ASN A CA 1
ATOM 2269 C C . ASN A 1 294 ? -35.722 -17.215 -19.905 1.00 24.31 294 ASN A C 1
ATOM 2271 O O . ASN A 1 294 ? -35.718 -17.337 -18.692 1.00 24.31 294 ASN A O 1
ATOM 2275 N N . THR A 1 295 ? -35.517 -15.980 -20.374 1.00 24.72 295 THR A N 1
ATOM 2276 C CA . THR A 1 295 ? -35.868 -15.344 -21.653 1.00 24.72 295 THR A CA 1
ATOM 2277 C C . THR A 1 295 ? -35.001 -14.093 -21.860 1.00 24.72 295 THR A C 1
ATOM 2279 O O . THR A 1 295 ? -34.590 -13.450 -20.899 1.00 24.72 295 THR A O 1
ATOM 2282 N N . LEU A 1 296 ? -34.793 -13.735 -23.128 1.00 26.47 296 LEU A N 1
ATOM 2283 C CA . LEU A 1 296 ? -34.421 -12.408 -23.628 1.00 26.47 296 LEU A CA 1
ATOM 2284 C C . LEU A 1 296 ? -35.094 -11.238 -22.885 1.00 26.47 296 LEU A C 1
ATOM 2286 O O . LEU A 1 296 ? -36.314 -11.247 -22.759 1.00 26.47 296 LEU A O 1
ATOM 2290 N N . VAL A 1 297 ? -34.341 -10.162 -22.619 1.00 24.42 297 VAL A N 1
ATOM 2291 C CA . VAL A 1 297 ? -34.796 -8.789 -22.910 1.00 24.42 297 VAL A CA 1
ATOM 2292 C C . VAL A 1 297 ? -33.628 -7.981 -23.479 1.00 24.42 297 VAL A C 1
ATOM 2294 O O . VAL A 1 297 ? -32.526 -7.943 -22.940 1.00 24.42 297 VAL A O 1
ATOM 2297 N N . ARG A 1 298 ? -33.921 -7.375 -24.625 1.00 22.50 298 ARG A N 1
ATOM 2298 C CA . ARG A 1 298 ? -33.142 -6.436 -25.428 1.00 22.50 298 ARG A CA 1
ATOM 2299 C C . ARG A 1 298 ? -33.708 -5.027 -25.183 1.00 22.50 298 ARG A C 1
ATOM 2301 O O . ARG A 1 298 ? -34.869 -4.923 -24.795 1.00 22.50 298 ARG A O 1
ATOM 2308 N N . SER A 1 299 ? -32.923 -4.008 -25.544 1.00 24.08 299 SER A N 1
ATOM 2309 C CA . SER A 1 299 ? -33.252 -2.566 -25.628 1.00 24.08 299 SER A CA 1
ATOM 2310 C C . SER A 1 299 ? -33.018 -1.754 -24.354 1.00 24.08 299 SER A C 1
ATOM 2312 O O . SER A 1 299 ? -33.283 -2.227 -23.260 1.00 24.08 299 SER A O 1
ATOM 2314 N N . ALA A 1 300 ? -32.588 -0.498 -24.414 1.00 24.78 300 ALA A N 1
ATOM 2315 C CA . ALA A 1 300 ? -32.029 0.347 -25.472 1.00 24.78 300 ALA A CA 1
ATOM 2316 C C . ALA A 1 300 ? -31.518 1.621 -24.772 1.00 24.78 300 ALA A C 1
ATOM 2318 O O . ALA A 1 300 ? -31.965 1.937 -23.673 1.00 24.78 300 ALA A O 1
ATOM 2319 N N . ASP A 1 301 ? -30.572 2.295 -25.422 1.00 24.45 301 ASP A N 1
ATOM 2320 C CA . ASP A 1 301 ? -30.370 3.746 -25.484 1.00 24.45 301 ASP A CA 1
ATOM 2321 C C . ASP A 1 301 ? -30.947 4.635 -24.368 1.00 24.45 301 ASP A C 1
ATOM 2323 O O . ASP A 1 301 ? -32.157 4.761 -24.212 1.00 24.45 301 ASP A O 1
ATOM 2327 N N . ALA A 1 302 ? -30.085 5.430 -23.732 1.00 25.70 302 ALA A N 1
ATOM 2328 C CA . ALA A 1 302 ? -30.010 6.860 -24.051 1.00 25.70 302 ALA A CA 1
ATOM 2329 C C . ALA A 1 302 ? -28.953 7.571 -23.197 1.00 25.70 302 ALA A C 1
ATOM 2331 O O . ALA A 1 302 ? -28.731 7.271 -22.028 1.00 25.70 302 ALA A O 1
ATOM 2332 N N . ALA A 1 303 ? -28.305 8.528 -23.848 1.00 33.53 303 ALA A N 1
ATOM 2333 C CA . ALA A 1 303 ? -27.286 9.425 -23.345 1.00 33.53 303 ALA A CA 1
ATOM 2334 C C . ALA A 1 303 ? -27.600 10.068 -21.984 1.00 33.53 303 ALA A C 1
ATOM 2336 O O . ALA A 1 303 ? -28.622 10.728 -21.829 1.00 33.53 303 ALA A O 1
ATOM 2337 N N . ASP A 1 304 ? -26.620 10.033 -21.080 1.00 27.78 304 ASP A N 1
ATOM 2338 C CA . ASP A 1 304 ? -26.452 11.082 -20.078 1.00 27.78 304 ASP A CA 1
ATOM 2339 C C . ASP A 1 304 ? -24.990 11.553 -20.069 1.00 27.78 304 ASP A C 1
ATOM 2341 O O . ASP A 1 304 ? -24.089 10.943 -19.492 1.00 27.78 304 ASP A O 1
ATOM 2345 N N . LYS A 1 305 ? -24.739 12.645 -20.799 1.00 35.22 305 LYS A N 1
ATOM 2346 C CA . LYS A 1 305 ? -23.520 13.448 -20.672 1.00 35.22 305 LYS A CA 1
ATOM 2347 C C . LYS A 1 305 ? -23.678 14.328 -19.427 1.00 35.22 305 LYS A C 1
ATOM 2349 O O . LYS A 1 305 ? -23.953 15.520 -19.537 1.00 35.22 305 LYS A O 1
ATOM 2354 N N . GLY A 1 306 ? -23.483 13.740 -18.251 1.00 30.19 306 GLY A N 1
ATOM 2355 C CA . GLY A 1 306 ? -23.550 14.427 -16.962 1.00 30.19 306 GLY A CA 1
ATOM 2356 C C . GLY A 1 306 ? -22.168 14.645 -16.344 1.00 30.19 306 GLY A C 1
ATOM 2357 O O . GLY A 1 306 ? -21.467 13.701 -16.001 1.00 30.19 306 GLY A O 1
ATOM 2358 N N . LYS A 1 307 ? -21.774 15.912 -16.202 1.00 39.88 307 LYS A N 1
ATOM 2359 C CA . LYS A 1 307 ? -20.578 16.424 -15.508 1.00 39.88 307 LYS A CA 1
ATOM 2360 C C . LYS A 1 307 ? -20.248 15.669 -14.204 1.00 39.88 307 LYS A C 1
ATOM 2362 O O . LYS A 1 307 ? -21.022 15.715 -13.257 1.00 39.88 307 LYS A O 1
ATOM 2367 N N . GLY A 1 308 ? -19.043 15.101 -14.116 1.00 31.22 308 GLY A N 1
ATOM 2368 C CA . GLY A 1 308 ? -18.511 14.461 -12.903 1.00 31.22 308 GLY A CA 1
ATOM 2369 C C . GLY A 1 308 ? -17.099 14.912 -12.518 1.00 31.22 308 GLY A C 1
ATOM 2370 O O . GLY A 1 308 ? -16.386 14.182 -11.844 1.00 31.22 308 GLY A O 1
ATOM 2371 N N . GLY A 1 309 ? -16.665 16.097 -12.952 1.00 33.72 309 GLY A N 1
ATOM 2372 C CA . GLY A 1 309 ? -15.443 16.725 -12.452 1.00 33.72 309 GLY A CA 1
ATOM 2373 C C . GLY A 1 309 ? -15.701 17.356 -11.089 1.00 33.72 309 GLY A C 1
ATOM 2374 O O . GLY A 1 309 ? -15.939 18.560 -11.006 1.00 33.72 309 GLY A O 1
ATOM 2375 N N . ARG A 1 310 ? -15.682 16.559 -10.018 1.00 40.22 310 ARG A N 1
ATOM 2376 C CA . ARG A 1 310 ? -15.628 17.107 -8.659 1.00 40.22 310 ARG A CA 1
ATOM 2377 C C . ARG A 1 310 ? -14.215 17.648 -8.464 1.00 40.22 310 ARG A C 1
ATOM 2379 O O . ARG A 1 310 ? -13.264 16.885 -8.314 1.00 40.22 310 ARG A O 1
ATOM 2386 N N . SER A 1 311 ? -14.068 18.958 -8.635 1.00 39.47 311 SER A N 1
ATOM 2387 C CA . SER A 1 311 ? -12.775 19.634 -8.651 1.00 39.47 311 SER A CA 1
ATOM 2388 C C . SER A 1 311 ? -12.008 19.355 -7.356 1.00 39.47 311 SER A C 1
ATOM 2390 O O . SER A 1 311 ? -12.581 19.332 -6.268 1.00 39.47 311 SER A O 1
ATOM 2392 N N . VAL A 1 312 ? -10.687 19.192 -7.460 1.00 50.41 312 VAL A N 1
ATOM 2393 C CA . VAL A 1 312 ? -9.756 19.129 -6.315 1.00 50.41 312 VAL A CA 1
ATOM 2394 C C . VAL A 1 312 ? -9.985 20.297 -5.337 1.00 50.41 312 VAL A C 1
ATOM 2396 O O . VAL A 1 312 ? -9.757 20.157 -4.138 1.00 50.41 312 VAL A O 1
ATOM 2399 N N . GLY A 1 313 ? -10.533 21.415 -5.824 1.00 50.38 313 GLY A N 1
ATOM 2400 C CA . GLY A 1 313 ? -10.935 22.560 -5.014 1.00 50.38 313 GLY A CA 1
ATOM 2401 C C . GLY A 1 313 ? -12.071 22.300 -4.018 1.00 50.38 313 GLY A C 1
ATOM 2402 O O . GLY A 1 313 ? -12.168 23.039 -3.051 1.00 50.38 313 GLY A O 1
ATOM 2403 N N . GLU A 1 314 ? -12.914 21.276 -4.184 1.00 51.94 314 GLU A N 1
ATOM 2404 C CA . GLU A 1 314 ? -14.026 21.024 -3.253 1.00 51.94 314 GLU A CA 1
ATOM 2405 C C . GLU A 1 314 ? -13.594 20.277 -1.978 1.00 51.94 314 GLU A C 1
ATOM 2407 O O . GLU A 1 314 ? -14.185 20.488 -0.927 1.00 51.94 314 GLU A O 1
ATOM 2412 N N . ALA A 1 315 ? -12.530 19.465 -2.032 1.00 54.66 315 ALA A N 1
ATOM 2413 C CA . ALA A 1 315 ? -11.988 18.762 -0.859 1.00 54.66 315 ALA A CA 1
ATOM 2414 C C . ALA A 1 315 ? -11.094 19.651 0.031 1.00 54.66 315 ALA A C 1
ATOM 2416 O O . ALA A 1 315 ? -10.891 19.346 1.201 1.00 54.66 315 ALA A O 1
ATOM 2417 N N . LEU A 1 316 ? -10.566 20.753 -0.511 1.00 64.94 316 LEU A N 1
ATOM 2418 C CA . LEU A 1 316 ? -9.769 21.736 0.236 1.00 64.94 316 LEU A CA 1
ATOM 2419 C C . LEU A 1 316 ? -10.627 22.801 0.940 1.00 64.94 316 LEU A C 1
ATOM 2421 O O . LEU A 1 316 ? -10.122 23.471 1.833 1.00 64.94 316 LEU A O 1
ATOM 2425 N N . LYS A 1 317 ? -11.911 22.943 0.575 1.00 68.75 317 LYS A N 1
ATOM 2426 C CA . LYS A 1 317 ? -12.803 24.016 1.060 1.00 68.75 317 LYS A CA 1
ATOM 2427 C C . LYS A 1 317 ? -13.092 24.008 2.559 1.00 68.75 317 LYS A C 1
ATOM 2429 O O . LYS A 1 317 ? -13.577 25.015 3.048 1.00 68.75 317 LYS A O 1
ATOM 2434 N N . ASP A 1 318 ? -12.843 22.892 3.237 1.00 84.38 318 ASP A N 1
ATOM 2435 C CA . ASP A 1 318 ? -13.072 22.764 4.678 1.00 84.38 318 ASP A CA 1
ATOM 2436 C C . ASP A 1 318 ? -11.768 22.586 5.465 1.00 84.38 318 ASP A C 1
ATOM 2438 O O . ASP A 1 318 ? -11.799 22.490 6.688 1.00 84.38 318 ASP A O 1
ATOM 2442 N N . ALA A 1 319 ? -10.615 22.510 4.788 1.00 84.75 319 ALA A N 1
ATOM 2443 C CA . ALA A 1 319 ? -9.333 22.336 5.465 1.00 84.75 319 ALA A CA 1
ATOM 2444 C C . ALA A 1 319 ? -8.995 23.544 6.353 1.00 84.75 319 ALA A C 1
ATOM 2446 O O . ALA A 1 319 ? -8.400 23.366 7.408 1.00 84.75 319 ALA A O 1
ATOM 2447 N N . ASP A 1 320 ? -9.448 24.740 5.981 1.00 86.38 320 ASP A N 1
ATOM 2448 C CA . ASP A 1 320 ? -9.356 25.965 6.779 1.00 86.38 320 ASP A CA 1
ATOM 2449 C C . ASP A 1 320 ? -10.006 25.846 8.166 1.00 86.38 320 ASP A C 1
ATOM 2451 O O . ASP A 1 320 ? -9.544 26.469 9.113 1.00 86.38 320 ASP A O 1
ATOM 2455 N N . LYS A 1 321 ? -11.015 24.984 8.329 1.00 89.88 321 LYS A N 1
ATOM 2456 C CA . LYS A 1 321 ? -11.686 24.735 9.619 1.00 89.88 321 LYS A CA 1
ATOM 2457 C C . LYS A 1 321 ? -10.885 23.854 10.580 1.00 89.88 321 LYS A C 1
ATOM 2459 O O . LYS A 1 321 ? -11.345 23.626 11.695 1.00 89.88 321 LYS A 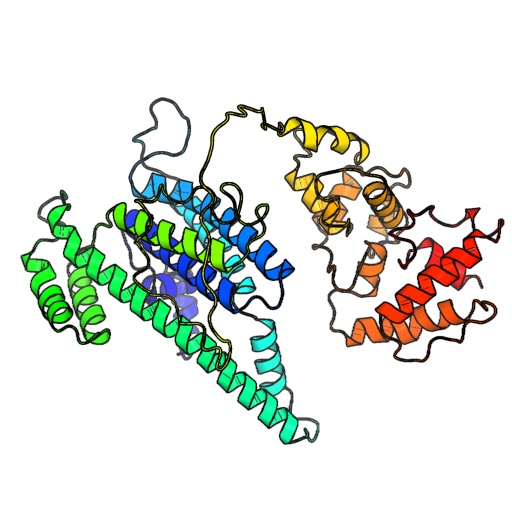O 1
ATOM 2464 N N . MET A 1 322 ? -9.759 23.295 10.138 1.00 91.19 322 MET A N 1
ATOM 2465 C CA . MET A 1 322 ? -8.891 22.427 10.941 1.00 91.19 322 MET A CA 1
ATOM 2466 C C . MET A 1 322 ? -7.654 23.156 11.471 1.00 91.19 322 MET A C 1
ATOM 2468 O O . MET A 1 322 ? -7.052 22.658 12.417 1.00 91.19 322 MET A O 1
ATOM 2472 N N . PHE A 1 323 ? -7.267 24.297 10.890 1.00 92.12 323 PHE A N 1
ATOM 2473 C CA . PHE A 1 323 ? -6.022 24.988 11.237 1.00 92.12 323 PHE A CA 1
ATOM 2474 C C . PHE A 1 323 ? -6.270 26.434 11.646 1.00 92.12 323 PHE A C 1
ATOM 2476 O O . PHE A 1 323 ? -7.093 27.113 11.040 1.00 92.12 323 PHE A O 1
ATOM 2483 N N . ALA A 1 324 ? -5.498 26.923 12.615 1.00 89.50 324 ALA A N 1
ATOM 2484 C CA . ALA A 1 324 ? -5.516 28.334 12.994 1.00 89.50 324 ALA A CA 1
ATOM 2485 C C . ALA A 1 324 ? -4.931 29.226 11.879 1.00 89.50 324 ALA A C 1
ATOM 2487 O O . ALA A 1 324 ? -5.496 30.267 11.554 1.00 89.50 324 ALA A O 1
ATOM 2488 N N . ASP A 1 325 ? -3.853 28.759 11.237 1.00 86.88 325 ASP A N 1
ATOM 2489 C CA . ASP A 1 325 ? -3.088 29.505 10.230 1.00 86.88 325 ASP A CA 1
ATOM 2490 C C . ASP A 1 325 ? -3.094 28.782 8.871 1.00 86.88 325 ASP A C 1
ATOM 2492 O O . ASP A 1 325 ? -2.055 28.393 8.329 1.00 86.88 325 ASP A O 1
ATOM 2496 N N . TYR A 1 326 ? -4.285 28.531 8.318 1.00 84.31 326 TYR A N 1
ATOM 2497 C CA . TYR A 1 326 ? -4.414 27.754 7.085 1.00 84.31 326 TYR A CA 1
ATOM 2498 C C . TYR A 1 326 ? -3.825 28.462 5.851 1.00 84.31 326 TYR A C 1
ATOM 2500 O O . TYR A 1 326 ? -4.231 29.554 5.459 1.00 84.31 326 TYR A O 1
ATOM 2508 N N . SER A 1 327 ? -2.924 27.765 5.160 1.00 82.44 327 SER A N 1
ATOM 2509 C CA . SER A 1 327 ? -2.338 28.154 3.872 1.00 82.44 327 SER A CA 1
ATOM 2510 C C . SER A 1 327 ? -2.369 26.991 2.878 1.00 82.44 327 SER A C 1
ATOM 2512 O O . SER A 1 327 ? -1.682 25.989 3.046 1.00 82.44 327 SER A O 1
ATOM 2514 N N . VAL A 1 328 ? -3.101 27.118 1.769 1.00 78.75 328 VAL A N 1
ATOM 2515 C CA . VAL A 1 328 ? -3.217 26.044 0.753 1.00 78.75 328 VAL A CA 1
ATOM 2516 C C . VAL A 1 328 ? -1.849 25.514 0.286 1.00 78.75 328 VAL A C 1
ATOM 2518 O O . VAL A 1 328 ? -1.710 24.329 -0.015 1.00 78.75 328 VAL A O 1
ATOM 2521 N N . LYS A 1 329 ? -0.825 26.380 0.254 1.00 78.81 329 LYS A N 1
ATOM 2522 C CA . LYS A 1 329 ? 0.546 26.019 -0.132 1.00 78.81 329 LYS A CA 1
ATOM 2523 C C . LYS A 1 329 ? 1.247 25.142 0.912 1.00 78.81 329 LYS A C 1
ATOM 2525 O O . LYS A 1 329 ? 1.998 24.248 0.539 1.00 78.81 329 LYS A O 1
ATOM 2530 N N . GLU A 1 330 ? 1.017 25.399 2.196 1.00 77.19 330 GLU A N 1
ATOM 2531 C CA . GLU A 1 330 ? 1.662 24.677 3.303 1.00 77.19 330 GLU A CA 1
ATOM 2532 C C . GLU A 1 330 ? 0.874 23.443 3.752 1.00 77.19 330 GLU A C 1
ATOM 2534 O O . GLU A 1 330 ? 1.460 22.479 4.246 1.00 77.19 330 GLU A O 1
ATOM 2539 N N . TYR A 1 331 ? -0.442 23.442 3.527 1.00 84.00 331 TYR A N 1
ATOM 2540 C CA . TYR A 1 331 ? -1.362 22.393 3.959 1.00 84.00 331 TYR A CA 1
ATOM 2541 C C . TYR A 1 331 ? -2.083 21.760 2.757 1.00 84.00 331 TYR A C 1
ATOM 2543 O O . TYR A 1 331 ? -3.312 21.854 2.638 1.00 84.00 331 TYR A O 1
ATOM 2551 N N . PRO A 1 332 ? -1.351 21.094 1.838 1.00 87.25 332 PRO A N 1
ATOM 2552 C CA . PRO A 1 332 ? -1.984 20.331 0.774 1.00 87.25 332 PRO A CA 1
ATOM 2553 C C . PRO A 1 332 ? -2.804 19.177 1.367 1.00 87.25 332 PRO A C 1
ATOM 2555 O O . PRO A 1 332 ? -2.553 18.705 2.477 1.00 87.25 332 PRO A O 1
ATOM 2558 N N . ILE A 1 333 ? -3.761 18.655 0.597 1.00 85.56 333 ILE A N 1
ATOM 2559 C CA . ILE A 1 333 ? -4.670 17.589 1.055 1.00 85.56 333 ILE A CA 1
ATOM 2560 C C . ILE A 1 333 ? -3.935 16.339 1.574 1.00 85.56 333 ILE A C 1
ATOM 2562 O O . ILE A 1 333 ? -4.445 15.638 2.443 1.00 85.56 333 ILE A O 1
ATOM 2566 N N . SER A 1 334 ? -2.729 16.055 1.073 1.00 87.06 334 SER A N 1
ATOM 2567 C CA . SER A 1 334 ? -1.874 14.975 1.576 1.00 87.06 334 SER A CA 1
ATOM 2568 C C . SER A 1 334 ? -1.468 15.188 3.037 1.00 87.06 334 SER A C 1
ATOM 2570 O O . SER A 1 334 ? -1.529 14.240 3.816 1.00 87.06 334 SER A O 1
ATOM 2572 N N . VAL A 1 335 ? -1.124 16.421 3.419 1.00 90.50 335 VAL A N 1
ATOM 2573 C CA . VAL A 1 335 ? -0.792 16.798 4.800 1.00 90.50 335 VAL A CA 1
ATOM 2574 C C . VAL A 1 335 ? -2.035 16.717 5.680 1.00 90.50 335 VAL A C 1
ATOM 2576 O O . VAL A 1 335 ? -1.979 16.098 6.736 1.00 90.50 335 VAL A O 1
ATOM 2579 N N . VAL A 1 336 ? -3.179 17.237 5.223 1.00 92.00 336 VAL A N 1
ATOM 2580 C CA . VAL A 1 336 ? -4.451 17.130 5.966 1.00 92.00 336 VAL A CA 1
ATOM 2581 C C . VAL A 1 336 ? -4.779 15.666 6.272 1.00 92.00 336 VAL A C 1
ATOM 2583 O O . VAL A 1 336 ? -5.036 15.311 7.419 1.00 92.00 336 VAL A O 1
ATOM 2586 N N . ARG A 1 337 ? -4.681 14.782 5.270 1.00 93.88 337 ARG A N 1
ATOM 2587 C CA . ARG A 1 337 ? -4.913 13.339 5.447 1.00 93.88 337 ARG A CA 1
ATOM 2588 C C . ARG A 1 337 ? -3.916 12.696 6.407 1.00 93.88 337 ARG A C 1
ATOM 2590 O O . ARG A 1 337 ? -4.320 11.871 7.221 1.00 93.88 337 ARG A O 1
ATOM 2597 N N . GLN A 1 338 ? -2.638 13.067 6.322 1.00 93.88 338 GLN A N 1
ATOM 2598 C CA . GLN A 1 338 ? -1.607 12.577 7.238 1.00 93.88 338 GLN A CA 1
ATOM 2599 C C . GLN A 1 338 ? -1.947 12.939 8.690 1.00 93.88 338 GLN A C 1
ATOM 2601 O O . GLN A 1 338 ? -1.931 12.068 9.557 1.00 93.88 338 GLN A O 1
ATOM 2606 N N . LEU A 1 339 ? -2.315 14.196 8.947 1.00 95.38 339 LEU A N 1
ATOM 2607 C CA . LEU A 1 339 ? -2.674 14.671 10.285 1.00 95.38 339 LEU A CA 1
ATOM 2608 C C . LEU A 1 339 ? -3.949 14.001 10.802 1.00 95.38 339 LEU A C 1
ATOM 2610 O O . LEU A 1 339 ? -3.983 13.534 11.936 1.00 95.38 339 LEU A O 1
ATOM 2614 N N . GLN A 1 340 ? -4.975 13.867 9.960 1.00 96.00 340 GLN A N 1
ATOM 2615 C CA . GLN A 1 340 ? -6.202 13.149 10.311 1.00 96.00 340 GLN A CA 1
ATOM 2616 C C . GLN A 1 340 ? -5.942 11.673 10.646 1.00 96.00 340 GLN A C 1
ATOM 2618 O O . GLN A 1 340 ? -6.529 11.139 11.587 1.00 96.00 340 GLN A O 1
ATOM 2623 N N . ASN A 1 341 ? -5.027 11.014 9.929 1.00 94.56 341 ASN A N 1
ATOM 2624 C CA . ASN A 1 341 ? -4.603 9.653 10.254 1.00 94.56 341 ASN A CA 1
ATOM 2625 C C . ASN A 1 341 ? -3.833 9.584 11.577 1.00 94.56 341 ASN A C 1
ATOM 2627 O O . ASN A 1 341 ? -4.048 8.642 12.340 1.00 94.56 341 ASN A O 1
ATOM 2631 N N . ALA A 1 342 ? -2.977 10.564 11.875 1.00 94.31 342 ALA A N 1
ATOM 2632 C CA . ALA A 1 342 ? -2.281 10.647 13.159 1.00 94.31 342 ALA A CA 1
ATOM 2633 C C . ALA A 1 342 ? -3.262 10.850 14.331 1.00 94.31 342 ALA A C 1
ATOM 2635 O O . ALA A 1 342 ? -3.101 10.217 15.375 1.00 94.31 342 ALA A O 1
ATOM 2636 N N . LEU A 1 343 ? -4.311 11.656 14.121 1.00 95.50 343 LEU A N 1
ATOM 2637 C CA . LEU A 1 343 ? -5.404 11.942 15.063 1.00 95.50 343 LEU A CA 1
ATOM 2638 C C . LEU A 1 343 ? -6.421 10.797 15.242 1.00 95.50 343 LEU A C 1
ATOM 2640 O O . LEU A 1 343 ? -7.293 10.889 16.108 1.00 95.50 343 LEU A O 1
ATOM 2644 N N . CYS A 1 344 ? -6.312 9.726 14.448 1.00 95.81 344 CYS A N 1
ATOM 2645 C CA . CYS A 1 344 ? -7.265 8.608 14.371 1.00 95.81 344 CYS A CA 1
ATOM 2646 C C . CYS A 1 344 ? -8.654 8.947 13.795 1.00 95.81 344 CYS A C 1
ATOM 2648 O O . CYS A 1 344 ? -9.595 8.177 13.985 1.00 95.81 344 CYS A O 1
ATOM 2650 N N . VAL A 1 345 ? -8.801 10.036 13.036 1.00 95.75 345 VAL A N 1
ATOM 2651 C CA . VAL A 1 345 ? -10.082 10.415 12.405 1.00 95.75 345 VAL A CA 1
ATOM 2652 C C . VAL A 1 345 ? -10.604 9.273 11.519 1.00 95.75 345 VAL A C 1
ATOM 2654 O O . VAL A 1 345 ? -9.815 8.738 10.737 1.00 95.75 345 VAL A O 1
ATOM 2657 N N . PRO A 1 346 ? -11.887 8.859 11.580 1.00 92.50 346 PRO A N 1
ATOM 2658 C CA . PRO A 1 346 ? -12.432 7.763 10.773 1.00 92.50 346 PRO A CA 1
ATOM 2659 C C . PRO A 1 346 ? -12.168 7.918 9.273 1.00 92.50 346 PRO A C 1
ATOM 2661 O O . PRO A 1 346 ? -12.248 9.017 8.729 1.00 92.50 346 PRO A O 1
ATOM 2664 N N . THR A 1 347 ? -11.901 6.811 8.576 1.00 89.56 347 THR A N 1
ATOM 2665 C CA . THR A 1 347 ? -11.566 6.813 7.137 1.00 89.56 347 THR A CA 1
ATOM 2666 C C . THR A 1 347 ? -12.638 7.469 6.265 1.00 89.56 347 THR A C 1
ATOM 2668 O O . THR A 1 347 ? -12.309 8.057 5.240 1.00 89.56 347 THR A O 1
ATOM 2671 N N . SER A 1 348 ? -13.904 7.431 6.691 1.00 89.56 348 SER A N 1
ATOM 2672 C CA . SER A 1 348 ? -15.031 8.101 6.031 1.00 89.56 348 SER A CA 1
ATOM 2673 C C . SER A 1 348 ? -14.922 9.629 6.001 1.00 89.56 348 SER A C 1
ATOM 2675 O O . SER A 1 348 ? -15.543 10.263 5.147 1.00 89.56 348 SER A O 1
ATOM 2677 N N . GLU A 1 349 ? -14.157 10.218 6.922 1.00 89.50 349 GLU A N 1
ATOM 2678 C CA . GLU A 1 349 ? -13.952 11.663 7.048 1.00 89.50 349 GLU A CA 1
ATOM 2679 C C . GLU A 1 349 ? -12.532 12.091 6.641 1.00 89.50 349 GLU A C 1
ATOM 2681 O O . GLU A 1 349 ? -12.256 13.275 6.510 1.00 89.50 349 GLU A O 1
ATOM 2686 N N . VAL A 1 350 ? -11.627 11.154 6.339 1.00 89.25 350 VAL A N 1
ATOM 2687 C CA . VAL A 1 350 ? -10.272 11.488 5.874 1.00 89.25 350 VAL A CA 1
ATOM 2688 C C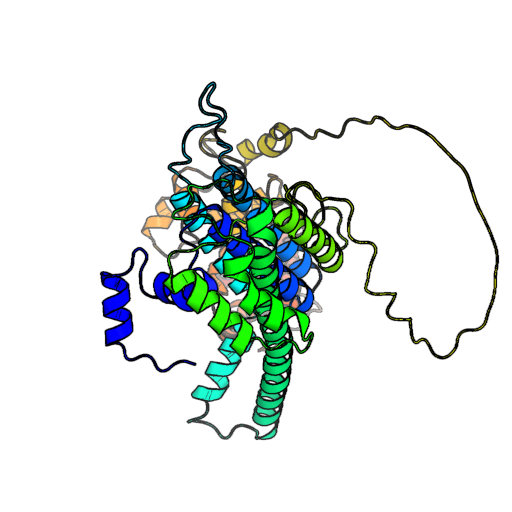 . VAL A 1 350 ? -10.323 12.252 4.541 1.00 89.25 350 VAL A C 1
ATOM 2690 O O . VAL A 1 350 ? -10.856 11.784 3.533 1.00 89.25 350 VAL A O 1
ATOM 2693 N N . GLY A 1 351 ? -9.719 13.439 4.524 1.00 85.50 351 GLY A N 1
ATOM 2694 C CA . GLY A 1 351 ? -9.760 14.406 3.429 1.00 85.50 351 GLY A CA 1
ATOM 2695 C C . GLY A 1 351 ? -10.968 15.348 3.450 1.00 85.50 351 GLY A C 1
ATOM 2696 O O . GLY A 1 351 ? -11.158 16.072 2.477 1.00 85.50 351 GLY A O 1
ATOM 2697 N N . LYS A 1 352 ? -11.784 15.329 4.510 1.00 89.56 352 LYS A N 1
ATOM 2698 C CA . LYS A 1 352 ? -12.871 16.282 4.783 1.00 89.56 352 LYS A CA 1
ATOM 2699 C C . LYS A 1 352 ? -12.785 16.727 6.240 1.00 89.56 352 LYS A C 1
ATOM 2701 O O . LYS A 1 352 ? -12.365 15.942 7.076 1.00 89.56 352 LYS A O 1
ATOM 2706 N N . VAL A 1 353 ? -13.199 17.943 6.572 1.00 89.25 353 VAL A N 1
ATOM 2707 C CA . VAL A 1 353 ? -13.215 18.394 7.974 1.00 89.25 353 VAL A CA 1
ATOM 2708 C C . VAL A 1 353 ? -14.661 18.515 8.432 1.00 89.25 353 VAL A C 1
ATOM 2710 O O . VAL A 1 353 ? -15.370 19.444 8.052 1.00 89.25 353 VAL A O 1
ATOM 2713 N N . GLY A 1 354 ? -15.114 17.534 9.210 1.00 91.25 354 GLY A N 1
ATOM 2714 C CA . GLY A 1 354 ? -16.429 17.516 9.844 1.00 91.25 354 GLY A CA 1
ATOM 2715 C C . GLY A 1 354 ? -16.344 17.619 11.367 1.00 91.25 354 GLY A C 1
ATOM 2716 O O . GLY A 1 354 ? -15.289 17.882 11.948 1.00 91.25 354 GLY A O 1
ATOM 2717 N N . GLU A 1 355 ? -17.483 17.407 12.024 1.00 92.56 355 GLU A N 1
ATOM 2718 C CA . GLU A 1 355 ? -17.594 17.480 13.487 1.00 92.56 355 GLU A CA 1
ATOM 2719 C C . GLU A 1 355 ? -16.772 16.392 14.195 1.00 92.56 355 GLU A C 1
ATOM 2721 O O . GLU A 1 355 ? -16.221 16.637 15.267 1.00 92.56 355 GLU A O 1
ATOM 2726 N N . THR A 1 356 ? -16.606 15.211 13.585 1.00 94.69 356 THR A N 1
ATOM 2727 C CA . THR A 1 356 ? -15.753 14.152 14.147 1.00 94.69 356 THR A CA 1
ATOM 2728 C C . THR A 1 356 ? -14.289 14.586 14.148 1.00 94.69 356 THR A C 1
ATOM 2730 O O . THR A 1 356 ? -13.601 14.416 15.150 1.00 94.69 356 THR A O 1
ATOM 2733 N N . THR A 1 357 ? -13.801 15.186 13.055 1.00 95.44 357 THR A N 1
ATOM 2734 C CA . THR A 1 357 ? -12.423 15.698 12.963 1.00 95.44 357 THR A CA 1
ATOM 2735 C C . THR A 1 357 ? -12.152 16.727 14.053 1.00 95.44 357 THR A C 1
ATOM 2737 O O . THR A 1 357 ? -11.149 16.609 14.752 1.00 95.44 357 THR A O 1
ATOM 2740 N N . LYS A 1 358 ? -13.070 17.679 14.262 1.00 94.81 358 LYS A N 1
ATOM 2741 C CA . LYS A 1 358 ? -12.956 18.677 15.337 1.00 94.81 358 LYS A CA 1
ATOM 2742 C C . LYS A 1 358 ? -12.900 18.030 16.719 1.00 94.81 358 LYS A C 1
ATOM 2744 O O . LYS A 1 358 ? -12.054 18.384 17.531 1.00 94.81 358 LYS A O 1
ATOM 2749 N N . ALA A 1 359 ? -13.744 17.031 16.974 1.00 95.88 359 ALA A N 1
ATOM 2750 C CA . ALA A 1 359 ? -13.714 16.298 18.236 1.00 95.88 359 ALA A CA 1
ATOM 2751 C C . ALA A 1 359 ? -12.379 15.558 18.454 1.00 95.88 359 ALA A C 1
ATOM 2753 O O . ALA A 1 359 ? -11.864 15.538 19.570 1.00 95.88 359 ALA A O 1
ATOM 2754 N N . HIS A 1 360 ? -11.777 14.995 17.401 1.00 97.06 360 HIS A N 1
ATOM 2755 C CA . HIS A 1 360 ? -10.442 14.394 17.485 1.00 97.06 360 HIS A CA 1
ATOM 2756 C C . HIS A 1 360 ? -9.341 15.412 17.800 1.00 97.06 360 HIS A C 1
ATOM 2758 O O . HIS A 1 360 ? -8.438 15.084 18.570 1.00 97.06 360 HIS A O 1
ATOM 2764 N N . ILE A 1 361 ? -9.428 16.626 17.248 1.00 96.19 361 ILE A N 1
ATOM 2765 C CA . ILE A 1 361 ? -8.511 17.729 17.568 1.00 96.19 361 ILE A CA 1
ATOM 2766 C C . ILE A 1 361 ? -8.650 18.105 19.047 1.00 96.19 361 ILE A C 1
ATOM 2768 O O . ILE A 1 361 ? -7.665 18.066 19.773 1.00 96.19 361 ILE A O 1
ATOM 2772 N N . LEU A 1 362 ? -9.874 18.305 19.546 1.00 95.38 362 LEU A N 1
ATOM 2773 C CA . LEU A 1 362 ? -10.115 18.605 20.966 1.00 95.38 362 LEU A CA 1
ATOM 2774 C C . LEU A 1 362 ? -9.591 17.510 21.913 1.00 95.38 362 LEU A C 1
ATOM 2776 O O . LEU A 1 362 ? -9.070 17.803 22.991 1.00 95.38 362 LEU A O 1
ATOM 2780 N N . ILE A 1 363 ? -9.713 16.234 21.525 1.00 96.31 363 ILE A N 1
ATOM 2781 C CA . ILE A 1 363 ? -9.136 15.114 22.285 1.00 96.31 363 ILE A CA 1
ATOM 2782 C C . ILE A 1 363 ? -7.606 15.198 22.295 1.00 96.31 363 ILE A C 1
ATOM 2784 O O . ILE A 1 363 ? -7.001 14.976 23.346 1.00 96.31 363 ILE A O 1
ATOM 2788 N N . PHE A 1 364 ? -6.982 15.495 21.153 1.00 95.56 364 PHE A N 1
ATOM 2789 C CA . PHE A 1 364 ? -5.535 15.691 21.050 1.00 95.56 364 PHE A CA 1
ATOM 2790 C C . PHE A 1 364 ? -5.069 16.844 21.948 1.00 95.56 364 PHE A C 1
ATOM 2792 O O . PHE A 1 364 ? -4.218 16.626 22.804 1.00 95.56 364 PHE A O 1
ATOM 2799 N N . GLU A 1 365 ? -5.716 18.003 21.858 1.00 93.50 365 GLU A N 1
ATOM 2800 C CA . GLU A 1 365 ? -5.416 19.193 22.663 1.00 93.50 365 GLU A CA 1
ATOM 2801 C C . GLU A 1 365 ? -5.583 18.968 24.176 1.00 93.50 365 GLU A C 1
ATOM 2803 O O . GLU A 1 365 ? -4.924 19.575 25.024 1.00 93.50 365 GLU A O 1
ATOM 2808 N N . SER A 1 366 ? -6.478 18.050 24.541 1.00 92.06 366 SER A N 1
ATOM 2809 C CA . SER A 1 366 ? -6.729 17.661 25.931 1.00 92.06 366 SER A CA 1
ATOM 2810 C C . SER A 1 366 ? -5.838 16.513 26.416 1.00 92.06 366 SER A C 1
ATOM 2812 O O . SER A 1 366 ? -5.908 16.127 27.587 1.00 92.06 366 SER A O 1
ATOM 2814 N N . THR A 1 367 ? -5.015 15.932 25.543 1.00 91.31 367 THR A N 1
ATOM 2815 C CA . THR A 1 367 ? -4.137 14.812 25.881 1.00 91.31 367 THR A CA 1
ATOM 2816 C C . THR A 1 367 ? -2.815 15.325 26.437 1.00 91.31 367 THR A C 1
ATOM 2818 O O . THR A 1 367 ? -2.048 15.969 25.735 1.00 91.31 367 THR A O 1
ATOM 2821 N N . ASN A 1 368 ? -2.496 14.962 27.683 1.00 76.75 368 ASN A N 1
ATOM 2822 C CA . ASN A 1 368 ? -1.148 15.175 28.213 1.00 76.75 368 ASN A CA 1
ATOM 2823 C C . ASN A 1 368 ? -0.147 14.352 27.393 1.00 76.75 368 ASN A C 1
ATOM 2825 O O . ASN A 1 368 ? -0.194 13.117 27.401 1.00 76.75 368 ASN A O 1
ATOM 2829 N N . MET A 1 369 ? 0.746 15.045 26.698 1.00 72.38 369 MET A N 1
ATOM 2830 C CA . MET A 1 369 ? 1.771 14.458 25.852 1.00 72.38 369 MET A CA 1
ATOM 2831 C C . MET A 1 369 ? 2.891 13.835 26.685 1.00 72.38 369 MET A C 1
ATOM 2833 O O . MET A 1 369 ? 3.082 14.145 27.864 1.00 72.38 369 MET A O 1
ATOM 2837 N N . VAL A 1 370 ? 3.628 12.917 26.058 1.00 60.81 370 VAL A N 1
ATOM 2838 C CA . VAL A 1 370 ? 4.682 12.121 26.708 1.00 60.81 370 VAL A CA 1
ATOM 2839 C C . VAL A 1 370 ? 5.815 13.006 27.236 1.00 60.81 370 VAL A C 1
ATOM 2841 O O . VAL A 1 370 ? 6.390 12.694 28.278 1.00 60.81 370 VAL A O 1
ATOM 2844 N N . GLN A 1 371 ? 6.120 14.118 26.559 1.00 63.44 371 GLN A N 1
ATOM 2845 C CA . GLN A 1 371 ? 7.126 15.079 27.004 1.00 63.44 371 GLN A CA 1
ATOM 2846 C C . GLN A 1 371 ? 6.455 16.337 27.555 1.00 63.44 371 GLN A C 1
ATOM 2848 O O . GLN A 1 371 ? 5.620 16.955 26.900 1.00 63.44 371 GLN A O 1
ATOM 2853 N N . ALA A 1 372 ? 6.853 16.748 28.761 1.00 65.25 372 ALA A N 1
ATOM 2854 C CA . ALA A 1 372 ? 6.319 17.952 29.397 1.00 65.25 372 ALA A CA 1
ATOM 2855 C C . ALA A 1 372 ? 6.592 19.231 28.581 1.00 65.25 372 ALA A C 1
ATOM 2857 O O . ALA A 1 372 ? 5.808 20.172 28.660 1.00 65.25 372 ALA A O 1
ATOM 2858 N N . SER A 1 373 ? 7.665 19.251 27.781 1.00 68.94 373 SER A N 1
ATOM 2859 C CA . SER A 1 373 ? 7.972 20.333 26.840 1.00 68.94 373 SER A CA 1
ATOM 2860 C C . SER A 1 373 ? 6.917 20.481 25.746 1.00 68.94 373 SER A C 1
ATOM 2862 O O . SER A 1 373 ? 6.598 21.606 25.374 1.00 68.94 373 SER A O 1
ATOM 2864 N N . ASP A 1 374 ? 6.347 19.370 25.278 1.00 73.62 374 ASP A N 1
ATOM 2865 C CA . ASP A 1 374 ? 5.377 19.366 24.180 1.00 73.62 374 ASP A CA 1
ATOM 2866 C C . ASP A 1 374 ? 4.006 19.864 24.646 1.00 73.62 374 ASP A C 1
ATOM 2868 O O . ASP A 1 374 ? 3.273 20.463 23.872 1.00 73.62 374 ASP A O 1
ATOM 2872 N N . ASN A 1 375 ? 3.678 19.716 25.934 1.00 70.81 375 ASN A N 1
ATOM 2873 C CA . ASN A 1 375 ? 2.424 20.241 26.487 1.00 70.81 375 ASN A CA 1
ATOM 2874 C C . ASN A 1 375 ? 2.318 21.770 26.380 1.00 70.81 375 ASN A C 1
ATOM 2876 O O . ASN A 1 375 ? 1.213 22.293 26.290 1.00 70.81 375 ASN A O 1
ATOM 2880 N N . ASN A 1 376 ? 3.446 22.488 26.383 1.00 76.00 376 ASN A N 1
ATOM 2881 C CA . ASN A 1 376 ? 3.459 23.945 26.212 1.00 76.00 376 ASN A CA 1
ATOM 2882 C C . ASN A 1 376 ? 3.287 24.373 24.745 1.00 76.00 376 ASN A C 1
ATOM 2884 O O . ASN A 1 376 ? 3.157 25.564 24.474 1.00 76.00 376 ASN A O 1
ATOM 2888 N N . LEU A 1 377 ? 3.327 23.417 23.813 1.00 78.75 377 LEU A N 1
ATOM 2889 C CA . LEU A 1 377 ? 3.186 23.635 22.375 1.00 78.75 377 LEU A CA 1
ATOM 2890 C C . LEU A 1 377 ? 1.758 23.393 21.874 1.00 78.75 377 LEU A C 1
ATOM 2892 O O . LEU A 1 377 ? 1.512 23.573 20.689 1.00 78.75 377 LEU A O 1
ATOM 2896 N N . VAL A 1 378 ? 0.849 22.963 22.753 1.00 85.19 378 VAL A N 1
ATOM 2897 C CA . VAL A 1 378 ? -0.521 22.574 22.408 1.00 85.19 378 VAL A CA 1
ATOM 2898 C C . VAL A 1 378 ? -1.500 23.592 22.987 1.00 85.19 378 VAL A C 1
ATOM 2900 O O . VAL A 1 378 ? -1.482 23.888 24.187 1.00 85.19 378 VAL A O 1
ATOM 2903 N N . ARG A 1 379 ? -2.349 24.144 22.125 1.00 87.38 379 ARG A N 1
ATOM 2904 C CA . ARG A 1 379 ? -3.413 25.087 22.466 1.00 87.38 379 ARG A CA 1
ATOM 2905 C C . ARG A 1 379 ? -4.705 24.314 22.728 1.00 87.38 379 ARG A C 1
ATOM 2907 O O . ARG A 1 379 ? -4.782 23.109 22.549 1.00 87.38 379 ARG A O 1
ATOM 2914 N N . LYS A 1 380 ? -5.708 24.997 23.281 1.00 88.94 380 LYS A N 1
ATOM 2915 C CA . LYS A 1 380 ? -7.027 24.412 23.584 1.00 88.94 380 LYS A CA 1
ATOM 2916 C C . LYS A 1 380 ? -8.132 25.232 22.941 1.00 88.94 380 LYS A C 1
ATOM 2918 O O . LYS A 1 380 ? -8.992 25.773 23.638 1.00 88.94 380 LYS A O 1
ATOM 2923 N N . ASP A 1 381 ? -8.037 25.420 21.635 1.00 89.12 381 ASP A N 1
ATOM 2924 C CA . ASP A 1 381 ? -8.968 26.227 20.845 1.00 89.12 381 ASP A CA 1
ATOM 2925 C C . ASP A 1 381 ? -9.669 25.438 19.728 1.00 89.12 381 ASP A C 1
ATOM 2927 O O . ASP A 1 381 ? -10.524 25.993 19.034 1.00 89.12 381 ASP A O 1
ATOM 2931 N N . GLY A 1 382 ? -9.406 24.133 19.619 1.00 91.12 382 GLY A N 1
ATOM 2932 C CA . GLY A 1 382 ? -10.019 23.236 18.649 1.00 91.12 382 GLY A CA 1
ATOM 2933 C C . GLY A 1 382 ? -9.472 23.387 17.230 1.00 91.12 382 GLY A C 1
ATOM 2934 O O . GLY A 1 382 ? -10.124 22.907 16.296 1.00 91.12 382 GLY A O 1
ATOM 2935 N N . LEU A 1 383 ? -8.330 24.056 17.052 1.00 94.31 383 LEU A N 1
ATOM 2936 C CA . LEU A 1 383 ? -7.692 24.316 15.766 1.00 94.31 383 LEU A CA 1
ATOM 2937 C C . LEU A 1 383 ? -6.201 24.000 15.839 1.00 94.31 383 LEU A C 1
ATOM 2939 O O . LEU A 1 383 ? -5.510 24.451 16.736 1.00 94.31 383 LEU A O 1
ATOM 2943 N N . LEU A 1 384 ? -5.682 23.323 14.814 1.00 93.81 384 LEU A N 1
ATOM 2944 C CA . LEU A 1 384 ? -4.265 22.989 14.755 1.00 93.81 384 LEU A CA 1
ATOM 2945 C C . LEU A 1 384 ? -3.411 24.192 14.353 1.00 93.81 384 LEU A C 1
ATOM 2947 O O . LEU A 1 384 ? -3.551 24.731 13.248 1.00 93.81 384 LEU A O 1
ATOM 2951 N N . ASP A 1 385 ? -2.466 24.557 15.204 1.00 91.94 385 ASP A N 1
ATOM 2952 C CA . ASP A 1 385 ? -1.396 25.486 14.866 1.00 91.94 385 ASP A CA 1
ATOM 2953 C C . ASP A 1 385 ? -0.160 24.776 14.272 1.00 91.94 385 ASP A C 1
ATOM 2955 O O . ASP A 1 385 ? -0.122 23.560 14.036 1.00 91.94 385 ASP A O 1
ATOM 2959 N N . VAL A 1 386 ? 0.874 25.564 13.964 1.00 88.75 386 VAL A N 1
ATOM 2960 C CA . VAL A 1 386 ? 2.128 25.071 13.376 1.00 88.75 386 VAL A CA 1
ATOM 2961 C C . VAL A 1 386 ? 2.852 24.079 14.295 1.00 88.75 386 VAL A C 1
ATOM 2963 O O . VAL A 1 386 ? 3.415 23.096 13.804 1.00 88.75 386 VAL A O 1
ATOM 2966 N N . ASN A 1 387 ? 2.833 24.300 15.610 1.00 89.69 387 ASN A N 1
ATOM 2967 C CA . ASN A 1 387 ? 3.537 23.453 16.567 1.00 89.69 387 ASN A CA 1
ATOM 2968 C C . ASN A 1 387 ? 2.813 22.117 16.744 1.00 89.69 387 ASN A C 1
ATOM 2970 O O . ASN A 1 387 ? 3.434 21.053 16.679 1.00 89.69 387 ASN A O 1
ATOM 2974 N N . GLU A 1 388 ? 1.492 22.159 16.888 1.00 92.25 388 GLU A N 1
ATOM 2975 C CA . GLU A 1 388 ? 0.634 20.979 17.008 1.00 92.25 388 GLU A CA 1
ATOM 2976 C C . GLU A 1 388 ? 0.707 20.104 15.762 1.00 92.25 388 GLU A C 1
ATOM 2978 O O . GLU A 1 388 ? 0.835 18.879 15.841 1.00 92.25 388 GLU A O 1
ATOM 2983 N N . ARG A 1 389 ? 0.721 20.735 14.586 1.00 90.81 389 ARG A N 1
ATOM 2984 C CA . ARG A 1 389 ? 0.986 20.052 13.322 1.00 90.81 389 ARG A CA 1
ATOM 2985 C C . ARG A 1 389 ? 2.319 19.319 13.359 1.00 90.81 389 ARG A C 1
ATOM 2987 O O . ARG A 1 389 ? 2.382 18.159 12.956 1.00 90.81 389 ARG A O 1
ATOM 2994 N N . ASP A 1 390 ? 3.392 19.977 13.780 1.00 89.06 390 ASP A N 1
ATOM 2995 C CA . ASP A 1 390 ? 4.727 19.381 13.757 1.00 89.06 390 ASP A CA 1
ATOM 2996 C C . ASP A 1 390 ? 4.846 18.210 14.742 1.00 89.06 390 ASP A C 1
ATOM 2998 O O . ASP A 1 390 ? 5.497 17.207 14.436 1.00 89.06 390 ASP A O 1
ATOM 3002 N N . VAL A 1 391 ? 4.143 18.280 15.873 1.00 90.12 391 VAL A N 1
ATOM 3003 C CA . VAL A 1 391 ? 3.957 17.161 16.804 1.00 90.12 391 VAL A CA 1
ATOM 3004 C C . VAL A 1 391 ? 3.200 16.003 16.134 1.00 90.12 391 VAL A C 1
ATOM 3006 O O . VAL A 1 391 ? 3.652 14.852 16.155 1.00 90.12 391 VAL A O 1
ATOM 3009 N N . LEU A 1 392 ? 2.074 16.288 15.476 1.00 92.25 392 LEU A N 1
ATOM 3010 C CA . LEU A 1 392 ? 1.264 15.281 14.785 1.00 92.25 392 LEU A CA 1
ATOM 3011 C C . LEU A 1 392 ? 2.000 14.643 13.598 1.00 92.25 392 LEU A C 1
ATOM 3013 O O . LEU A 1 392 ? 1.866 13.444 13.377 1.00 92.25 392 LEU A O 1
ATOM 3017 N N . ARG A 1 393 ? 2.830 15.393 12.864 1.00 90.88 393 ARG A N 1
ATOM 3018 C CA . ARG A 1 393 ? 3.636 14.867 11.744 1.00 90.88 393 ARG A CA 1
ATOM 3019 C C . ARG A 1 393 ? 4.724 13.895 12.189 1.00 90.88 393 ARG A C 1
ATOM 3021 O O . ARG A 1 393 ? 5.069 12.995 11.428 1.00 90.88 393 ARG A O 1
ATOM 3028 N N . LYS A 1 394 ? 5.275 14.088 13.390 1.00 88.81 394 LYS A N 1
ATOM 3029 C CA . LYS A 1 394 ? 6.258 13.173 13.999 1.00 88.81 394 LYS A CA 1
ATOM 3030 C C . LYS A 1 394 ? 5.598 11.928 14.586 1.00 88.81 394 LYS A C 1
ATOM 3032 O O . LYS A 1 394 ? 6.271 10.934 14.848 1.00 88.81 394 LYS A O 1
ATOM 3037 N N . SER A 1 395 ? 4.289 11.976 14.796 1.00 88.75 395 SER A N 1
ATOM 3038 C CA . SER A 1 395 ? 3.528 10.851 15.309 1.00 88.75 395 SER A CA 1
ATOM 3039 C C . SER A 1 395 ? 3.290 9.829 14.187 1.00 88.75 395 SER A C 1
ATOM 3041 O O . SER A 1 395 ? 2.853 10.184 13.098 1.00 88.75 395 SER A O 1
ATOM 3043 N N . ALA A 1 396 ? 3.527 8.538 14.456 1.00 87.56 396 ALA A N 1
ATOM 3044 C CA . ALA A 1 396 ? 3.113 7.433 13.571 1.00 87.56 396 ALA A CA 1
ATOM 3045 C C . ALA A 1 396 ? 1.606 7.473 13.216 1.00 87.56 396 ALA A C 1
ATOM 3047 O O . ALA A 1 396 ? 0.831 8.185 13.855 1.00 87.56 396 ALA A O 1
ATOM 3048 N N . GLU A 1 397 ? 1.165 6.703 12.224 1.00 88.69 397 GLU A N 1
ATOM 3049 C CA . GLU A 1 397 ? -0.265 6.592 11.907 1.00 88.69 397 GLU A CA 1
ATOM 3050 C C . GLU A 1 397 ? -1.038 5.876 13.026 1.00 88.69 397 GLU A C 1
ATOM 3052 O O . GLU A 1 397 ? -0.486 5.060 13.764 1.00 88.69 397 GLU A O 1
ATOM 3057 N N . CYS A 1 398 ? -2.329 6.181 13.174 1.00 90.56 398 CYS A N 1
ATOM 3058 C CA . CYS A 1 398 ? -3.139 5.566 14.217 1.00 90.56 398 CYS A CA 1
ATOM 3059 C C . CYS A 1 398 ? -3.402 4.065 13.968 1.00 90.56 398 CYS A C 1
ATOM 3061 O O . CYS A 1 398 ? -3.930 3.711 12.906 1.00 90.56 398 CYS A O 1
ATOM 3063 N N . PRO A 1 399 ? -3.152 3.177 14.954 1.00 88.62 399 PRO A N 1
ATOM 3064 C CA . PRO A 1 399 ? -3.492 1.760 14.862 1.00 88.62 399 PRO A CA 1
ATOM 3065 C C . PRO A 1 399 ? -5.001 1.552 15.078 1.00 88.62 399 PRO A C 1
ATOM 3067 O O . PRO A 1 399 ? -5.458 1.215 16.172 1.00 88.62 399 PRO A O 1
ATOM 3070 N N . ARG A 1 400 ? -5.792 1.746 14.014 1.00 85.12 400 ARG A N 1
ATOM 3071 C CA . ARG A 1 400 ? -7.274 1.755 14.036 1.00 85.12 400 ARG A CA 1
ATOM 3072 C C . ARG A 1 400 ? -7.932 0.482 14.585 1.00 85.12 400 ARG A C 1
ATOM 3074 O O . ARG A 1 400 ? -9.101 0.511 14.949 1.00 85.12 400 ARG A O 1
ATOM 3081 N N . THR A 1 401 ? -7.208 -0.635 14.643 1.00 82.75 401 THR A N 1
ATOM 3082 C CA . THR A 1 401 ? -7.687 -1.891 15.245 1.00 82.75 401 THR A CA 1
ATOM 3083 C C . THR A 1 401 ? -7.723 -1.847 16.775 1.00 82.75 401 THR A C 1
ATOM 3085 O O . THR A 1 401 ? -8.399 -2.668 17.391 1.00 82.75 401 THR A O 1
ATOM 3088 N N . LYS A 1 402 ? -7.005 -0.901 17.396 1.00 83.81 402 LYS A N 1
ATOM 3089 C CA . LYS A 1 402 ? -6.820 -0.806 18.853 1.00 83.81 402 LYS A CA 1
ATOM 3090 C C . LYS A 1 402 ? -7.238 0.550 19.415 1.00 83.81 402 LYS A C 1
ATOM 3092 O O . LYS A 1 402 ? -7.851 0.607 20.481 1.00 83.81 402 LYS A O 1
ATOM 3097 N N . ALA A 1 403 ? -6.925 1.628 18.702 1.00 91.75 403 ALA A N 1
ATOM 3098 C CA . ALA A 1 403 ? -7.211 2.994 19.115 1.00 91.75 403 ALA A CA 1
ATOM 3099 C C . ALA A 1 403 ? -8.204 3.662 18.161 1.00 91.75 403 ALA A C 1
ATOM 3101 O O . ALA A 1 403 ? -8.100 3.541 16.941 1.00 91.75 403 ALA A O 1
ATOM 3102 N N . LEU A 1 404 ? -9.154 4.387 18.743 1.00 94.31 404 LEU A N 1
ATOM 3103 C CA . LEU A 1 404 ? -10.143 5.182 18.028 1.00 94.31 404 LEU A CA 1
ATOM 3104 C C . LEU A 1 404 ? -9.822 6.677 18.082 1.00 94.31 404 LEU A C 1
ATOM 3106 O O . LEU A 1 404 ? -10.319 7.403 17.238 1.00 94.31 404 LEU A O 1
ATOM 3110 N N . ASN A 1 405 ? -8.975 7.141 19.008 1.00 95.62 405 ASN A N 1
ATOM 3111 C CA . ASN A 1 405 ? -8.516 8.534 19.103 1.00 95.62 405 ASN A CA 1
ATOM 3112 C C . ASN A 1 405 ? -7.043 8.641 19.548 1.00 95.62 405 ASN A C 1
ATOM 3114 O O . ASN A 1 405 ? -6.419 7.656 19.954 1.00 95.62 405 ASN A O 1
ATOM 3118 N N . PHE A 1 406 ? -6.494 9.859 19.492 1.00 94.25 406 PHE A N 1
ATOM 3119 C CA . PHE A 1 406 ? -5.098 10.138 19.842 1.00 94.25 406 PHE A CA 1
ATOM 3120 C C . PHE A 1 406 ? -4.740 9.785 21.299 1.00 94.25 406 PHE A C 1
ATOM 3122 O O . PHE A 1 406 ? -3.653 9.273 21.564 1.00 94.25 406 PHE A O 1
ATOM 3129 N N . TYR A 1 407 ? -5.658 9.993 22.247 1.00 94.56 407 TYR A N 1
ATOM 3130 C CA . TYR A 1 407 ? -5.437 9.669 23.660 1.00 94.56 407 TYR A CA 1
ATOM 3131 C C . TYR A 1 407 ? -5.278 8.163 23.887 1.00 94.56 407 TYR A C 1
ATOM 3133 O O . TYR A 1 407 ? -4.367 7.699 24.574 1.00 94.56 407 TYR A O 1
ATOM 3141 N N . GLU A 1 408 ? -6.161 7.382 23.275 1.00 92.81 408 GLU A N 1
ATOM 3142 C CA . GLU A 1 408 ? -6.154 5.924 23.350 1.00 92.81 408 GLU A CA 1
ATOM 3143 C C . GLU A 1 408 ? -4.909 5.313 22.752 1.00 92.81 408 GLU A C 1
ATOM 3145 O O . GLU A 1 408 ? -4.378 4.346 23.291 1.00 92.81 408 GLU A O 1
ATOM 3150 N N . ARG A 1 409 ? -4.420 5.890 21.660 1.00 90.00 409 ARG A N 1
ATOM 3151 C CA . ARG A 1 409 ? -3.190 5.448 21.022 1.00 90.00 409 ARG A CA 1
ATOM 3152 C C . ARG A 1 409 ? -2.016 5.450 22.003 1.00 90.00 409 ARG A C 1
ATOM 3154 O O . ARG A 1 409 ? -1.288 4.466 22.072 1.00 90.00 409 ARG A O 1
ATOM 3161 N N . GLY A 1 410 ? -1.868 6.500 22.812 1.00 86.25 410 GLY A N 1
ATOM 3162 C CA . GLY A 1 410 ? -0.827 6.558 23.844 1.00 86.25 410 GLY A CA 1
ATOM 3163 C C . GLY A 1 410 ? -1.009 5.541 24.981 1.00 86.25 410 GLY A C 1
ATOM 3164 O O . GLY A 1 410 ? -0.058 5.250 25.701 1.00 86.25 410 GLY A O 1
ATOM 3165 N N . ARG A 1 411 ? -2.219 4.992 25.158 1.00 87.25 411 ARG A N 1
ATOM 3166 C CA . ARG A 1 411 ? -2.568 4.055 26.241 1.00 87.25 411 ARG A CA 1
ATOM 3167 C C . ARG A 1 411 ? -2.513 2.600 25.816 1.00 87.25 411 ARG A C 1
ATOM 3169 O O . ARG A 1 411 ? -1.983 1.774 26.546 1.00 87.25 411 ARG A O 1
ATOM 3176 N N . PHE A 1 412 ? -3.074 2.293 24.656 1.00 83.81 412 PHE A N 1
ATOM 3177 C CA . PHE A 1 412 ? -3.091 0.944 24.106 1.00 83.81 412 PHE A CA 1
ATOM 3178 C C . PHE A 1 412 ? -1.791 0.615 23.365 1.00 83.81 412 PHE A C 1
ATOM 3180 O O . PHE A 1 412 ? -1.483 -0.567 23.216 1.00 83.81 412 PHE A O 1
ATOM 3187 N N . GLY A 1 413 ? -1.013 1.649 23.007 1.00 65.94 413 GLY A N 1
ATOM 3188 C CA . GLY A 1 413 ? 0.307 1.570 22.390 1.00 65.94 413 GLY A CA 1
ATOM 3189 C C . GLY A 1 413 ? 0.305 0.921 21.004 1.00 65.94 413 GLY A C 1
ATOM 3190 O O . GLY A 1 413 ? -0.715 0.433 20.520 1.00 65.94 413 GLY A O 1
ATOM 3191 N N . ASP A 1 414 ? 1.496 0.838 20.409 1.00 60.34 414 ASP A N 1
ATOM 3192 C CA . ASP A 1 414 ? 1.786 -0.034 19.256 1.00 60.34 414 ASP A CA 1
ATOM 3193 C C . ASP A 1 414 ? 2.091 -1.487 19.705 1.00 60.34 414 ASP A C 1
ATOM 3195 O O . ASP A 1 414 ? 2.565 -2.319 18.932 1.00 60.34 414 ASP A O 1
ATOM 3199 N N . GLY A 1 415 ? 1.877 -1.795 20.991 1.00 53.59 415 GLY A N 1
ATOM 3200 C CA . GLY A 1 415 ? 2.283 -3.041 21.641 1.00 53.59 415 GLY A CA 1
ATOM 3201 C C . GLY A 1 415 ? 1.413 -4.258 21.307 1.00 53.59 415 GLY A C 1
ATOM 3202 O O . GLY A 1 415 ? 0.332 -4.168 20.718 1.00 53.59 415 GLY A O 1
ATOM 3203 N N . ASN A 1 416 ? 1.894 -5.434 21.720 1.00 62.38 416 ASN A N 1
ATOM 3204 C CA . ASN A 1 416 ? 1.159 -6.697 21.629 1.00 62.38 416 ASN A CA 1
ATOM 3205 C C . ASN A 1 416 ? -0.146 -6.663 22.459 1.00 62.38 416 ASN A C 1
ATOM 3207 O O . ASN A 1 416 ? -0.325 -5.826 23.343 1.00 62.38 416 ASN A O 1
ATOM 3211 N N . ASP A 1 417 ? -1.069 -7.587 22.192 1.00 78.94 417 ASP A N 1
ATOM 3212 C CA . ASP A 1 417 ? -2.398 -7.607 22.832 1.00 78.94 417 ASP A CA 1
ATOM 3213 C C . ASP A 1 417 ? -2.344 -7.745 24.364 1.00 78.94 417 ASP A C 1
ATOM 3215 O O . ASP A 1 417 ? -3.301 -7.394 25.055 1.00 78.94 417 ASP A O 1
ATOM 3219 N N . ALA A 1 418 ? -1.211 -8.198 24.912 1.00 84.69 418 ALA A N 1
ATOM 3220 C CA . ALA A 1 418 ? -0.984 -8.282 26.349 1.00 84.69 418 ALA A CA 1
ATOM 3221 C C . ALA A 1 418 ? -0.858 -6.897 27.006 1.00 84.69 418 ALA A C 1
ATOM 3223 O O . ALA A 1 418 ? -1.419 -6.693 28.080 1.00 84.69 418 ALA A O 1
ATOM 3224 N N . ALA A 1 419 ? -0.184 -5.933 26.366 1.00 83.62 419 ALA A N 1
ATOM 3225 C CA . ALA A 1 419 ? -0.074 -4.569 26.889 1.00 83.62 419 ALA A CA 1
ATOM 3226 C C . ALA A 1 419 ? -1.441 -3.872 26.918 1.00 83.62 419 ALA A C 1
ATOM 3228 O O . ALA A 1 419 ? -1.829 -3.311 27.942 1.00 83.62 419 ALA A O 1
ATOM 3229 N N . THR A 1 420 ? -2.211 -3.992 25.830 1.00 87.62 420 THR A N 1
ATOM 3230 C CA . THR A 1 420 ? -3.588 -3.486 25.773 1.00 87.62 420 THR A CA 1
ATOM 3231 C C . THR A 1 420 ? -4.447 -4.126 26.862 1.00 87.62 420 THR A C 1
ATOM 3233 O O . THR A 1 420 ? -5.119 -3.410 27.600 1.00 87.62 420 THR A O 1
ATOM 3236 N N . ARG A 1 421 ? -4.391 -5.456 27.017 1.00 89.25 421 ARG A N 1
ATOM 3237 C CA . ARG A 1 421 ? -5.145 -6.175 28.055 1.00 89.25 421 ARG A CA 1
ATOM 3238 C C . ARG A 1 421 ? -4.774 -5.710 29.460 1.00 89.25 421 ARG A C 1
ATOM 3240 O O . ARG A 1 421 ? -5.665 -5.407 30.242 1.00 89.25 421 ARG A O 1
ATOM 3247 N N . LYS A 1 422 ? -3.481 -5.544 29.740 1.00 91.06 422 LYS A N 1
ATOM 3248 C CA . LYS A 1 422 ? -3.001 -4.999 31.012 1.00 91.06 422 LYS A CA 1
ATOM 3249 C C . LYS A 1 422 ? -3.589 -3.613 31.293 1.00 91.06 422 LYS A C 1
ATOM 3251 O O . LYS A 1 422 ? -4.096 -3.370 32.381 1.00 91.06 422 LYS A O 1
ATOM 3256 N N . THR A 1 423 ? -3.580 -2.706 30.312 1.00 91.56 423 THR A N 1
ATOM 3257 C CA . THR A 1 423 ? -4.193 -1.375 30.465 1.00 91.56 423 THR A CA 1
ATOM 3258 C C . THR A 1 423 ? -5.701 -1.450 30.709 1.00 91.56 423 THR A C 1
ATOM 3260 O O . THR A 1 423 ? -6.225 -0.676 31.514 1.00 91.56 423 THR A O 1
ATOM 3263 N N . LEU A 1 424 ? -6.403 -2.370 30.043 1.00 93.62 424 LEU A N 1
ATOM 3264 C CA . LEU A 1 424 ? -7.829 -2.588 30.283 1.00 93.62 424 LEU A CA 1
ATOM 3265 C C . LEU A 1 424 ? -8.080 -3.043 31.722 1.00 93.62 424 LEU A C 1
ATOM 3267 O O . LEU A 1 424 ? -8.811 -2.361 32.438 1.00 93.62 424 LEU A O 1
ATOM 3271 N N . ASP A 1 425 ? -7.430 -4.122 32.149 1.00 93.94 425 ASP A N 1
ATOM 3272 C CA . ASP A 1 425 ? -7.677 -4.772 33.439 1.00 93.94 425 ASP A CA 1
ATOM 3273 C C . ASP A 1 425 ? -7.209 -3.932 34.631 1.00 93.94 425 ASP A C 1
ATOM 3275 O O . ASP A 1 425 ? -7.915 -3.823 35.629 1.00 93.94 425 ASP A O 1
ATOM 3279 N N . GLU A 1 426 ? -6.041 -3.294 34.535 1.00 94.12 426 GLU A N 1
ATOM 3280 C CA . GLU A 1 426 ? -5.448 -2.577 35.670 1.00 94.12 426 GLU A CA 1
ATOM 3281 C C . GLU A 1 426 ? -5.898 -1.115 35.761 1.00 94.12 426 GLU A C 1
ATOM 3283 O O . GLU A 1 426 ? -5.804 -0.506 36.825 1.00 94.12 426 GLU A O 1
ATOM 3288 N N . THR A 1 427 ? -6.342 -0.506 34.654 1.00 93.19 427 THR A N 1
ATOM 3289 C CA . THR A 1 427 ? -6.622 0.941 34.618 1.00 93.19 427 THR A CA 1
ATOM 3290 C C . THR A 1 427 ? -8.052 1.277 34.231 1.00 93.19 427 THR A C 1
ATOM 3292 O O . THR A 1 427 ? -8.677 2.091 34.910 1.00 93.19 427 THR A O 1
ATOM 3295 N N . ILE A 1 428 ? -8.562 0.730 33.127 1.00 95.25 428 ILE A N 1
ATOM 3296 C CA . ILE A 1 428 ? -9.827 1.204 32.548 1.00 95.25 428 ILE A CA 1
ATOM 3297 C C . ILE A 1 428 ? -11.026 0.520 33.205 1.00 95.25 428 ILE A C 1
ATOM 3299 O O . ILE A 1 428 ? -11.934 1.210 33.661 1.00 95.25 428 ILE A O 1
ATOM 3303 N N . ILE A 1 429 ? -11.022 -0.809 33.302 1.00 96.81 429 ILE A N 1
ATOM 3304 C CA . ILE A 1 429 ? -12.132 -1.590 33.865 1.00 96.81 429 ILE A CA 1
ATOM 3305 C C . ILE A 1 429 ? -12.443 -1.184 35.316 1.00 96.81 429 ILE A C 1
ATOM 3307 O O . ILE A 1 429 ? -13.601 -0.850 35.574 1.00 96.81 429 ILE A O 1
ATOM 3311 N N . PRO A 1 430 ? -11.464 -1.082 36.243 1.00 96.44 430 PRO A N 1
ATOM 3312 C CA . PRO A 1 430 ? -11.749 -0.669 37.619 1.00 96.44 430 PRO A CA 1
ATOM 3313 C C . PRO A 1 430 ? -12.411 0.713 37.705 1.00 96.44 430 PRO A C 1
ATOM 3315 O O . PRO A 1 430 ? -13.312 0.928 38.510 1.00 96.44 430 PRO A O 1
ATOM 3318 N N . ARG A 1 431 ? -12.010 1.644 36.829 1.00 95.88 431 ARG A N 1
ATOM 3319 C CA . ARG A 1 431 ? -12.580 2.999 36.756 1.00 95.88 431 ARG A CA 1
ATOM 3320 C C . ARG A 1 431 ? -13.974 3.038 36.143 1.00 95.88 431 ARG A C 1
ATOM 3322 O O . ARG A 1 431 ? -14.761 3.908 36.481 1.00 95.88 431 ARG A O 1
ATOM 3329 N N . LEU A 1 432 ? -14.280 2.141 35.212 1.00 96.62 432 LEU A N 1
ATOM 3330 C CA . LEU A 1 432 ? -15.623 2.044 34.639 1.00 96.62 432 LEU A CA 1
ATOM 3331 C C . LEU A 1 432 ? -16.606 1.385 35.610 1.00 96.62 432 LEU A C 1
ATOM 3333 O O . LEU A 1 432 ? -17.776 1.769 35.639 1.00 96.62 432 LEU A O 1
ATOM 3337 N N . ASN A 1 433 ? -16.135 0.417 36.399 1.00 96.06 433 ASN A N 1
ATOM 3338 C CA . ASN A 1 433 ? -16.942 -0.270 37.406 1.00 96.06 433 ASN A CA 1
ATOM 3339 C C . ASN A 1 433 ? -17.185 0.600 38.655 1.00 96.06 433 ASN A C 1
ATOM 3341 O O . ASN A 1 433 ? -18.180 0.400 39.340 1.00 96.06 433 ASN A O 1
ATOM 3345 N N . SER A 1 434 ? -16.365 1.629 38.921 1.00 94.19 434 SER A N 1
ATOM 3346 C CA . SER A 1 434 ? -16.641 2.581 40.016 1.00 94.19 434 SER A CA 1
ATOM 3347 C C . SER A 1 434 ? -17.902 3.429 39.791 1.00 94.19 434 SER A C 1
ATOM 3349 O O . SER A 1 434 ? -18.429 4.028 40.730 1.00 94.19 434 SER A O 1
ATOM 3351 N N . ILE A 1 435 ? -18.427 3.462 38.561 1.00 93.00 435 ILE A N 1
ATOM 3352 C CA . ILE A 1 435 ? -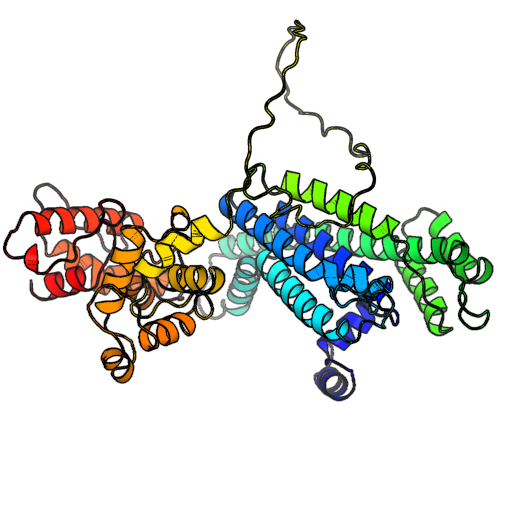19.713 4.082 38.240 1.00 93.00 435 ILE A CA 1
ATOM 3353 C C . ILE A 1 435 ? -20.802 3.015 38.243 1.00 93.00 435 ILE A C 1
ATOM 3355 O O . ILE A 1 435 ? -20.953 2.259 37.279 1.00 93.00 435 ILE A O 1
ATOM 3359 N N . ALA A 1 436 ? -21.598 2.998 39.312 1.00 89.38 436 ALA A N 1
ATOM 3360 C CA . ALA A 1 436 ? -22.789 2.167 39.402 1.00 89.38 436 ALA A CA 1
ATOM 3361 C C . ALA A 1 436 ? -23.867 2.672 38.427 1.00 89.38 436 ALA A C 1
ATOM 3363 O O . ALA A 1 436 ? -24.353 3.798 38.547 1.00 89.38 436 ALA A O 1
ATOM 3364 N N . ILE A 1 437 ? -24.245 1.830 37.465 1.00 90.38 437 ILE A N 1
ATOM 3365 C CA . ILE A 1 437 ? -25.355 2.072 36.537 1.00 90.38 437 ILE A CA 1
ATOM 3366 C C . ILE A 1 437 ? -26.427 1.027 36.835 1.00 90.38 437 ILE A C 1
ATOM 3368 O O . ILE A 1 437 ? -26.156 -0.172 36.786 1.00 90.38 437 ILE A O 1
ATOM 3372 N N . THR A 1 438 ? -27.642 1.473 37.155 1.00 90.62 438 THR A N 1
ATOM 3373 C CA . THR A 1 438 ? -28.757 0.583 37.506 1.00 90.62 438 THR A CA 1
ATOM 3374 C C . THR A 1 438 ? -29.000 -0.454 36.408 1.00 90.62 438 THR A C 1
ATOM 3376 O O . THR A 1 438 ? -29.232 -0.097 35.255 1.00 90.62 438 THR A O 1
ATOM 3379 N N . GLY A 1 439 ? -28.967 -1.738 36.777 1.00 88.50 439 GLY A N 1
ATOM 3380 C CA . GLY A 1 439 ? -29.215 -2.855 35.860 1.00 88.50 439 GLY A CA 1
ATOM 3381 C C . GLY A 1 439 ? -28.024 -3.268 34.989 1.00 88.50 439 GLY A C 1
ATOM 3382 O O . GLY A 1 439 ? -28.214 -4.068 34.078 1.00 88.50 439 GLY A O 1
ATOM 3383 N N . LEU A 1 440 ? -26.817 -2.749 35.244 1.00 90.00 440 LEU A N 1
ATOM 3384 C CA . LEU A 1 440 ? -25.619 -3.093 34.479 1.00 90.00 440 LEU A CA 1
ATOM 3385 C C . LEU A 1 440 ? -24.534 -3.691 35.381 1.00 90.00 440 LEU A C 1
ATOM 3387 O O . LEU A 1 440 ? -23.918 -2.981 36.177 1.00 90.00 440 LEU A O 1
ATOM 3391 N N . GLU A 1 441 ? -24.279 -4.986 35.210 1.00 93.56 441 GLU A N 1
ATOM 3392 C CA . GLU A 1 441 ? -23.237 -5.713 35.939 1.00 93.56 441 GLU A CA 1
ATOM 3393 C C . GLU A 1 441 ? -21.835 -5.147 35.671 1.00 93.56 441 GLU A C 1
ATOM 3395 O O . GLU A 1 441 ? -21.563 -4.549 34.620 1.00 93.56 441 GLU A O 1
ATOM 3400 N N . ASP A 1 442 ? -20.948 -5.334 36.645 1.00 95.94 442 ASP A N 1
ATOM 3401 C CA . ASP A 1 442 ? -19.542 -4.964 36.535 1.00 95.94 442 ASP A CA 1
ATOM 3402 C C . ASP A 1 442 ? -18.854 -5.759 35.426 1.00 95.94 442 ASP A C 1
ATOM 3404 O O . ASP A 1 442 ? -19.109 -6.945 35.211 1.00 95.94 442 ASP A O 1
ATOM 3408 N N . LEU A 1 443 ? -17.937 -5.099 34.719 1.00 96.25 443 LEU A N 1
ATOM 3409 C CA . LEU A 1 443 ? -17.104 -5.785 33.744 1.00 96.25 443 LEU A CA 1
ATOM 3410 C C . LEU A 1 443 ? -16.171 -6.774 34.459 1.00 96.25 443 LEU A C 1
ATOM 3412 O O . LEU A 1 443 ? -15.472 -6.360 35.391 1.00 96.25 443 LEU A O 1
ATOM 3416 N N . PRO A 1 444 ? -16.096 -8.040 34.012 1.00 95.94 444 PRO A N 1
ATOM 3417 C CA . PRO A 1 444 ? -15.148 -8.997 34.563 1.00 95.94 444 PRO A CA 1
ATOM 3418 C C . PRO A 1 444 ? -13.709 -8.642 34.164 1.00 95.94 444 PRO A C 1
ATOM 3420 O O . PRO A 1 444 ? -13.467 -8.018 33.126 1.00 95.94 444 PRO A O 1
ATOM 3423 N N . ALA A 1 445 ? -12.738 -9.103 34.956 1.00 92.81 445 ALA A N 1
ATOM 3424 C CA . ALA A 1 445 ? -11.333 -9.076 34.554 1.00 92.81 445 ALA A CA 1
ATOM 3425 C C . ALA A 1 445 ? -11.135 -9.878 33.254 1.00 92.81 445 ALA A C 1
ATOM 3427 O O . ALA A 1 445 ? -11.739 -10.936 33.063 1.00 92.81 445 ALA A O 1
ATOM 3428 N N . GLY A 1 446 ? -10.303 -9.372 32.348 1.00 91.38 446 GLY A N 1
ATOM 3429 C CA . GLY A 1 446 ? -10.090 -9.944 31.022 1.00 91.38 446 GLY A CA 1
ATOM 3430 C C . GLY A 1 446 ? -11.184 -9.600 30.007 1.00 91.38 446 GLY A C 1
ATOM 3431 O O . GLY A 1 446 ? -11.193 -10.181 28.916 1.00 91.38 446 GLY A O 1
ATOM 3432 N N . ALA A 1 447 ? -12.101 -8.675 30.325 1.00 93.62 447 ALA A N 1
ATOM 3433 C CA . ALA A 1 447 ? -13.104 -8.206 29.375 1.00 93.62 447 ALA A CA 1
ATOM 3434 C C . ALA A 1 447 ? -12.449 -7.708 28.075 1.00 93.62 447 ALA A C 1
ATOM 3436 O O . ALA A 1 447 ? -11.432 -7.011 28.064 1.00 93.62 447 ALA A O 1
ATOM 3437 N N . THR A 1 448 ? -13.050 -8.078 26.945 1.00 92.06 448 THR A N 1
ATOM 3438 C CA . THR A 1 448 ? -12.529 -7.711 25.626 1.00 92.06 448 THR A CA 1
ATOM 3439 C C . THR A 1 448 ? -12.730 -6.221 25.356 1.00 92.06 448 THR A C 1
ATOM 3441 O O . THR A 1 448 ? -13.676 -5.609 25.858 1.00 92.06 448 THR A O 1
ATOM 3444 N N . LEU A 1 449 ? -11.879 -5.633 24.507 1.00 91.62 449 LEU A N 1
ATOM 3445 C CA . LEU A 1 449 ? -11.998 -4.221 24.139 1.00 91.62 449 LEU A CA 1
ATOM 3446 C C . LEU A 1 449 ? -13.420 -3.857 23.653 1.00 91.62 449 LEU A C 1
ATOM 3448 O O . LEU A 1 449 ? -13.956 -2.893 24.186 1.00 91.62 449 LEU A O 1
ATOM 3452 N N . PRO A 1 450 ? -14.098 -4.615 22.761 1.00 93.31 450 PRO A N 1
ATOM 3453 C CA . PRO A 1 450 ? -15.480 -4.310 22.360 1.00 93.31 450 PRO A CA 1
ATOM 3454 C C . PRO A 1 450 ? -16.491 -4.254 23.519 1.00 93.31 450 PRO A C 1
ATOM 3456 O O . PRO A 1 450 ? -17.385 -3.403 23.530 1.00 93.31 450 PRO A O 1
ATOM 3459 N N . LEU A 1 451 ? -16.346 -5.125 24.522 1.00 94.06 451 LEU A N 1
ATOM 3460 C CA . LEU A 1 451 ? -17.213 -5.102 25.700 1.00 94.06 451 LEU A CA 1
ATOM 3461 C C . LEU A 1 451 ? -16.931 -3.860 26.561 1.00 94.06 451 LEU A C 1
ATOM 3463 O O . LEU A 1 451 ? -17.859 -3.166 26.979 1.00 94.06 451 LEU A O 1
ATOM 3467 N N . VAL A 1 452 ? -15.651 -3.517 26.737 1.00 95.75 452 VAL A N 1
ATOM 3468 C CA . VAL A 1 452 ? -15.229 -2.289 27.428 1.00 95.75 452 VAL A CA 1
ATOM 3469 C C . VAL A 1 452 ? -15.762 -1.039 26.715 1.00 95.75 452 VAL A C 1
ATOM 3471 O O . VAL A 1 452 ? -16.279 -0.143 27.376 1.00 95.75 452 VAL A O 1
ATOM 3474 N N . ARG A 1 453 ? -15.731 -0.988 25.376 1.00 95.56 453 ARG A N 1
ATOM 3475 C CA . ARG A 1 453 ? -16.312 0.102 24.559 1.00 95.56 453 ARG A CA 1
ATOM 3476 C C . ARG A 1 453 ? -17.795 0.307 24.829 1.00 95.56 453 ARG A C 1
ATOM 3478 O O . ARG A 1 453 ? -18.249 1.434 25.029 1.00 95.56 453 ARG A O 1
ATOM 3485 N N . THR A 1 454 ? -18.539 -0.793 24.899 1.00 95.50 454 THR A N 1
ATOM 3486 C CA . THR A 1 454 ? -19.968 -0.760 25.225 1.00 95.50 454 THR A CA 1
ATOM 3487 C C . THR A 1 454 ? -20.197 -0.150 26.610 1.00 95.50 454 THR A C 1
ATOM 3489 O O . THR A 1 454 ? -21.042 0.733 26.759 1.00 95.50 454 THR A O 1
ATOM 3492 N N . ARG A 1 455 ? -19.393 -0.532 27.613 1.00 96.69 455 ARG A N 1
ATOM 3493 C CA . ARG A 1 455 ? -19.461 0.069 28.956 1.00 96.69 455 ARG A CA 1
ATOM 3494 C C . ARG A 1 455 ? -19.061 1.546 28.955 1.00 96.69 455 ARG A C 1
ATOM 3496 O O . ARG A 1 455 ? -19.744 2.330 29.603 1.00 96.69 455 ARG A O 1
ATOM 3503 N N . ILE A 1 456 ? -18.021 1.946 28.216 1.00 97.25 456 ILE A N 1
ATOM 3504 C CA . ILE A 1 456 ? -17.606 3.355 28.078 1.00 97.25 456 ILE A CA 1
ATOM 3505 C C . ILE A 1 456 ? -18.776 4.212 27.596 1.00 97.25 456 ILE A C 1
ATOM 3507 O O . ILE A 1 456 ? -19.063 5.246 28.198 1.00 97.25 456 ILE A O 1
ATOM 3511 N N . LYS A 1 457 ? -19.486 3.760 26.556 1.00 97.06 457 LYS A N 1
ATOM 3512 C CA . LYS A 1 457 ? -20.656 4.462 26.018 1.00 97.06 457 LYS A CA 1
ATOM 3513 C C . LYS A 1 457 ? -21.747 4.665 27.068 1.00 97.06 457 LYS A C 1
ATOM 3515 O O . LYS A 1 457 ? -22.299 5.760 27.171 1.00 97.06 457 LYS A O 1
ATOM 3520 N N . LEU A 1 458 ? -22.036 3.631 27.858 1.00 96.25 458 LEU A N 1
ATOM 3521 C CA . LEU A 1 458 ? -23.049 3.681 28.916 1.00 96.25 458 LEU A CA 1
ATOM 3522 C C . LEU A 1 458 ? -22.627 4.610 30.064 1.00 96.25 458 LEU A C 1
ATOM 3524 O O . LEU A 1 458 ? -23.414 5.460 30.475 1.00 96.25 458 LEU A O 1
ATOM 3528 N N . VAL A 1 459 ? -21.376 4.510 30.524 1.00 96.12 459 VAL A N 1
ATOM 3529 C CA . VAL A 1 459 ? -20.814 5.382 31.570 1.00 96.12 459 VAL A CA 1
ATOM 3530 C C . VAL A 1 459 ? -20.807 6.840 31.125 1.00 96.12 459 VAL A C 1
ATOM 3532 O O . VAL A 1 459 ? -21.279 7.702 31.863 1.00 96.12 459 VAL A O 1
ATOM 3535 N N . ARG A 1 460 ? -20.356 7.126 29.899 1.00 96.31 460 ARG A N 1
ATOM 3536 C CA . ARG A 1 460 ? -20.395 8.477 29.328 1.00 96.31 460 ARG A CA 1
ATOM 3537 C C . ARG A 1 460 ? -21.825 9.013 29.274 1.00 96.31 460 ARG A C 1
ATOM 3539 O O . ARG A 1 460 ? -22.059 10.141 29.692 1.00 96.31 460 ARG A O 1
ATOM 3546 N N . GLY A 1 461 ? -22.779 8.205 28.805 1.00 95.06 461 GLY A N 1
ATOM 3547 C CA . GLY A 1 461 ? -24.194 8.578 28.765 1.00 95.06 461 GLY A CA 1
ATOM 3548 C C . GLY A 1 461 ? -24.757 8.928 30.145 1.00 95.06 461 GLY A C 1
ATOM 3549 O O . GLY A 1 461 ? -25.411 9.956 30.287 1.00 95.06 461 GLY A O 1
ATOM 3550 N N . ALA A 1 462 ? -24.452 8.123 31.167 1.00 93.88 462 ALA A N 1
ATOM 3551 C CA . ALA A 1 462 ? -24.866 8.389 32.545 1.00 93.88 462 ALA A CA 1
ATOM 3552 C C . ALA A 1 462 ? -24.223 9.668 33.112 1.00 93.88 462 ALA A C 1
ATOM 3554 O O . ALA A 1 462 ? -24.896 10.468 33.754 1.00 93.88 462 ALA A O 1
ATOM 3555 N N . MET A 1 463 ? -22.936 9.906 32.840 1.00 93.44 463 MET A N 1
ATOM 3556 C CA . MET A 1 463 ? -22.239 11.112 33.303 1.00 93.44 463 MET A CA 1
ATOM 3557 C C . MET A 1 463 ? -22.741 12.390 32.625 1.00 93.44 463 MET A C 1
ATOM 3559 O O . MET A 1 463 ? -22.793 13.430 33.271 1.00 93.44 463 MET A O 1
ATOM 3563 N N . LEU A 1 464 ? -23.164 12.319 31.361 1.00 93.62 464 LEU A N 1
ATOM 3564 C CA . LEU A 1 464 ? -23.767 13.455 30.657 1.00 93.62 464 LEU A CA 1
ATOM 3565 C C . LEU A 1 464 ? -25.152 13.843 31.207 1.00 93.62 464 LEU A C 1
ATOM 3567 O O . LEU A 1 464 ? -25.591 14.969 30.987 1.00 93.62 464 LEU A O 1
ATOM 3571 N N . GLN A 1 465 ? -25.837 12.947 31.928 1.00 93.12 465 GLN A N 1
ATOM 3572 C CA . GLN A 1 465 ? -27.088 13.270 32.630 1.00 93.12 465 GLN A CA 1
ATOM 3573 C C . GLN A 1 465 ? -26.844 14.041 33.937 1.00 93.12 465 GLN A C 1
ATOM 3575 O O . GLN A 1 465 ? -27.731 14.752 34.411 1.00 93.12 465 GLN A O 1
ATOM 3580 N N . ASP A 1 466 ? -25.642 13.942 34.509 1.00 92.62 466 ASP A N 1
ATOM 3581 C CA . ASP A 1 466 ? -25.232 14.726 35.669 1.00 92.62 466 ASP A CA 1
ATOM 3582 C C . ASP A 1 466 ? -24.723 16.101 35.212 1.00 92.62 466 ASP A C 1
ATOM 3584 O O . ASP A 1 466 ? -23.615 16.242 34.696 1.00 92.62 466 ASP A O 1
ATOM 3588 N N . THR A 1 467 ? -25.531 17.144 35.421 1.00 91.56 467 THR A N 1
ATOM 3589 C CA . THR A 1 467 ? -25.212 18.517 34.980 1.00 91.56 467 THR A CA 1
ATOM 3590 C C . THR A 1 467 ? -23.933 19.098 35.590 1.00 91.56 467 THR A C 1
ATOM 3592 O O . THR A 1 467 ? -23.399 20.072 35.053 1.00 91.56 467 THR A O 1
ATOM 3595 N N . THR A 1 468 ? -23.430 18.534 36.694 1.00 92.19 468 THR A N 1
ATOM 3596 C CA . THR A 1 468 ? -22.154 18.954 37.287 1.00 92.19 468 THR A CA 1
ATOM 3597 C C . THR A 1 468 ? -20.969 18.343 36.548 1.00 92.19 468 THR A C 1
ATOM 3599 O O . THR A 1 468 ? -20.021 19.057 36.234 1.00 92.19 468 THR A O 1
ATOM 3602 N N . LEU A 1 469 ? -21.055 17.058 36.191 1.00 89.75 469 LEU A N 1
ATOM 3603 C CA . LEU A 1 469 ? -20.003 16.334 35.474 1.00 89.75 469 LEU A CA 1
ATOM 3604 C C . LEU A 1 469 ? -19.995 16.664 33.981 1.00 89.75 469 LEU A C 1
ATOM 3606 O O . LEU A 1 469 ? -18.925 16.790 33.393 1.00 89.75 469 LEU A O 1
ATOM 3610 N N . ALA A 1 470 ? -21.168 16.859 33.376 1.00 91.31 470 ALA A N 1
ATOM 3611 C CA . ALA A 1 470 ? -21.316 17.122 31.946 1.00 91.31 470 ALA A CA 1
ATOM 3612 C C . ALA A 1 470 ? -20.552 18.371 31.467 1.00 91.31 470 ALA A C 1
ATOM 3614 O O . ALA A 1 470 ? -20.158 18.433 30.305 1.00 91.31 470 ALA A O 1
ATOM 3615 N N . LYS A 1 471 ? -20.324 19.355 32.351 1.00 91.75 471 LYS A N 1
ATOM 3616 C CA . LYS A 1 471 ? -19.572 20.586 32.044 1.00 91.75 471 LYS A CA 1
ATOM 3617 C C . LYS A 1 471 ? -18.078 20.345 31.834 1.00 91.75 471 LYS A C 1
ATOM 3619 O O . LYS A 1 471 ? -17.457 21.073 31.069 1.00 91.75 471 LYS A O 1
ATOM 3624 N N . ASP A 1 472 ? -17.532 19.328 32.494 1.00 90.94 472 ASP A N 1
ATOM 3625 C CA . ASP A 1 472 ? -16.117 18.954 32.411 1.00 90.94 472 ASP A CA 1
ATOM 3626 C C . ASP A 1 472 ? -15.856 17.925 31.293 1.00 90.94 472 ASP A C 1
ATOM 3628 O O . ASP A 1 472 ? -14.709 17.541 31.062 1.00 90.94 472 ASP A O 1
ATOM 3632 N N . MET A 1 473 ? -16.906 17.449 30.611 1.00 93.12 473 MET A N 1
ATOM 3633 C CA . MET A 1 473 ? -16.798 16.465 29.535 1.00 93.12 473 MET A CA 1
ATOM 3634 C C . MET A 1 473 ? -16.701 17.129 28.165 1.00 93.12 473 MET A C 1
ATOM 3636 O O . MET A 1 473 ? -17.436 18.065 27.846 1.00 93.12 473 MET A O 1
ATOM 3640 N N . ILE A 1 474 ? -15.846 16.571 27.310 1.00 92.19 474 ILE A N 1
ATOM 3641 C CA . ILE A 1 474 ? -15.788 16.946 25.900 1.00 92.19 474 ILE A CA 1
ATOM 3642 C C . ILE A 1 474 ? -17.102 16.503 25.247 1.00 92.19 474 ILE A C 1
ATOM 3644 O O . ILE A 1 474 ? -17.500 15.336 25.331 1.00 92.19 474 ILE A O 1
ATOM 3648 N N . GLN A 1 475 ? -17.769 17.440 24.574 1.00 90.69 475 GLN A N 1
ATOM 3649 C CA . GLN A 1 475 ? -18.972 17.156 23.798 1.00 90.69 475 GLN A CA 1
ATOM 3650 C C . GLN A 1 475 ? -18.580 16.386 22.538 1.00 90.69 475 GLN A C 1
ATOM 3652 O O . GLN A 1 475 ? -18.023 16.944 21.596 1.00 90.69 475 GLN A O 1
ATOM 3657 N N . LEU A 1 476 ? -18.840 15.079 22.542 1.00 93.75 476 LEU A N 1
ATOM 3658 C CA . LEU A 1 476 ? -18.519 14.198 21.425 1.00 93.75 476 LEU A CA 1
ATOM 3659 C C . LEU A 1 476 ? -19.758 13.912 20.568 1.00 93.75 476 LEU A C 1
ATOM 3661 O O . LEU A 1 476 ? -20.847 13.713 21.116 1.00 93.75 476 LEU A O 1
ATOM 3665 N N . PRO A 1 477 ? -19.601 13.772 19.239 1.00 94.88 477 PRO A N 1
ATOM 3666 C CA . PRO A 1 477 ? -20.624 13.174 18.394 1.00 94.88 477 PRO A CA 1
ATOM 3667 C C . PRO A 1 477 ? -21.032 11.784 18.903 1.00 94.88 477 PRO A C 1
ATOM 3669 O O . PRO A 1 477 ? -20.214 11.033 19.439 1.00 94.88 477 PRO A O 1
ATOM 3672 N N . ALA A 1 478 ? -22.287 11.389 18.669 1.00 93.12 478 ALA A N 1
ATOM 3673 C CA . ALA A 1 478 ? -22.803 10.090 19.115 1.00 93.12 478 ALA A CA 1
ATOM 3674 C C . ALA A 1 478 ? -21.976 8.894 18.591 1.00 93.12 478 ALA A C 1
ATOM 3676 O O . ALA A 1 478 ? -21.860 7.875 19.277 1.00 93.12 478 ALA A O 1
ATOM 3677 N N . SER A 1 479 ? -21.362 9.036 17.411 1.00 93.38 479 SER A N 1
ATOM 3678 C CA . SER A 1 479 ? -20.457 8.056 16.794 1.00 93.38 479 SER A CA 1
ATOM 3679 C C . SER A 1 479 ? -19.149 7.829 17.561 1.00 93.38 479 SER A C 1
ATOM 3681 O O . SER A 1 479 ? -18.484 6.833 17.309 1.00 93.38 479 SER A O 1
ATOM 3683 N N . MET A 1 480 ? -18.785 8.720 18.486 1.00 96.75 480 MET A N 1
ATOM 3684 C CA . MET A 1 480 ? -17.567 8.641 19.305 1.00 96.75 480 MET A CA 1
ATOM 3685 C C . MET A 1 480 ? -17.867 8.354 20.784 1.00 96.75 480 MET A C 1
ATOM 3687 O O . MET A 1 480 ? -16.987 8.442 21.639 1.00 96.75 480 MET A O 1
ATOM 3691 N N . SER A 1 481 ? -19.120 8.042 21.120 1.00 96.12 481 SER A N 1
ATOM 3692 C CA . SER A 1 481 ? -19.557 7.875 22.513 1.00 96.12 481 SER A CA 1
ATOM 3693 C C . SER A 1 481 ? -18.898 6.694 23.238 1.00 96.12 481 SER A C 1
ATOM 3695 O O . SER A 1 481 ? -18.789 6.713 24.461 1.00 96.12 481 SER A O 1
ATOM 3697 N N . ASP A 1 482 ? -18.416 5.699 22.499 1.00 96.62 482 ASP A N 1
ATOM 3698 C CA . ASP A 1 482 ? -17.722 4.505 22.988 1.00 96.62 482 ASP A CA 1
ATOM 3699 C C . ASP A 1 482 ? -16.201 4.696 23.156 1.00 96.62 482 ASP A C 1
ATOM 3701 O O . ASP A 1 482 ? -15.459 3.750 23.445 1.00 96.62 482 ASP A O 1
ATOM 3705 N N . GLN A 1 483 ? -15.715 5.926 22.991 1.00 96.44 483 GLN A N 1
ATOM 3706 C CA . GLN A 1 483 ? -14.298 6.245 23.063 1.00 96.44 483 GLN A CA 1
ATOM 3707 C C . GLN A 1 483 ? -13.840 6.608 24.479 1.00 96.44 483 GLN A C 1
ATOM 3709 O O . GLN A 1 483 ? -14.514 7.327 25.219 1.00 96.44 483 GLN A O 1
ATOM 3714 N N . TRP A 1 484 ? -12.663 6.117 24.856 1.00 96.38 484 TRP A N 1
ATOM 3715 C CA . TRP A 1 484 ? -11.936 6.493 26.059 1.00 96.38 484 TRP A CA 1
ATOM 3716 C C . TRP A 1 484 ? -11.169 7.790 25.787 1.00 96.38 484 TRP A C 1
ATOM 3718 O O . TRP A 1 484 ? -10.308 7.843 24.916 1.00 96.38 484 TRP A O 1
ATOM 3728 N N . THR A 1 485 ? -11.488 8.858 26.511 1.00 96.69 485 THR A N 1
ATOM 3729 C CA . THR A 1 485 ? -10.938 10.204 26.273 1.00 96.69 485 THR A CA 1
ATOM 3730 C C . THR A 1 485 ? -10.318 10.772 27.553 1.00 96.69 485 THR A C 1
ATOM 3732 O O . THR A 1 485 ? -10.599 10.259 28.645 1.00 96.69 485 THR A O 1
ATOM 3735 N N . PRO A 1 486 ? -9.443 11.794 27.460 1.00 95.56 486 PRO A N 1
ATOM 3736 C CA . PRO A 1 486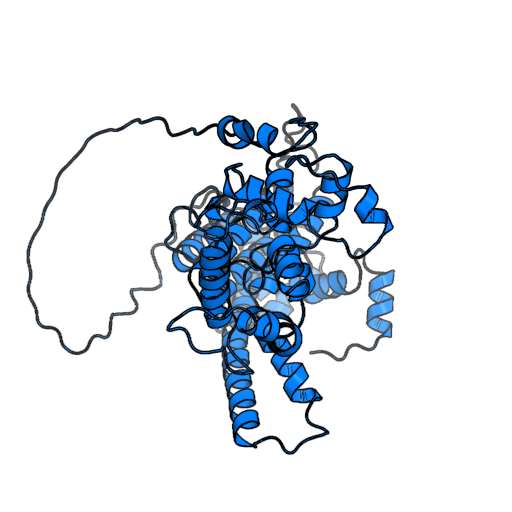 ? -8.720 12.310 28.623 1.00 95.56 486 PRO A CA 1
ATOM 3737 C C . PRO A 1 486 ? -9.641 12.866 29.716 1.00 95.56 486 PRO A C 1
ATOM 3739 O O . PRO A 1 486 ? -9.402 12.601 30.893 1.00 95.56 486 PRO A O 1
ATOM 3742 N N . ASP A 1 487 ? -10.708 13.569 29.338 1.00 94.81 487 ASP A N 1
ATOM 3743 C CA . ASP A 1 487 ? -11.738 14.112 30.231 1.00 94.81 487 ASP A CA 1
ATOM 3744 C C . ASP A 1 487 ? -12.463 13.003 31.005 1.00 94.81 487 ASP A C 1
ATOM 3746 O O . ASP A 1 487 ? -12.522 13.038 32.236 1.00 94.81 487 ASP A O 1
ATOM 3750 N N . LEU A 1 488 ? -12.918 11.952 30.309 1.00 96.06 488 LEU A N 1
ATOM 3751 C CA . LEU A 1 488 ? -13.562 10.803 30.945 1.00 96.06 488 LEU A CA 1
ATOM 3752 C C . LEU A 1 488 ? -12.602 10.115 31.926 1.00 96.06 488 LEU A C 1
ATOM 3754 O O . LEU A 1 488 ? -12.954 9.851 33.075 1.00 96.06 488 LEU A O 1
ATOM 3758 N N . ALA A 1 489 ? -11.359 9.877 31.502 1.00 95.44 489 ALA A N 1
ATOM 3759 C CA . ALA A 1 489 ? -10.346 9.246 32.340 1.00 95.44 489 ALA A CA 1
ATOM 3760 C C . ALA A 1 489 ? -9.995 10.080 33.585 1.00 95.44 489 ALA A C 1
ATOM 3762 O O . ALA A 1 489 ? -9.676 9.504 34.632 1.00 95.44 489 ALA A O 1
ATOM 3763 N N . GLN A 1 490 ? -10.018 11.413 33.475 1.00 93.75 490 GLN A N 1
ATOM 3764 C CA . GLN A 1 490 ? -9.754 12.334 34.577 1.00 93.75 490 GLN A CA 1
ATOM 3765 C C . GLN A 1 490 ? -10.920 12.380 35.565 1.00 93.75 490 GLN A C 1
ATOM 3767 O O . GLN A 1 490 ? -10.686 12.297 36.770 1.00 93.75 490 GLN A O 1
ATOM 3772 N N . LEU A 1 491 ? -12.159 12.467 35.080 1.00 93.62 491 LEU A N 1
ATOM 3773 C CA . LEU A 1 491 ? -13.347 12.481 35.932 1.00 93.62 491 LEU A CA 1
ATOM 3774 C C . LEU A 1 491 ? -13.496 11.176 36.717 1.00 93.62 491 LEU A C 1
ATOM 3776 O O . LEU A 1 491 ? -13.711 11.211 37.926 1.00 93.62 491 LEU A O 1
ATOM 3780 N N . LEU A 1 492 ? -13.262 10.033 36.067 1.00 93.38 492 LEU A N 1
ATOM 3781 C CA . LEU A 1 492 ? -13.273 8.720 36.720 1.00 93.38 492 LEU A CA 1
ATOM 3782 C C . LEU A 1 492 ? -12.095 8.486 37.677 1.00 93.38 492 LEU A C 1
ATOM 3784 O O . LEU A 1 492 ? -12.080 7.486 38.379 1.00 93.38 492 LEU A O 1
ATOM 3788 N N . LYS A 1 493 ? -11.082 9.363 37.689 1.00 91.25 493 LYS A N 1
ATOM 3789 C CA . LYS A 1 493 ? -10.005 9.339 38.693 1.00 91.25 493 LYS A CA 1
ATOM 3790 C C . LYS A 1 493 ? -10.375 10.136 39.953 1.00 91.25 493 LYS A C 1
ATOM 3792 O O . LYS A 1 493 ? -9.750 9.943 40.989 1.00 91.25 493 LYS A O 1
ATOM 3797 N N . ARG A 1 494 ? -11.297 11.101 39.839 1.00 86.25 494 ARG A N 1
ATOM 3798 C CA . ARG A 1 494 ? -11.731 11.963 40.954 1.00 86.25 494 ARG A CA 1
ATOM 3799 C C . ARG A 1 494 ? -12.814 11.306 41.815 1.00 86.25 494 ARG A C 1
ATOM 3801 O O . ARG A 1 494 ? -12.951 11.691 42.971 1.00 86.25 494 ARG A O 1
ATOM 3808 N N . LYS A 1 495 ? -13.582 10.387 41.230 1.00 74.25 495 LYS A N 1
ATOM 3809 C CA . LYS A 1 495 ? -14.497 9.481 41.932 1.00 74.25 495 LYS A CA 1
ATOM 3810 C C . LYS A 1 495 ? -13.739 8.245 42.385 1.00 74.25 495 LYS A C 1
ATOM 3812 O O . LYS A 1 495 ? -14.071 7.761 43.484 1.00 74.25 495 LYS A O 1
#

Radius of gyration: 28.86 Å; chains: 1; bounding box: 69×60×77 Å

Organism: NCBI:txid1419263

Sequence (495 aa):
MLLNNGCAIYEMETTNRGGYIDYVLDKHWLKADSKSMRALRAFAMQVSLARLASVSAKNESDRQLLAIRIGALTKRFMPIYLCAFNENPLAVEGAEHDPCFYYDSAMVDYSTGLFDLAMIALPIEDAKRLVTVATGSAVNPINLIDLLDALLQIGKDAIKYGRVVGALYRDTVELEVQVWLTTPAIDNRDLSYRVTVTDVQSLYDVYARGNDNMPAWIAEMAALRARGLEPIPQRKFFFQLAGLMNYICDLITVDPRANNSDTCKANLPKTAIAPVAALGSAGSLRIGDVIRANTLVRSADAADKGKGGRSVGEALKDADKMFADYSVKEYPISVVRQLQNALCVPTSEVGKVGETTKAHILIFESTNMVQASDNNLVRKDGLLDVNERDVLRKSAECPRTKALNFYERGRFGDGNDAATRKTLDETIIPRLNSIAITGLEDLPAGATLPLVRTRIKLVRGAMLQDTTLAKDMIQLPASMSDQWTPDLAQLLKRK

pLDDT: mean 75.18, std 21.22, range [22.5, 97.25]